Protein AF-A0A8C6IUW3-F1 (afdb_monomer)

Mean predicted aligned error: 13.19 Å

Radius of gyration: 29.57 Å; Cα contacts (8 Å, |Δi|>4): 978; chains: 1; bounding box: 62×69×87 Å

InterPro domains:
  IPR004468 CTP synthase [PTHR11550] (1-439)
  IPR004468 CTP synthase [TIGR00337] (1-438)
  IPR017456 CTP synthase, N-terminal [PF06418] (2-272)
  IPR017456 CTP synthase, N-terminal [cd03113] (2-265)
  IPR017926 Glutamine amidotransferase [PF00117] (310-452)
  IPR027417 P-loop containing nucleoside triphosphate hydrolase [G3DSA:3.40.50.300] (1-294)
  IPR027417 P-loop containing nucleoside triphosphate hydrolase [SSF52540] (1-272)
  IPR029062 Class I glutamine amidotransferase-like [G3DSA:3.40.50.880] (296-466)
  IPR029062 Class I glutamine amidotransferase-like [SSF52317] (300-442)

Nearest PDB structures (foldseek):
  6pk4-assembly1_A  TM=9.896E-01  e=5.410E-61  Homo sapiens
  7mii-assembly1_A  TM=9.935E-01  e=2.322E-57  Homo sapiens
  5u03-assembly1_A-1  TM=9.768E-01  e=5.512E-59  Homo sapiens
  7mih-assembly1_A  TM=9.942E-01  e=4.259E-56  Homo sapiens
  6l6z-assembly1_C  TM=9.516E-01  e=1.071E-48  Drosophila melanogaster

Foldseek 3Di:
DFEEEEAEFQDAPLCSLLLLLLVLLLVVLLVFFEAEAEEALDQDLACVPDDCQPQHAFDAFPQGGTHGPSVVSNCVRNVWGADNLSYHYNNNLVVVLVVCVVVCVVVPDDDDLPPRSLVSLLVSCVVRQQAGGHPVRGGGPYYRYYYHDHQPDPSCLSVLLSVLVNCVVQDQLRYAYEYEYEQEQDPVHRDGHCVSVLVRLVSSVVSNDAHQAYEYEYQDDDDLVSLVVSCVSSVYDSLRYAYDHDDPDSLCSSVSCVVSPVVVSNCVRNVDPGDPDRGPSNVVSVVLSVLQVVQDAAAEEEEAEQNQPDPRNCVVVVVVVVVVCSVVSHDYHYHYAHLQLCDPVCCVVPVPSVVVRVVSLVPHQAYEYEDDAADPSLVSLLVSLLVCVVVVRHYDYYDVHVQSNQQSCCCPVVVLVQEDDCRHPVPRPHHLHYDDDLVVLLVVLVVLLVVVLPDPDQALVRLVVSCVPRRVVSLLCCVQPVQPPDPVSLVSSQVSVQSSLCSHPPCVPPDSVVSCVVSVHDGSVLVNLLVLLLVVLCCVPNPCVVVCVVLWAFDPDPPPPAARRATDQDDDPDPVVCSDSSRVNRVVNRHDHNCLSPQPDSVSNSVSVCVVSDPDD

pLDDT: mean 88.84, std 10.27, range [33.34, 98.75]

Secondary structure (DSSP, 8-state):
-EEEEEEE-S-TTS-HHHHHHHHHHHHHHTT--EEEEEEE-SS-SSSTTS-HHHH-PPEE-TT--EE-THHHHHHHHHT----GGGEEEHHHHHHHHHHHHHHTTTTTPPP-IIIIIHHHHHHHHHHHTTS--STT-PPPSEEEEEE-S-TT-TTTHHHHHHHHHHHHHH-GGGEEEEEEEE----TTT-PPP-HHHHHHHHHHHHTT---SEEEEEESSPPPHHHHHHHHHHHT--GGGEEEEE--S-TTHHHHHHHHTTHHHHHHHHHT-----SPPHHHHHHHHHHHHHHT--EEEEEEEEES--SSGGGGHHHHHHHHHHHHHTTEEEEEEEEEGGGGSHHHHHH-HHHHHHHHHHHHH-SEEEE----SSTTHHHHHHHHHHHHHTT--EEE-THHHHHHHHHHHHHHS--TT-EETTT-TT-SSEEE----HHHHHHHHHHHHHHHTT-S---HHHHHHHIIIIIHHHHHHHHHHS---SHHHHHHHHHHHHHHHHTSTT-TTS-HHHHHHHHT---HHHHHHHHHHHHHHHHHHSTTTTTTTTSS-B------SS-SS-B-----SSGGGGGSHHHHHHHHHHTS-HHHHT-SSHHHHHHHHHHHH----

Organism: Melopsittacus undulatus (NCBI:txid13146)

Structure (mmCIF, N/CA/C/O backbone):
data_AF-A0A8C6IUW3-F1
#
_entry.id   AF-A0A8C6IUW3-F1
#
loop_
_atom_site.group_PDB
_atom_site.id
_atom_site.type_symbol
_atom_site.label_atom_id
_atom_site.label_alt_id
_atom_site.label_comp_id
_atom_site.label_asym_id
_atom_site.label_entity_id
_atom_site.label_seq_id
_atom_site.pdbx_PDB_ins_code
_atom_site.Cartn_x
_atom_site.Cartn_y
_atom_site.Cartn_z
_atom_site.occupancy
_atom_site.B_iso_or_equiv
_atom_site.auth_seq_id
_atom_site.auth_comp_id
_atom_site.auth_asym_id
_atom_site.auth_atom_id
_atom_site.pdbx_PDB_model_num
ATOM 1 N N . MET A 1 1 ? -20.681 12.028 10.494 1.00 96.19 1 MET A N 1
ATOM 2 C CA . MET A 1 1 ? -19.442 11.233 10.415 1.00 96.19 1 MET A CA 1
ATOM 3 C C . MET A 1 1 ? -19.270 10.397 11.675 1.00 96.19 1 MET A C 1
ATOM 5 O O . MET A 1 1 ? -19.461 10.932 12.763 1.00 96.19 1 MET A O 1
ATOM 9 N N . LYS A 1 2 ? -18.926 9.116 11.536 1.00 98.38 2 LYS A N 1
ATOM 10 C CA . LYS A 1 2 ? -18.474 8.226 12.617 1.00 98.38 2 LYS A CA 1
ATOM 11 C C . LYS A 1 2 ? -17.011 7.862 12.371 1.00 98.38 2 LYS A C 1
ATOM 13 O O . LYS A 1 2 ? -16.617 7.718 11.219 1.00 98.38 2 LYS A O 1
ATOM 18 N N . TYR A 1 3 ? -16.226 7.696 13.423 1.00 98.69 3 TYR A N 1
ATOM 19 C CA . TYR A 1 3 ? -14.795 7.416 13.345 1.00 98.69 3 TYR A CA 1
ATOM 20 C C . TYR A 1 3 ? -14.482 6.097 14.040 1.00 98.69 3 TYR A C 1
ATOM 22 O O . TYR A 1 3 ? -14.906 5.878 15.176 1.00 98.69 3 TYR A O 1
ATOM 30 N N . ILE A 1 4 ? -13.738 5.231 13.359 1.00 98.75 4 ILE A N 1
ATOM 31 C CA . ILE A 1 4 ? -13.246 3.967 13.908 1.00 98.75 4 ILE A CA 1
ATOM 32 C C . ILE A 1 4 ? -11.725 4.033 13.895 1.00 98.75 4 ILE A C 1
ATOM 34 O O . ILE A 1 4 ? -11.125 3.906 12.834 1.00 98.75 4 ILE A O 1
ATOM 38 N N . LEU A 1 5 ? -11.110 4.254 15.055 1.00 98.62 5 LEU A N 1
ATOM 39 C CA . LEU A 1 5 ? -9.659 4.241 15.210 1.00 98.62 5 LEU A CA 1
ATOM 40 C C . LEU A 1 5 ? -9.181 2.806 15.442 1.00 98.62 5 LEU A C 1
ATOM 42 O O . LEU A 1 5 ? -9.624 2.154 16.380 1.00 98.62 5 LEU A O 1
ATOM 46 N N . VAL A 1 6 ? -8.255 2.331 14.617 1.00 98.44 6 VAL A N 1
ATOM 47 C CA . VAL A 1 6 ? -7.600 1.029 14.740 1.00 98.44 6 VAL A CA 1
ATOM 48 C C . VAL A 1 6 ? -6.153 1.252 15.170 1.00 98.44 6 VAL A C 1
ATOM 50 O O . VAL A 1 6 ? -5.384 1.902 14.465 1.00 98.44 6 VAL A O 1
ATOM 53 N N . THR A 1 7 ? -5.778 0.709 16.327 1.00 97.50 7 THR A N 1
ATOM 54 C CA . THR A 1 7 ? -4.434 0.831 16.916 1.00 97.50 7 THR A CA 1
ATOM 55 C C . THR A 1 7 ? -3.726 -0.522 16.989 1.00 97.50 7 THR A C 1
ATOM 57 O O . THR A 1 7 ? -4.365 -1.572 17.105 1.00 97.50 7 THR A O 1
ATOM 60 N N . GLY A 1 8 ? -2.392 -0.507 16.925 1.00 92.69 8 GLY A N 1
ATOM 61 C CA . GLY A 1 8 ? -1.552 -1.703 17.030 1.00 92.69 8 GLY A CA 1
ATOM 62 C C . GLY A 1 8 ? -1.036 -1.946 18.433 1.00 92.69 8 GLY A C 1
ATOM 63 O O . GLY A 1 8 ? -0.591 -1.022 19.096 1.00 92.69 8 GLY A O 1
ATOM 64 N N . GLY A 1 9 ? -1.063 -3.193 18.880 1.00 86.06 9 GLY A N 1
ATOM 65 C CA . GLY A 1 9 ? -0.528 -3.575 20.176 1.00 86.06 9 GLY A CA 1
ATOM 66 C C . GLY A 1 9 ? 0.944 -3.964 20.129 1.00 86.06 9 GLY A C 1
ATOM 67 O O . GLY A 1 9 ? 1.825 -3.123 20.034 1.00 86.06 9 GLY A O 1
ATOM 68 N N . VAL A 1 10 ? 1.189 -5.269 20.229 1.00 86.06 10 VAL A N 1
ATOM 69 C CA . VAL A 1 10 ? 2.463 -5.852 20.682 1.00 86.06 10 VAL A CA 1
ATOM 70 C C . VAL A 1 10 ? 3.587 -5.790 19.643 1.00 86.06 10 VAL A C 1
ATOM 72 O O . VAL A 1 10 ? 4.744 -5.645 20.018 1.00 86.06 10 VAL A O 1
ATOM 75 N N . ILE A 1 11 ? 3.267 -5.951 18.356 1.00 90.62 11 ILE A N 1
ATOM 76 C CA . ILE A 1 11 ? 4.250 -5.996 17.264 1.00 90.62 11 ILE A CA 1
ATOM 77 C C . ILE A 1 11 ? 3.749 -5.227 16.038 1.00 90.62 11 ILE A C 1
ATOM 79 O O . ILE A 1 11 ? 2.539 -5.144 15.788 1.00 90.62 11 ILE A O 1
ATOM 83 N N . SER A 1 12 ? 4.683 -4.709 15.237 1.00 84.81 12 SER A N 1
ATOM 84 C CA . SER A 1 12 ? 4.408 -4.281 13.863 1.00 84.81 12 SER A CA 1
ATOM 85 C C . SER A 1 12 ? 4.093 -5.499 12.975 1.00 84.81 12 SER A C 1
ATOM 87 O O . SER A 1 12 ? 4.326 -6.644 13.359 1.00 84.81 12 SER A O 1
ATOM 89 N N . GLY A 1 13 ? 3.460 -5.283 11.816 1.00 83.50 13 GLY A N 1
ATOM 90 C CA . GLY A 1 13 ? 3.107 -6.383 10.900 1.00 83.50 13 GLY A CA 1
ATOM 91 C C . GLY A 1 13 ? 2.001 -7.331 11.393 1.00 83.50 13 GLY A C 1
ATOM 92 O O . GLY A 1 13 ? 1.736 -8.358 10.773 1.00 83.50 13 GLY A O 1
ATOM 93 N N . ILE A 1 14 ? 1.293 -6.998 12.481 1.00 88.81 14 ILE A N 1
ATOM 94 C CA . ILE A 1 14 ? 0.207 -7.843 13.003 1.00 88.81 14 ILE A CA 1
ATOM 95 C C . ILE A 1 14 ? -1.002 -7.955 12.055 1.00 88.81 14 ILE A C 1
ATOM 97 O O . ILE A 1 14 ? -1.835 -8.831 12.247 1.00 88.81 14 ILE A O 1
ATOM 101 N N . GLY A 1 15 ? -1.100 -7.130 11.012 1.00 90.56 15 GLY A N 1
ATOM 102 C CA . GLY A 1 15 ? -2.230 -7.136 10.073 1.00 90.56 15 GLY A CA 1
ATOM 103 C C . GLY A 1 15 ? -3.305 -6.093 10.387 1.00 90.56 15 GLY A C 1
ATOM 104 O O . GLY A 1 15 ? -4.480 -6.331 10.118 1.00 90.56 15 GLY A O 1
ATOM 105 N N . LYS A 1 16 ? -2.914 -4.935 10.941 1.00 94.25 16 LYS A N 1
ATOM 106 C CA . LYS A 1 16 ? -3.814 -3.795 11.197 1.00 94.25 16 LYS A CA 1
ATOM 107 C C . LYS A 1 16 ? -4.591 -3.380 9.946 1.00 94.25 16 LYS A C 1
ATOM 109 O O . LYS A 1 16 ? -5.817 -3.372 9.999 1.00 94.25 16 LYS A O 1
ATOM 114 N N . GLY A 1 17 ? -3.898 -3.147 8.828 1.00 94.19 17 GLY A N 1
ATOM 115 C CA . GLY A 1 17 ? -4.521 -2.793 7.553 1.00 94.19 17 GLY A CA 1
ATOM 116 C C . GLY A 1 17 ? -5.548 -3.818 7.069 1.00 94.19 17 GLY A C 1
ATOM 117 O O . GLY A 1 17 ? -6.601 -3.438 6.566 1.00 94.19 17 GLY A O 1
ATOM 118 N N . ILE A 1 18 ? -5.329 -5.120 7.302 1.00 95.56 18 ILE A N 1
ATOM 119 C CA . ILE A 1 18 ? -6.308 -6.169 6.963 1.00 95.56 18 ILE A CA 1
ATOM 120 C C . ILE A 1 18 ? -7.543 -6.096 7.867 1.00 95.56 18 ILE A C 1
ATOM 122 O O . ILE A 1 18 ? -8.662 -6.185 7.368 1.00 95.56 18 ILE A O 1
ATOM 126 N N . ILE A 1 19 ? -7.378 -5.896 9.177 1.00 97.12 19 ILE A N 1
ATOM 127 C CA . ILE A 1 19 ? -8.514 -5.735 10.100 1.00 97.12 19 ILE A CA 1
ATOM 128 C C . ILE A 1 19 ? -9.313 -4.471 9.764 1.00 97.12 19 ILE A C 1
ATOM 130 O O . ILE A 1 19 ? -10.534 -4.532 9.627 1.00 97.12 19 ILE A O 1
ATOM 134 N N . ALA A 1 20 ? -8.631 -3.343 9.581 1.00 97.56 20 ALA A N 1
ATOM 135 C CA . ALA A 1 20 ? -9.240 -2.056 9.276 1.00 97.56 20 ALA A CA 1
ATOM 136 C C . ALA A 1 20 ? -9.994 -2.074 7.932 1.00 97.56 20 ALA A C 1
ATOM 138 O O . ALA A 1 20 ? -11.169 -1.702 7.876 1.00 97.56 20 ALA A O 1
ATOM 139 N N . SER A 1 21 ? -9.372 -2.585 6.866 1.00 97.19 21 SER A N 1
ATOM 140 C CA . SER A 1 21 ? -10.033 -2.751 5.561 1.00 97.19 21 SER A CA 1
ATOM 141 C C . SER A 1 21 ? -11.194 -3.751 5.611 1.00 97.19 21 SER A C 1
ATOM 143 O O . SER A 1 21 ? -12.230 -3.512 4.988 1.00 97.19 21 SER A O 1
ATOM 145 N N . SER A 1 22 ? -11.091 -4.825 6.404 1.00 97.38 22 SER A N 1
ATOM 146 C CA . SER A 1 22 ? -12.186 -5.789 6.594 1.00 97.38 22 SER A CA 1
ATOM 147 C C . SER A 1 22 ? -13.389 -5.161 7.296 1.00 97.38 22 SER A C 1
ATOM 149 O O . SER A 1 22 ? -14.522 -5.368 6.869 1.00 97.38 22 SER A O 1
ATOM 151 N N . ILE A 1 23 ? -13.166 -4.335 8.322 1.00 97.56 23 ILE A N 1
ATOM 152 C CA . ILE A 1 23 ? -14.236 -3.566 8.975 1.00 97.56 23 ILE A CA 1
ATOM 153 C C . ILE A 1 23 ? -14.895 -2.616 7.979 1.00 97.56 23 ILE A C 1
ATOM 155 O O . ILE A 1 23 ? -16.122 -2.581 7.886 1.00 97.56 23 ILE A O 1
ATOM 159 N N . GLY A 1 24 ? -14.100 -1.881 7.198 1.00 97.06 24 GLY A N 1
ATOM 160 C CA . GLY A 1 24 ? -14.646 -1.013 6.160 1.00 97.06 24 GLY A CA 1
ATOM 161 C C . GLY A 1 24 ? -15.475 -1.793 5.132 1.00 97.06 24 GLY A C 1
ATOM 162 O O . GLY A 1 24 ? -16.551 -1.343 4.752 1.00 97.06 24 GLY A O 1
ATOM 163 N N . THR A 1 25 ? -15.028 -2.992 4.749 1.00 96.25 25 THR A N 1
ATOM 164 C CA . THR A 1 25 ? -15.731 -3.872 3.801 1.00 96.25 25 THR A CA 1
ATOM 165 C C . THR A 1 25 ? -17.078 -4.306 4.359 1.00 96.25 25 THR A C 1
ATOM 167 O O . THR A 1 25 ? -18.087 -4.238 3.662 1.00 96.25 25 THR A O 1
ATOM 170 N N . ILE A 1 26 ? -17.116 -4.701 5.633 1.00 95.75 26 ILE A N 1
ATOM 171 C CA . ILE A 1 26 ? -18.348 -5.095 6.320 1.00 95.75 26 ILE A CA 1
ATOM 172 C C . ILE A 1 26 ? -19.332 -3.924 6.357 1.00 95.75 26 ILE A C 1
ATOM 174 O O . ILE A 1 26 ? -20.496 -4.092 5.996 1.00 95.75 26 ILE A O 1
ATOM 178 N N . LEU A 1 27 ? -18.870 -2.725 6.721 1.00 96.00 27 LEU A N 1
ATOM 179 C CA . LEU A 1 27 ? -19.716 -1.531 6.786 1.00 96.00 27 LEU A CA 1
ATOM 180 C C . LEU A 1 27 ? -20.193 -1.075 5.400 1.00 96.00 27 LEU A C 1
ATOM 182 O O . LEU A 1 27 ? -21.356 -0.698 5.258 1.00 96.00 27 LEU A O 1
ATOM 186 N N . LYS A 1 28 ? -19.352 -1.185 4.364 1.00 94.69 28 LYS A N 1
ATOM 187 C CA . LYS A 1 28 ? -19.765 -0.948 2.973 1.00 94.69 28 LYS A CA 1
ATOM 188 C C . LYS A 1 28 ? -20.783 -1.994 2.512 1.00 94.69 28 LYS A C 1
ATOM 190 O O . LYS A 1 28 ? -21.752 -1.651 1.841 1.00 94.69 28 LYS A O 1
ATOM 195 N N . SER A 1 29 ? -20.650 -3.243 2.966 1.00 94.06 29 SER A N 1
ATOM 196 C CA . SER A 1 29 ? -21.640 -4.303 2.726 1.00 94.06 29 SER A CA 1
ATOM 197 C C . SER A 1 29 ? -22.992 -4.012 3.396 1.00 94.06 29 SER A C 1
ATOM 199 O O . SER A 1 29 ? -24.027 -4.417 2.870 1.00 94.06 29 SER A O 1
ATOM 201 N N . CYS A 1 30 ? -22.996 -3.233 4.483 1.00 94.00 30 CYS A N 1
ATOM 202 C CA . CYS A 1 30 ? -24.193 -2.716 5.155 1.00 94.00 30 CYS A CA 1
ATOM 203 C C . CYS A 1 30 ? -24.803 -1.469 4.476 1.00 94.00 30 CYS A C 1
ATOM 205 O O . CYS A 1 30 ? -25.697 -0.847 5.045 1.00 94.00 30 CYS A O 1
ATOM 207 N N . GLY A 1 31 ? -24.313 -1.056 3.300 1.00 92.56 31 GLY A N 1
ATOM 208 C CA . GLY A 1 31 ? -24.827 0.104 2.560 1.00 92.56 31 GLY A CA 1
ATOM 209 C C . GLY A 1 31 ? -24.301 1.464 3.035 1.00 92.56 31 GLY A C 1
ATOM 210 O O . GLY A 1 31 ? -24.801 2.503 2.600 1.00 92.56 31 GLY A O 1
ATOM 211 N N . LEU A 1 32 ? -23.295 1.487 3.914 1.00 95.25 32 LEU A N 1
ATOM 212 C CA . LEU A 1 32 ? -22.686 2.727 4.392 1.00 95.25 32 LEU A CA 1
ATOM 213 C C . LEU A 1 32 ? -21.562 3.184 3.462 1.00 95.25 32 LEU A C 1
ATOM 215 O O . LEU A 1 32 ? -20.768 2.383 2.973 1.00 95.25 32 LEU A O 1
ATOM 219 N N . ARG A 1 33 ? -21.435 4.502 3.285 1.00 96.75 33 ARG A N 1
ATOM 220 C CA . ARG A 1 33 ? -20.266 5.093 2.617 1.00 96.75 33 ARG A CA 1
ATOM 221 C C . ARG A 1 33 ? -19.090 5.145 3.582 1.00 96.75 33 ARG A C 1
ATOM 223 O O . ARG A 1 33 ? -19.200 5.754 4.653 1.00 96.75 33 ARG A O 1
ATOM 230 N N . VAL A 1 34 ? -17.981 4.529 3.191 1.00 97.88 34 VAL A N 1
ATOM 231 C CA . VAL A 1 34 ? -16.780 4.385 4.018 1.00 97.88 34 VAL A CA 1
ATOM 232 C C . VAL A 1 34 ? -15.601 5.084 3.350 1.00 97.88 34 VAL A C 1
ATOM 234 O O . VAL A 1 34 ? -15.388 4.928 2.153 1.00 97.88 34 VAL A O 1
ATOM 237 N N . THR A 1 35 ? -14.825 5.824 4.137 1.00 98.44 35 THR A N 1
ATOM 238 C CA . THR A 1 35 ? -13.501 6.333 3.753 1.00 98.44 35 THR A CA 1
ATOM 239 C C . THR A 1 35 ? -12.427 5.782 4.686 1.00 98.44 35 THR A C 1
ATOM 241 O O . THR A 1 35 ? -12.741 5.248 5.758 1.00 98.44 35 THR A O 1
ATOM 244 N N . ALA A 1 36 ? -11.165 5.902 4.282 1.00 98.44 36 ALA A N 1
ATOM 245 C CA . ALA A 1 36 ? -10.018 5.440 5.045 1.00 98.44 36 ALA A CA 1
ATOM 246 C C . ALA A 1 36 ? -8.968 6.546 5.201 1.00 98.44 36 ALA A C 1
ATOM 248 O O . ALA A 1 36 ? -8.718 7.321 4.275 1.00 98.44 36 ALA A O 1
ATOM 249 N N . ILE A 1 37 ? -8.346 6.604 6.377 1.00 98.56 37 ILE A N 1
ATOM 250 C CA . ILE A 1 37 ? -7.177 7.442 6.655 1.00 98.56 37 ILE A CA 1
ATOM 251 C C . ILE A 1 37 ? -6.117 6.560 7.304 1.00 98.56 37 ILE A C 1
ATOM 253 O O . ILE A 1 37 ? -6.380 5.917 8.320 1.00 98.56 37 ILE A O 1
ATOM 257 N N . LYS A 1 38 ? -4.911 6.553 6.740 1.00 97.88 38 LYS A N 1
ATOM 258 C CA . LYS A 1 38 ? -3.751 5.881 7.329 1.00 97.88 38 LYS A CA 1
ATOM 259 C C . LYS A 1 38 ? -2.830 6.922 7.921 1.00 97.88 38 LYS A C 1
ATOM 261 O O . LYS A 1 38 ? -2.461 7.883 7.251 1.00 97.88 38 LYS A O 1
ATOM 266 N N . ILE A 1 39 ? -2.468 6.708 9.173 1.00 97.88 39 ILE A N 1
ATOM 267 C CA . ILE A 1 39 ? -1.491 7.511 9.883 1.00 97.88 39 ILE A CA 1
ATOM 268 C C . ILE A 1 39 ? -0.218 6.692 9.997 1.00 97.88 39 ILE A C 1
ATOM 270 O O . ILE A 1 39 ? -0.226 5.569 10.505 1.00 97.88 39 ILE A O 1
ATOM 274 N N . ASP A 1 40 ? 0.869 7.268 9.522 1.00 95.75 40 ASP A N 1
ATOM 275 C CA . ASP A 1 40 ? 2.194 6.693 9.523 1.00 95.75 40 ASP A CA 1
ATOM 276 C C . ASP A 1 40 ? 3.103 7.496 10.454 1.00 95.75 40 ASP A C 1
ATOM 278 O O . ASP A 1 40 ? 3.354 8.678 10.214 1.00 95.75 40 ASP A O 1
ATOM 282 N N . PRO A 1 41 ? 3.616 6.881 11.530 1.00 94.38 41 PRO A N 1
ATOM 283 C CA . PRO A 1 41 ? 4.413 7.610 12.506 1.00 94.38 41 PRO A CA 1
ATOM 284 C C . PRO A 1 41 ? 5.836 7.945 12.013 1.00 94.38 41 PRO A C 1
ATOM 286 O O . PRO A 1 41 ? 6.546 8.700 12.679 1.00 94.38 41 PRO A O 1
ATOM 289 N N . TYR A 1 42 ? 6.256 7.458 10.838 1.00 93.25 42 TYR A N 1
ATOM 290 C CA . TYR A 1 42 ? 7.555 7.804 10.254 1.00 93.25 42 TYR A CA 1
ATOM 291 C C . TYR A 1 42 ? 7.636 9.278 9.810 1.00 93.25 42 TYR A C 1
ATOM 293 O O . TYR A 1 42 ? 6.631 9.950 9.565 1.00 93.25 42 TYR A O 1
ATOM 301 N N . ILE A 1 43 ? 8.866 9.791 9.698 1.00 94.44 43 ILE A N 1
ATOM 302 C CA . ILE A 1 43 ? 9.145 11.213 9.430 1.00 94.44 43 ILE A CA 1
ATOM 303 C C . ILE A 1 43 ? 9.091 11.563 7.938 1.00 94.44 43 ILE A C 1
ATOM 305 O O . ILE A 1 43 ? 8.820 12.713 7.612 1.00 94.44 43 ILE A O 1
ATOM 309 N N . ASN A 1 44 ? 9.329 10.627 7.019 1.00 90.75 44 ASN A N 1
ATOM 310 C CA . ASN A 1 44 ? 9.217 10.898 5.583 1.00 90.75 44 ASN A CA 1
ATOM 311 C C . ASN A 1 44 ? 7.844 11.505 5.228 1.00 90.75 44 ASN A C 1
ATOM 313 O O . ASN A 1 44 ? 6.813 11.143 5.797 1.00 90.75 44 ASN A O 1
ATOM 317 N N . ILE A 1 45 ? 7.827 12.483 4.319 1.00 86.75 45 ILE A N 1
ATOM 318 C CA . ILE A 1 45 ? 6.588 13.172 3.910 1.00 86.75 45 ILE A CA 1
ATOM 319 C C . ILE A 1 45 ? 5.721 12.256 3.033 1.00 86.75 45 ILE A C 1
ATOM 321 O O . ILE A 1 45 ? 4.493 12.285 3.135 1.00 86.75 45 ILE A O 1
ATOM 325 N N . ASP A 1 46 ? 6.377 11.456 2.199 1.00 83.12 46 ASP A N 1
ATOM 326 C CA . ASP A 1 46 ? 5.814 10.467 1.289 1.00 83.12 46 ASP A CA 1
ATOM 327 C C . ASP A 1 46 ? 6.641 9.172 1.335 1.00 83.12 46 ASP A C 1
ATOM 329 O O . ASP A 1 46 ? 7.760 9.139 1.857 1.00 83.12 46 ASP A O 1
ATOM 333 N N . ALA A 1 47 ? 6.072 8.093 0.796 1.00 83.62 47 ALA A N 1
ATOM 334 C CA . ALA A 1 47 ? 6.742 6.795 0.725 1.00 83.62 47 ALA A CA 1
ATOM 335 C C . ALA A 1 47 ? 7.661 6.667 -0.503 1.00 83.62 47 ALA A C 1
ATOM 337 O O . ALA A 1 47 ? 8.443 5.725 -0.593 1.00 83.62 47 ALA A O 1
ATOM 338 N N . GLY A 1 48 ? 7.593 7.613 -1.443 1.00 80.88 48 GLY A N 1
ATOM 339 C CA . GLY A 1 48 ? 8.289 7.578 -2.734 1.00 80.88 48 GLY A CA 1
ATOM 340 C C . GLY A 1 48 ? 9.799 7.401 -2.669 1.00 80.88 48 GLY A C 1
ATOM 341 O O . GLY A 1 48 ? 10.420 6.806 -3.549 1.00 80.88 48 GLY A O 1
ATOM 342 N N . THR A 1 49 ? 10.393 7.906 -1.593 1.00 78.69 49 THR A N 1
ATOM 343 C CA . THR A 1 49 ? 11.837 7.851 -1.352 1.00 78.69 49 THR A CA 1
ATOM 344 C C . THR A 1 49 ? 12.296 6.560 -0.674 1.00 78.69 49 THR A C 1
ATOM 346 O O . THR A 1 49 ? 13.503 6.350 -0.534 1.00 78.69 49 THR A O 1
ATOM 349 N N . PHE A 1 50 ? 11.374 5.684 -0.263 1.00 79.81 50 PHE A N 1
ATOM 350 C CA . PHE A 1 50 ? 11.724 4.448 0.421 1.00 79.81 50 PHE A CA 1
ATOM 351 C C . PHE A 1 50 ? 12.342 3.410 -0.509 1.00 79.81 50 PHE A C 1
ATOM 353 O O . PHE A 1 50 ? 11.942 3.201 -1.655 1.00 79.81 50 PHE A O 1
ATOM 360 N N . SER A 1 51 ? 13.308 2.680 0.044 1.00 81.69 51 SER A N 1
ATOM 361 C CA . SER A 1 51 ? 13.725 1.413 -0.535 1.00 81.69 51 SER A CA 1
ATOM 362 C C . SER A 1 51 ? 12.606 0.388 -0.332 1.00 81.69 51 SER A C 1
ATOM 364 O O . SER A 1 51 ? 12.181 0.192 0.810 1.00 81.69 51 SER A O 1
ATOM 366 N N . PRO A 1 52 ? 12.199 -0.365 -1.373 1.00 81.69 52 PRO A N 1
ATOM 367 C CA . PRO A 1 52 ? 11.195 -1.411 -1.209 1.00 81.69 52 PRO A CA 1
ATOM 368 C C . PRO A 1 52 ? 11.544 -2.477 -0.159 1.00 81.69 52 PRO A C 1
ATOM 370 O O . PRO A 1 52 ? 10.656 -3.163 0.333 1.00 81.69 52 PRO A O 1
ATOM 373 N N . TYR A 1 53 ? 12.828 -2.631 0.195 1.00 79.12 53 TYR A N 1
ATOM 374 C CA . TYR A 1 53 ? 13.265 -3.558 1.245 1.00 79.12 53 TYR A CA 1
ATOM 375 C C . TYR A 1 53 ? 12.939 -3.102 2.673 1.00 79.12 53 TYR A C 1
ATOM 377 O O . TYR A 1 53 ? 12.944 -3.943 3.566 1.00 79.12 53 TYR A O 1
ATOM 385 N N . GLU A 1 54 ? 12.711 -1.811 2.907 1.00 75.00 54 GLU A N 1
ATOM 386 C CA . GLU A 1 54 ? 12.498 -1.282 4.261 1.00 75.00 54 GLU A CA 1
ATOM 387 C C . GLU A 1 54 ? 11.018 -1.267 4.629 1.00 75.00 54 GLU A C 1
ATOM 389 O O . GLU A 1 54 ? 10.637 -1.777 5.679 1.00 75.00 54 GLU A O 1
ATOM 394 N N . HIS A 1 55 ? 10.189 -0.721 3.738 1.00 75.19 55 HIS A N 1
ATOM 395 C CA . HIS A 1 55 ? 8.769 -0.470 3.994 1.00 75.19 55 HIS A CA 1
ATOM 396 C C . HIS A 1 55 ? 7.824 -1.177 3.011 1.00 75.19 55 HIS A C 1
ATOM 398 O O . HIS A 1 55 ? 6.618 -0.954 3.041 1.00 75.19 55 HIS A O 1
ATOM 404 N N . GLY A 1 56 ? 8.349 -2.070 2.168 1.00 82.94 56 GLY A N 1
ATOM 405 C CA . GLY A 1 56 ? 7.569 -2.710 1.112 1.00 82.94 56 GLY A CA 1
ATOM 406 C C . GLY A 1 56 ? 7.399 -1.809 -0.110 1.00 82.94 56 GLY A C 1
ATOM 407 O O . GLY A 1 56 ? 8.073 -0.796 -0.278 1.00 82.94 56 GLY A O 1
ATOM 408 N N . GLU A 1 57 ? 6.540 -2.232 -1.027 1.00 86.56 57 GLU A N 1
ATOM 409 C CA . GLU A 1 57 ? 6.272 -1.508 -2.268 1.00 86.56 57 GLU A CA 1
ATOM 410 C C . GLU A 1 57 ? 5.622 -0.128 -2.034 1.00 86.56 57 GLU A C 1
ATOM 412 O O . GLU A 1 57 ? 4.726 0.011 -1.207 1.00 86.56 57 GLU A O 1
ATOM 417 N N . VAL A 1 58 ? 6.019 0.881 -2.817 1.00 88.75 58 VAL A N 1
ATOM 418 C CA . VAL A 1 58 ? 5.337 2.186 -2.848 1.00 88.75 58 VAL A CA 1
ATOM 419 C C . VAL A 1 58 ? 4.045 2.065 -3.651 1.00 88.75 58 VAL A C 1
ATOM 421 O O . VAL A 1 58 ? 4.066 1.630 -4.804 1.00 88.75 58 VAL A O 1
ATOM 424 N N . PHE A 1 59 ? 2.924 2.485 -3.068 1.00 90.75 59 PHE A N 1
ATOM 425 C CA . PHE A 1 59 ? 1.636 2.519 -3.752 1.00 90.75 59 PHE A CA 1
ATOM 426 C C . PHE A 1 59 ? 1.381 3.907 -4.350 1.00 90.75 59 PHE A C 1
ATOM 428 O O . PHE A 1 59 ? 1.694 4.923 -3.733 1.00 90.75 59 PHE A O 1
ATOM 435 N N . VAL A 1 60 ? 0.826 3.961 -5.564 1.00 87.94 60 VAL A N 1
ATOM 436 C CA . VAL A 1 60 ? 0.595 5.219 -6.293 1.00 87.94 60 VAL A CA 1
ATOM 437 C C . VAL A 1 60 ? -0.901 5.459 -6.452 1.00 87.94 60 VAL A C 1
ATOM 439 O O . VAL A 1 60 ? -1.603 4.619 -7.011 1.00 87.94 60 VAL A O 1
ATOM 442 N N . LEU A 1 61 ? -1.367 6.618 -5.988 1.00 83.56 61 LEU A N 1
ATOM 443 C CA . LEU A 1 61 ? -2.766 7.048 -6.057 1.00 83.56 61 LEU A CA 1
ATOM 444 C C . LEU A 1 61 ? -3.072 7.833 -7.341 1.00 83.56 61 LEU A C 1
ATOM 446 O O . LEU A 1 61 ? -2.181 8.345 -8.023 1.00 83.56 61 LEU A O 1
ATOM 450 N N . ASN A 1 62 ? -4.362 7.989 -7.651 1.00 77.50 62 ASN A N 1
ATOM 451 C CA . ASN A 1 62 ? -4.836 8.665 -8.867 1.00 77.50 62 ASN A CA 1
ATOM 452 C C . ASN A 1 62 ? -4.408 10.139 -8.980 1.00 77.50 62 ASN A C 1
ATOM 454 O O . ASN A 1 62 ? -4.287 10.667 -10.087 1.00 77.50 62 ASN A O 1
ATOM 458 N N . ASP A 1 63 ? -4.197 10.816 -7.851 1.00 76.50 63 ASP A N 1
ATOM 459 C CA . ASP A 1 63 ? -3.733 12.206 -7.784 1.00 76.50 63 ASP A CA 1
ATOM 460 C C . ASP A 1 63 ? -2.198 12.340 -7.803 1.00 76.50 63 ASP A C 1
ATOM 462 O O . ASP A 1 63 ? -1.669 13.445 -7.653 1.00 76.50 63 ASP A O 1
ATOM 466 N N . GLY A 1 64 ? -1.489 11.225 -8.013 1.00 77.31 64 GLY A N 1
ATOM 467 C CA . GLY A 1 64 ? -0.032 11.146 -8.033 1.00 77.31 64 GLY A CA 1
ATOM 468 C C . GLY A 1 64 ? 0.604 11.030 -6.648 1.00 77.31 64 GLY A C 1
ATOM 469 O O . GLY A 1 64 ? 1.814 11.200 -6.539 1.00 77.31 64 GLY A O 1
ATOM 470 N N . GLY A 1 65 ? -0.179 10.783 -5.592 1.00 76.38 65 GLY A N 1
ATOM 471 C CA . GLY A 1 65 ? 0.359 10.509 -4.263 1.00 76.38 65 GLY A CA 1
ATOM 472 C C . GLY A 1 65 ? 1.176 9.218 -4.220 1.00 76.38 65 GLY A C 1
ATOM 473 O O . GLY A 1 65 ? 0.682 8.169 -4.622 1.00 76.38 65 GLY A O 1
ATOM 474 N N . GLU A 1 66 ? 2.393 9.297 -3.684 1.00 85.94 66 GLU A N 1
ATOM 475 C CA . GLU A 1 66 ? 3.266 8.154 -3.400 1.00 85.94 66 GLU A CA 1
ATOM 476 C C . GLU A 1 66 ? 3.140 7.799 -1.915 1.00 85.94 66 GLU A C 1
ATOM 478 O O . GLU A 1 66 ? 3.586 8.539 -1.034 1.00 85.94 66 GLU A O 1
ATOM 483 N N . VAL A 1 67 ? 2.455 6.697 -1.625 1.00 89.25 67 VAL A N 1
ATOM 484 C CA . VAL A 1 67 ? 1.972 6.365 -0.281 1.00 89.25 67 VAL A CA 1
ATOM 485 C C . VAL A 1 67 ? 2.366 4.953 0.139 1.00 89.25 67 VAL A C 1
ATOM 487 O O . VAL A 1 67 ? 2.820 4.140 -0.668 1.00 89.25 67 VAL A O 1
ATOM 490 N N . ASP A 1 68 ? 2.192 4.676 1.429 1.00 89.81 68 ASP A N 1
ATOM 491 C CA . ASP A 1 68 ? 2.409 3.356 2.013 1.00 89.81 68 ASP A CA 1
ATOM 492 C C . ASP A 1 68 ? 1.514 2.279 1.365 1.00 89.81 68 ASP A C 1
ATOM 494 O O . ASP A 1 68 ? 0.374 2.541 0.962 1.00 89.81 68 ASP A O 1
ATOM 498 N N . LEU A 1 69 ? 2.029 1.050 1.284 1.00 87.50 69 LEU A N 1
ATOM 499 C CA . LEU A 1 69 ? 1.355 -0.099 0.678 1.00 87.50 69 LEU A CA 1
ATOM 500 C C . LEU A 1 69 ? -0.018 -0.400 1.296 1.00 87.50 69 LEU A C 1
ATOM 502 O O . LEU A 1 69 ? -0.913 -0.892 0.594 1.00 87.50 69 LEU A O 1
ATOM 506 N N . ASP A 1 70 ? -0.204 -0.116 2.588 1.00 88.38 70 ASP A N 1
ATOM 507 C CA . ASP A 1 70 ? -1.458 -0.385 3.289 1.00 88.38 70 ASP A CA 1
ATOM 508 C C . ASP A 1 70 ? -2.639 0.366 2.658 1.00 88.38 70 ASP A C 1
ATOM 510 O O . ASP A 1 70 ? -3.755 -0.158 2.648 1.00 88.38 70 ASP A O 1
ATOM 514 N N . LEU A 1 71 ? -2.408 1.524 2.025 1.00 93.50 71 LEU A N 1
ATOM 515 C CA . LEU A 1 71 ? -3.435 2.253 1.267 1.00 93.50 71 LEU A CA 1
ATOM 516 C C . LEU A 1 71 ? -3.992 1.472 0.085 1.00 93.50 71 LEU A C 1
ATOM 518 O O . LEU A 1 71 ? -5.204 1.496 -0.146 1.00 93.50 71 LEU A O 1
ATOM 522 N N . GLY A 1 72 ? -3.157 0.670 -0.569 1.00 93.06 72 GLY A N 1
ATOM 523 C CA . GLY A 1 72 ? -3.618 -0.235 -1.612 1.00 93.06 72 GLY A CA 1
ATOM 524 C C . GLY A 1 72 ? -4.567 -1.318 -1.091 1.00 93.06 72 GLY A C 1
ATOM 525 O O . GLY A 1 72 ? -5.386 -1.822 -1.859 1.00 93.06 72 GLY A O 1
ATOM 526 N N . ASN A 1 73 ? -4.503 -1.694 0.195 1.00 92.75 73 ASN A N 1
ATOM 527 C CA . ASN A 1 73 ? -5.466 -2.640 0.772 1.00 92.75 73 ASN A CA 1
ATOM 528 C C . ASN A 1 73 ? -6.862 -2.020 0.851 1.00 92.75 73 ASN A C 1
ATOM 530 O O . ASN A 1 73 ? -7.834 -2.687 0.504 1.00 92.75 73 ASN A O 1
ATOM 534 N N . TYR A 1 74 ? -6.961 -0.752 1.250 1.00 96.25 74 TYR A N 1
ATOM 535 C CA . TYR A 1 74 ? -8.239 -0.048 1.327 1.00 96.25 74 TYR A CA 1
ATOM 536 C C . TYR A 1 74 ? -8.884 0.110 -0.049 1.00 96.25 74 TYR A C 1
ATOM 538 O O . TYR A 1 74 ? -10.048 -0.254 -0.187 1.00 96.25 74 TYR A O 1
ATOM 546 N N . GLU A 1 75 ? -8.144 0.548 -1.072 1.00 95.81 75 GLU A N 1
ATOM 547 C CA . GLU A 1 75 ? -8.699 0.655 -2.432 1.00 95.81 75 GLU A CA 1
ATOM 548 C C . GLU A 1 75 ? -9.160 -0.708 -2.970 1.00 95.81 75 GLU A C 1
ATOM 550 O O . GLU A 1 75 ? -10.273 -0.833 -3.482 1.00 95.81 75 GLU A O 1
ATOM 555 N N . ARG A 1 76 ? -8.359 -1.768 -2.767 1.00 94.38 76 ARG A N 1
ATOM 556 C CA . ARG A 1 76 ? -8.693 -3.131 -3.223 1.00 94.38 76 ARG A CA 1
ATOM 557 C C . ARG A 1 76 ? -9.917 -3.729 -2.525 1.00 94.38 76 ARG A C 1
ATOM 559 O O . ARG A 1 76 ? -10.654 -4.482 -3.154 1.00 94.38 76 ARG A O 1
ATOM 566 N N . PHE A 1 77 ? -10.095 -3.473 -1.231 1.00 94.88 77 PHE A N 1
ATOM 567 C CA . PHE A 1 77 ? -11.160 -4.087 -0.428 1.00 94.88 77 PHE A CA 1
ATOM 568 C C . PHE A 1 77 ? -12.464 -3.297 -0.495 1.00 94.88 77 PHE A C 1
ATOM 570 O O . PHE A 1 77 ? -13.547 -3.882 -0.489 1.00 94.88 77 PHE A O 1
ATOM 577 N N . LEU A 1 78 ? -12.354 -1.970 -0.524 1.00 93.75 78 LEU A N 1
ATOM 578 C CA . LEU A 1 78 ? -13.492 -1.075 -0.388 1.00 93.75 78 LEU A CA 1
ATOM 579 C C . LEU A 1 78 ? -14.024 -0.589 -1.726 1.00 93.75 78 LEU A C 1
ATOM 581 O O . LEU A 1 78 ? -15.095 -0.003 -1.705 1.00 93.75 78 LEU A O 1
ATOM 585 N N . ASP A 1 79 ? -13.335 -0.803 -2.849 1.00 92.75 79 ASP A N 1
ATOM 586 C CA . ASP A 1 79 ? -13.735 -0.226 -4.141 1.00 92.75 79 ASP A CA 1
ATOM 587 C C . ASP A 1 79 ? -13.905 1.300 -4.011 1.00 92.75 79 ASP A C 1
ATOM 589 O O . ASP A 1 79 ? -14.999 1.850 -4.138 1.00 92.75 79 ASP A O 1
ATOM 593 N N . ILE A 1 80 ? -12.827 1.960 -3.578 1.00 94.25 80 ILE A N 1
ATOM 594 C CA . ILE A 1 80 ? -12.724 3.4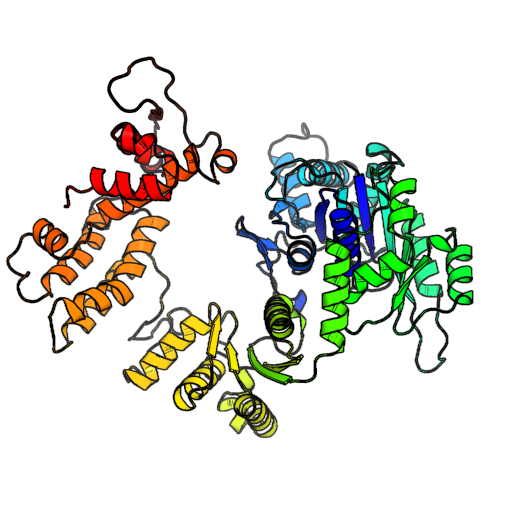16 -3.402 1.00 94.25 80 ILE A CA 1
ATOM 595 C C . ILE A 1 80 ? -11.415 3.901 -4.016 1.00 94.25 80 ILE A C 1
ATOM 597 O O . ILE A 1 80 ? -10.468 3.127 -4.136 1.00 94.25 80 ILE A O 1
ATOM 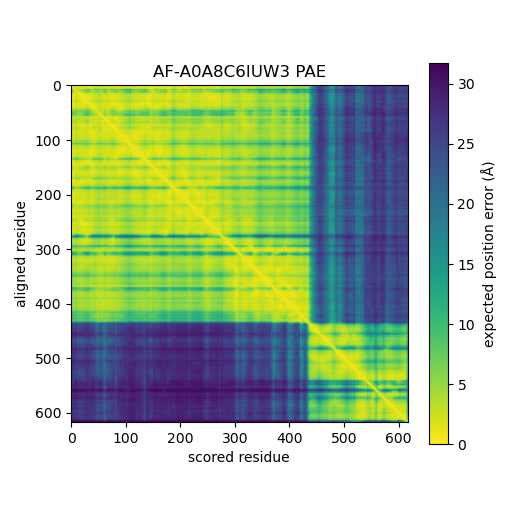601 N N . ASN A 1 81 ? -11.352 5.194 -4.324 1.00 92.62 81 ASN A N 1
ATOM 602 C CA . ASN A 1 81 ? -10.134 5.864 -4.760 1.00 92.62 81 ASN A CA 1
ATOM 603 C C . ASN A 1 81 ? -9.723 6.895 -3.705 1.00 92.62 81 ASN A C 1
ATOM 605 O O . ASN A 1 81 ? -10.439 7.871 -3.467 1.00 92.62 81 ASN A O 1
ATOM 609 N N . LEU A 1 82 ? -8.584 6.668 -3.059 1.00 95.00 82 LEU A N 1
ATOM 610 C CA . LEU A 1 82 ? -8.039 7.555 -2.036 1.00 95.00 82 LEU A CA 1
ATOM 611 C C . LEU A 1 82 ? -7.182 8.660 -2.669 1.00 95.00 82 LEU A C 1
ATOM 613 O O . LEU A 1 82 ? -6.719 8.559 -3.806 1.00 95.00 82 LEU A O 1
ATOM 617 N N . TYR A 1 83 ? -6.952 9.724 -1.903 1.00 91.69 83 TYR A N 1
ATOM 618 C CA . TYR A 1 83 ? -6.080 10.837 -2.273 1.00 91.69 83 TYR A CA 1
ATOM 619 C C . TYR A 1 83 ? -4.818 10.838 -1.411 1.00 91.69 83 TYR A C 1
ATOM 621 O O . TYR A 1 83 ? -4.786 10.272 -0.316 1.00 91.69 83 TYR A O 1
ATOM 629 N N . LYS A 1 84 ? -3.772 11.531 -1.859 1.00 88.38 84 LYS A N 1
ATOM 630 C CA . LYS A 1 84 ? -2.492 11.644 -1.137 1.00 88.38 84 LYS A CA 1
ATOM 631 C C . LYS A 1 84 ? -2.623 12.185 0.292 1.00 88.38 84 LYS A C 1
ATOM 633 O O . LYS A 1 84 ? -1.747 11.950 1.125 1.00 88.38 84 LYS A O 1
ATOM 638 N N . ASP A 1 85 ? -3.699 12.918 0.575 1.00 93.69 85 ASP A N 1
ATOM 639 C CA . ASP A 1 85 ? -3.972 13.504 1.888 1.00 93.69 85 ASP A CA 1
ATOM 640 C C . ASP A 1 85 ? -4.711 12.536 2.831 1.00 93.69 85 ASP A C 1
ATOM 642 O O . ASP A 1 85 ? -4.769 12.797 4.033 1.00 93.69 85 ASP A O 1
ATOM 646 N N . ASN A 1 86 ? -5.201 11.388 2.335 1.00 97.56 86 ASN A N 1
ATOM 647 C CA . ASN A 1 86 ? -5.655 10.263 3.165 1.00 97.56 86 ASN A CA 1
ATOM 648 C C . ASN A 1 86 ? -4.483 9.533 3.848 1.00 97.56 86 ASN A C 1
ATOM 650 O O . ASN A 1 86 ? -4.699 8.780 4.798 1.00 97.56 86 ASN A O 1
ATOM 654 N N . ASN A 1 87 ? -3.251 9.758 3.381 1.00 96.69 87 ASN A N 1
ATOM 655 C CA . ASN A 1 87 ? -2.031 9.355 4.066 1.00 96.69 87 ASN A CA 1
ATOM 656 C C . ASN A 1 87 ? -1.511 10.516 4.924 1.00 96.69 87 ASN A C 1
ATOM 658 O O . ASN A 1 87 ? -1.145 11.569 4.397 1.00 96.69 87 ASN A O 1
ATOM 662 N N . ILE A 1 88 ? -1.454 10.339 6.238 1.00 97.75 88 ILE A N 1
ATOM 663 C CA . ILE A 1 88 ? -0.900 11.323 7.170 1.00 97.75 88 ILE A CA 1
ATOM 664 C C . ILE A 1 88 ? 0.418 10.775 7.696 1.00 97.75 88 ILE A C 1
ATOM 666 O O . ILE A 1 88 ? 0.426 9.715 8.306 1.00 97.75 88 ILE A O 1
ATOM 670 N N . THR A 1 89 ? 1.509 11.518 7.531 1.00 97.31 89 THR A N 1
ATOM 671 C CA . THR A 1 89 ? 2.810 11.166 8.113 1.00 97.31 89 THR A CA 1
ATOM 672 C C . THR A 1 89 ? 3.242 12.204 9.144 1.00 97.31 89 THR A C 1
ATOM 674 O O . THR A 1 89 ? 2.778 13.353 9.112 1.00 97.31 89 THR A O 1
ATOM 677 N N . THR A 1 90 ? 4.163 11.842 10.041 1.00 97.50 90 THR A N 1
ATOM 678 C CA . THR A 1 90 ? 4.752 12.797 10.998 1.00 97.50 90 THR A CA 1
ATOM 679 C C . THR A 1 90 ? 5.392 13.980 10.270 1.00 97.50 90 THR A C 1
ATOM 681 O O . THR A 1 90 ? 5.161 15.135 10.636 1.00 97.50 90 THR A O 1
ATOM 684 N N . GLY A 1 91 ? 6.126 13.719 9.182 1.00 96.50 91 GLY A N 1
ATOM 685 C CA . GLY A 1 91 ? 6.735 14.767 8.360 1.00 96.50 91 GLY A CA 1
ATOM 686 C C . GLY A 1 91 ? 5.725 15.704 7.722 1.00 96.50 91 GLY A C 1
ATOM 687 O O . GLY A 1 91 ? 5.934 16.915 7.723 1.00 96.50 91 GLY A O 1
ATOM 688 N N . LYS A 1 92 ? 4.608 15.171 7.216 1.00 95.94 92 LYS A N 1
ATOM 689 C CA . LYS A 1 92 ? 3.553 15.974 6.584 1.00 95.94 92 LYS A CA 1
ATOM 690 C C . LYS A 1 92 ? 2.918 16.946 7.582 1.00 95.94 92 LYS A C 1
ATOM 692 O O . LYS A 1 92 ? 2.750 18.124 7.267 1.00 95.94 92 LYS A O 1
ATOM 697 N N . ILE A 1 93 ? 2.643 16.485 8.804 1.00 98.25 93 ILE A N 1
ATOM 698 C CA . ILE A 1 93 ? 2.093 17.329 9.874 1.00 98.25 93 ILE A CA 1
ATOM 699 C C . ILE A 1 93 ? 3.112 18.368 10.349 1.00 98.25 93 ILE A C 1
ATOM 701 O O . ILE A 1 93 ? 2.773 19.548 10.454 1.00 98.25 93 ILE A O 1
ATOM 705 N N . TYR A 1 94 ? 4.366 17.976 10.590 1.00 97.62 94 TYR A N 1
ATOM 706 C CA . TYR A 1 94 ? 5.405 18.929 10.990 1.00 97.62 94 TYR A CA 1
ATOM 707 C C . TYR A 1 94 ? 5.671 19.976 9.915 1.00 97.62 94 TYR A C 1
ATOM 709 O O . TYR A 1 94 ? 5.693 21.164 10.229 1.00 97.62 94 TYR A O 1
ATOM 717 N N . GLN A 1 95 ? 5.778 19.579 8.648 1.00 96.75 95 GLN A N 1
ATOM 718 C CA . GLN A 1 95 ? 5.933 20.518 7.542 1.00 96.75 95 GLN A CA 1
ATOM 719 C C . GLN A 1 95 ? 4.747 21.488 7.462 1.00 96.75 95 GLN A C 1
ATOM 721 O O . GLN A 1 95 ? 4.950 22.686 7.266 1.00 96.75 95 GLN A O 1
ATOM 726 N N . HIS A 1 96 ? 3.518 20.995 7.646 1.00 96.25 96 HIS A N 1
ATOM 727 C CA . HIS A 1 96 ? 2.318 21.829 7.657 1.00 96.25 96 HIS A CA 1
ATOM 728 C C . HIS A 1 96 ? 2.367 22.888 8.768 1.00 96.25 96 HIS A C 1
ATOM 730 O O . HIS A 1 96 ? 2.168 24.072 8.498 1.00 96.25 96 HIS A O 1
ATOM 736 N N . VAL A 1 97 ? 2.687 22.487 10.000 1.00 98.06 97 VAL A N 1
ATOM 737 C CA . VAL A 1 97 ? 2.733 23.400 11.151 1.00 98.06 97 VAL A CA 1
ATOM 738 C C . VAL A 1 97 ? 3.904 24.379 11.066 1.00 98.06 97 VAL A C 1
ATOM 740 O O . VAL A 1 97 ? 3.715 25.567 11.321 1.00 98.06 97 VAL A O 1
ATOM 743 N N . ILE A 1 98 ? 5.085 23.930 10.629 1.00 96.94 98 ILE A N 1
ATOM 744 C CA . ILE A 1 98 ? 6.243 24.806 10.387 1.00 96.94 98 ILE A CA 1
ATOM 745 C C . ILE A 1 98 ? 5.903 25.856 9.323 1.00 96.94 98 ILE A C 1
ATOM 747 O O . ILE A 1 98 ? 6.208 27.035 9.491 1.00 96.94 98 ILE A O 1
ATOM 751 N N . ASN A 1 99 ? 5.221 25.466 8.243 1.00 95.12 99 ASN A N 1
ATOM 752 C CA . ASN A 1 99 ? 4.814 26.416 7.211 1.00 95.12 99 ASN A CA 1
ATOM 753 C C . ASN A 1 99 ? 3.846 27.473 7.764 1.00 95.12 99 ASN A C 1
ATOM 755 O O . ASN A 1 99 ? 4.049 28.656 7.497 1.00 95.12 99 ASN A O 1
ATOM 759 N N . LYS A 1 100 ? 2.841 27.078 8.557 1.00 96.06 100 LYS A N 1
ATOM 760 C CA . LYS A 1 100 ? 1.904 28.012 9.211 1.00 96.06 100 LYS A CA 1
ATOM 761 C C . LYS A 1 100 ? 2.605 28.968 10.178 1.00 96.06 100 LYS A C 1
ATOM 763 O O . LYS A 1 100 ? 2.300 30.159 10.203 1.00 96.06 100 LYS A O 1
ATOM 768 N N . GLU A 1 101 ? 3.583 28.470 10.935 1.00 97.31 101 GLU A N 1
ATOM 769 C CA . GLU A 1 101 ? 4.417 29.291 11.819 1.00 97.31 101 GLU A CA 1
ATOM 770 C C . GLU A 1 101 ? 5.164 30.376 11.042 1.00 97.31 101 GLU A C 1
ATOM 772 O O . GLU A 1 101 ? 5.039 31.553 11.379 1.00 97.31 101 GLU A O 1
ATOM 777 N N . ARG A 1 102 ? 5.820 30.021 9.932 1.00 94.44 102 ARG A N 1
ATOM 778 C CA . ARG A 1 102 ? 6.524 30.989 9.075 1.00 94.44 102 ARG A CA 1
ATOM 779 C C . ARG A 1 102 ? 5.612 31.987 8.369 1.00 94.44 102 ARG A C 1
ATOM 781 O O . ARG A 1 102 ? 6.058 33.092 8.073 1.00 94.44 102 ARG A O 1
ATOM 788 N N . HIS A 1 103 ? 4.357 31.624 8.113 1.00 95.00 103 HIS A N 1
ATOM 789 C CA . HIS A 1 103 ? 3.356 32.542 7.558 1.00 95.00 103 HIS A CA 1
ATOM 790 C C . HIS A 1 103 ? 2.769 33.500 8.607 1.00 95.00 103 HIS A C 1
ATOM 792 O O . HIS A 1 103 ? 2.158 34.500 8.234 1.00 95.00 103 HIS A O 1
ATOM 798 N N . GLY A 1 104 ? 2.990 33.246 9.901 1.00 94.62 104 GLY A N 1
ATOM 799 C CA . GLY A 1 104 ? 2.474 34.073 10.992 1.00 94.62 104 GLY A CA 1
ATOM 800 C C . GLY A 1 104 ? 1.072 33.686 11.477 1.00 94.62 104 GLY A C 1
ATOM 801 O O . GLY A 1 104 ? 0.472 34.443 12.240 1.00 94.62 104 GLY A O 1
ATOM 802 N N . ASP A 1 105 ? 0.563 32.507 11.107 1.00 95.50 105 ASP A N 1
ATOM 803 C CA . ASP A 1 105 ? -0.806 32.062 11.425 1.00 95.50 105 ASP A CA 1
ATOM 804 C C . ASP A 1 105 ? -1.053 31.906 12.937 1.00 95.50 105 ASP A C 1
ATOM 806 O O . ASP A 1 105 ? -2.184 32.013 13.408 1.00 95.50 105 ASP A O 1
ATOM 810 N N . TYR A 1 106 ? 0.011 31.689 13.717 1.00 95.81 106 TYR A N 1
ATOM 811 C CA . TYR A 1 106 ? -0.044 31.574 15.179 1.00 95.81 106 TYR A CA 1
ATOM 812 C C . TYR A 1 106 ? 0.155 32.914 15.911 1.00 95.81 106 TYR A C 1
ATOM 814 O O . TYR A 1 106 ? 0.352 32.929 17.128 1.00 95.81 106 TYR A O 1
ATOM 822 N N . LEU A 1 107 ? 0.105 34.049 15.198 1.00 94.69 107 LEU A N 1
ATOM 823 C CA . LEU A 1 107 ? 0.181 35.409 15.760 1.00 94.69 107 LEU A CA 1
ATOM 824 C C . LEU A 1 107 ? 1.425 35.647 16.639 1.00 94.69 107 LEU A C 1
ATOM 826 O O . LEU A 1 107 ? 1.354 36.306 17.676 1.00 94.69 107 LEU A O 1
ATOM 830 N N . GLY A 1 108 ? 2.561 35.060 16.250 1.00 90.31 108 GLY A N 1
ATOM 831 C CA . GLY A 1 108 ? 3.834 35.173 16.971 1.00 90.31 108 GLY A CA 1
ATOM 832 C C . GLY A 1 108 ? 3.904 34.405 18.296 1.00 90.31 108 GLY A C 1
ATOM 833 O O . GLY A 1 108 ? 4.883 34.549 19.026 1.00 90.31 108 GLY A O 1
ATOM 834 N N . ARG A 1 109 ? 2.893 33.592 18.632 1.00 93.75 109 ARG A N 1
ATOM 835 C CA . ARG A 1 109 ? 2.921 32.736 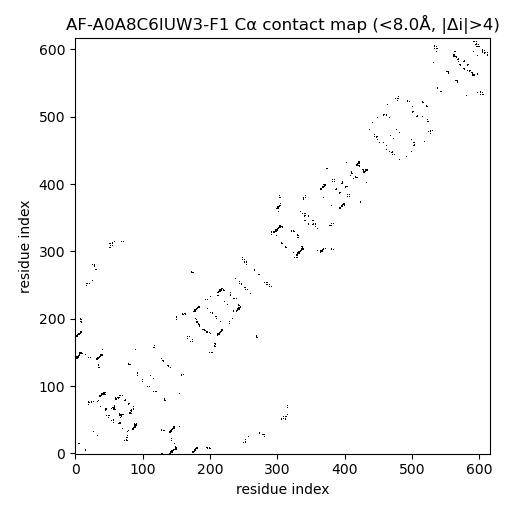19.827 1.00 93.75 109 ARG A CA 1
ATOM 836 C C . ARG A 1 109 ? 3.823 31.522 19.612 1.00 93.75 109 ARG A C 1
ATOM 838 O O . ARG A 1 109 ? 3.974 31.031 18.496 1.00 93.75 109 ARG A O 1
ATOM 845 N N . THR A 1 110 ? 4.385 31.006 20.704 1.00 95.69 110 THR A N 1
ATOM 846 C CA . THR A 1 110 ? 5.198 29.786 20.681 1.00 95.69 110 THR A CA 1
ATOM 847 C C . THR A 1 110 ? 4.357 28.571 20.290 1.00 95.69 110 THR A C 1
ATOM 849 O O . THR A 1 110 ? 3.374 28.245 20.954 1.00 95.69 110 THR A O 1
ATOM 852 N N . VAL A 1 111 ? 4.793 27.873 19.242 1.00 97.06 111 VAL A N 1
ATOM 853 C CA . VAL A 1 111 ? 4.197 26.620 18.767 1.00 97.06 111 VAL A CA 1
ATOM 854 C C . VAL A 1 111 ? 4.810 25.436 19.524 1.00 97.06 111 VAL A C 1
ATOM 856 O O . VAL A 1 111 ? 6.009 25.401 19.785 1.00 97.06 111 VAL A O 1
ATOM 859 N N . GLN A 1 112 ? 3.979 24.464 19.894 1.00 97.56 112 GLN A N 1
ATOM 860 C CA . GLN A 1 112 ? 4.337 23.283 20.694 1.00 97.56 112 GLN A CA 1
ATOM 861 C C . GLN A 1 112 ? 3.614 22.040 20.166 1.00 97.56 112 GLN A C 1
ATOM 863 O O . GLN A 1 112 ? 2.617 22.170 19.456 1.00 97.56 112 GLN A O 1
ATOM 868 N N . VAL A 1 113 ? 4.055 20.841 20.568 1.00 97.38 113 VAL A N 1
ATOM 869 C CA . VAL A 1 113 ? 3.375 19.581 20.207 1.00 97.38 113 VAL A CA 1
ATOM 870 C C . VAL A 1 113 ? 1.913 19.597 20.660 1.00 97.38 113 VAL A C 1
ATOM 872 O O . VAL A 1 113 ? 1.009 19.364 19.861 1.00 97.38 113 VAL A O 1
ATOM 875 N N . VAL A 1 114 ? 1.666 19.970 21.914 1.00 97.31 114 VAL A N 1
ATOM 876 C CA . VAL A 1 114 ? 0.313 20.176 22.434 1.00 97.31 114 VAL A CA 1
ATOM 877 C C . VAL A 1 114 ? 0.086 21.680 22.634 1.00 97.31 114 VAL A C 1
ATOM 879 O O . VAL A 1 114 ? 0.909 22.320 23.282 1.00 97.31 114 VAL A O 1
ATOM 882 N N . PRO A 1 115 ? -0.987 22.281 22.091 1.00 97.06 115 PRO A N 1
ATOM 883 C CA . PRO A 1 115 ? -2.027 21.648 21.285 1.00 97.06 115 PRO A CA 1
ATOM 884 C C . PRO A 1 115 ? -1.752 21.683 19.770 1.00 97.06 115 PRO A C 1
ATOM 886 O O . PRO A 1 115 ? -2.475 21.043 19.023 1.00 97.06 115 PRO A O 1
ATOM 889 N N . HIS A 1 116 ? -0.741 22.407 19.280 1.00 98.19 116 HIS A N 1
ATOM 890 C CA . HIS A 1 116 ? -0.676 22.796 17.863 1.00 98.19 116 HIS A CA 1
ATOM 891 C C . HIS A 1 116 ? -0.496 21.623 16.883 1.00 98.19 116 HIS A C 1
ATOM 893 O O . HIS A 1 116 ? -1.138 21.611 15.834 1.00 98.19 116 HIS A O 1
ATOM 899 N N . ILE A 1 117 ? 0.335 20.626 17.213 1.00 98.38 117 ILE A N 1
ATOM 900 C CA . ILE A 1 117 ? 0.465 19.407 16.393 1.00 98.38 117 ILE A CA 1
ATOM 901 C C . ILE A 1 117 ? -0.794 18.554 16.532 1.00 98.38 117 ILE A C 1
ATOM 903 O O . ILE A 1 117 ? -1.336 18.079 15.536 1.00 98.38 117 ILE A O 1
ATOM 907 N N . THR A 1 118 ? -1.295 18.395 17.758 1.00 98.44 118 THR A N 1
ATOM 908 C CA . THR A 1 118 ? -2.490 17.586 18.016 1.00 98.44 118 THR A CA 1
ATOM 909 C C . THR A 1 118 ? -3.742 18.162 17.358 1.00 98.44 118 THR A C 1
ATOM 911 O O . THR A 1 118 ? -4.560 17.398 16.855 1.00 98.44 118 THR A O 1
ATOM 914 N N . ASP A 1 119 ? -3.888 19.485 17.309 1.00 98.25 119 ASP A N 1
ATOM 915 C CA . ASP A 1 119 ? -4.978 20.171 16.618 1.00 98.25 119 ASP A CA 1
ATOM 916 C C . ASP A 1 119 ? -4.823 20.043 15.103 1.00 98.25 119 ASP A C 1
ATOM 918 O O . ASP A 1 119 ? -5.799 19.712 14.438 1.00 98.25 119 ASP A O 1
ATOM 922 N N . ALA A 1 120 ? -3.606 20.183 14.560 1.00 98.44 120 ALA A N 1
ATOM 923 C CA . ALA A 1 120 ? -3.357 19.975 13.133 1.00 98.44 120 ALA A CA 1
ATOM 924 C C . ALA A 1 120 ? -3.741 18.555 12.678 1.00 98.44 120 ALA A C 1
ATOM 926 O O . ALA A 1 120 ? -4.382 18.398 11.641 1.00 98.44 120 ALA A O 1
ATOM 927 N N . VAL A 1 121 ? -3.422 17.522 13.470 1.00 98.62 121 VAL A N 1
ATOM 928 C CA . VAL A 1 121 ? -3.854 16.137 13.201 1.00 98.62 121 VAL A CA 1
ATOM 929 C C . VAL A 1 121 ? -5.380 16.024 13.212 1.00 98.62 121 VAL A C 1
ATOM 931 O O . VAL A 1 121 ? -5.966 15.447 12.296 1.00 98.62 121 VAL A O 1
ATOM 934 N N . GLN A 1 122 ? -6.039 16.582 14.231 1.00 98.50 122 GLN A N 1
ATOM 935 C CA . GLN A 1 122 ? -7.497 16.522 14.364 1.00 98.50 122 GLN A CA 1
ATOM 936 C C . GLN A 1 122 ? -8.204 17.245 13.210 1.00 98.50 122 GLN A C 1
ATOM 938 O O . GLN A 1 122 ? -9.139 16.694 12.630 1.00 98.50 122 GLN A O 1
ATOM 943 N N . GLU A 1 123 ? -7.752 18.448 12.851 1.00 98.06 123 GLU A N 1
ATOM 944 C CA . GLU A 1 123 ? -8.260 19.216 11.710 1.00 98.06 123 GLU A CA 1
ATOM 945 C C . GLU A 1 123 ? -8.094 18.437 10.403 1.00 98.06 123 GLU A C 1
ATOM 947 O O . GLU A 1 123 ? -9.043 18.333 9.623 1.00 98.06 123 GLU A O 1
ATOM 952 N N . TRP A 1 124 ? -6.923 17.831 10.187 1.00 98.50 124 TRP A N 1
ATOM 953 C CA . TRP A 1 124 ? -6.651 17.030 8.997 1.00 98.50 124 TRP A CA 1
ATOM 954 C C . TRP A 1 124 ? -7.622 15.856 8.874 1.00 98.50 124 TRP A C 1
ATOM 956 O O . TRP A 1 124 ? -8.261 15.688 7.835 1.00 98.50 124 TRP A O 1
ATOM 966 N N . VAL A 1 125 ? -7.796 15.086 9.952 1.00 98.44 125 VAL A N 1
ATOM 967 C CA . VAL A 1 125 ? -8.729 13.952 9.998 1.00 98.44 125 VAL A CA 1
ATOM 968 C C . VAL A 1 125 ? -10.165 14.405 9.733 1.00 98.44 125 VAL A C 1
ATOM 970 O O . VAL A 1 125 ? -10.854 13.791 8.921 1.00 98.44 125 VAL A O 1
ATOM 973 N N . MET A 1 126 ? -10.626 15.489 10.368 1.00 97.75 126 MET A N 1
ATOM 974 C CA . MET A 1 126 ? -11.992 15.995 10.165 1.00 97.75 126 MET A CA 1
ATOM 975 C C . MET A 1 126 ? -12.244 16.469 8.735 1.00 97.75 126 MET A C 1
ATOM 977 O O . MET A 1 126 ? -13.364 16.329 8.243 1.00 97.75 126 MET A O 1
ATOM 981 N N . ASN A 1 127 ? -11.238 17.054 8.087 1.00 97.81 127 ASN A N 1
ATOM 982 C CA . ASN A 1 127 ? -11.352 17.535 6.717 1.00 97.81 127 ASN A CA 1
ATOM 983 C C . ASN A 1 127 ? -11.349 16.364 5.732 1.00 97.81 127 ASN A C 1
ATOM 985 O O . ASN A 1 127 ? -12.278 16.236 4.937 1.00 97.81 127 ASN A O 1
ATOM 989 N N . GLN A 1 128 ? -10.361 15.473 5.834 1.00 98.06 128 GLN A N 1
ATOM 990 C CA . GLN A 1 128 ? -10.207 14.353 4.904 1.00 98.06 128 GLN A CA 1
ATOM 991 C C . GLN A 1 128 ? -11.319 13.313 5.037 1.00 98.06 128 GLN A C 1
ATOM 993 O O . GLN A 1 128 ? -11.758 12.759 4.034 1.00 98.06 128 GLN A O 1
ATOM 998 N N . ALA A 1 129 ? -11.868 13.107 6.238 1.00 98.06 129 ALA A N 1
ATOM 999 C CA . ALA A 1 129 ? -12.998 12.200 6.426 1.00 98.06 129 ALA A CA 1
ATOM 1000 C C . ALA A 1 129 ? -14.252 12.625 5.639 1.00 98.06 129 ALA A C 1
ATOM 1002 O O . ALA A 1 129 ? -15.081 11.779 5.314 1.00 98.06 129 ALA A O 1
ATOM 1003 N N . LYS A 1 130 ? -14.408 13.922 5.338 1.00 97.81 130 LYS A N 1
ATOM 1004 C CA . LYS A 1 130 ? -15.559 14.461 4.596 1.00 97.81 130 LYS A CA 1
ATOM 1005 C C . LYS A 1 130 ? -15.376 14.415 3.082 1.00 97.81 130 LYS A C 1
ATOM 1007 O O . LYS A 1 130 ? -16.356 14.556 2.353 1.00 97.81 130 LYS A O 1
ATOM 1012 N N . VAL A 1 131 ? -14.141 14.252 2.605 1.00 97.19 131 VAL A N 1
ATOM 1013 C CA . VAL A 1 131 ? -13.847 14.216 1.171 1.00 97.19 131 VAL A CA 1
ATOM 1014 C C . VAL A 1 131 ? -14.456 12.942 0.571 1.00 97.19 131 VAL A C 1
ATOM 1016 O O . VAL A 1 131 ? -14.189 11.846 1.071 1.00 97.19 131 VAL A O 1
ATOM 1019 N N . PRO A 1 132 ? -15.285 13.048 -0.483 1.00 95.81 132 PRO A N 1
ATOM 1020 C CA . PRO A 1 132 ? -15.813 11.878 -1.171 1.00 95.81 132 PRO A CA 1
ATOM 1021 C C . PRO A 1 132 ? -14.701 11.080 -1.860 1.00 95.81 132 PRO A C 1
ATOM 1023 O O . PRO A 1 132 ? -13.929 11.633 -2.643 1.00 95.81 132 PRO A O 1
ATOM 1026 N N . VAL A 1 133 ? -14.661 9.775 -1.592 1.00 94.12 133 VAL A N 1
ATOM 1027 C CA . VAL A 1 133 ? -13.686 8.811 -2.152 1.00 94.12 133 VAL A CA 1
ATOM 1028 C C . VAL A 1 133 ? -14.338 7.759 -3.056 1.00 94.12 133 VAL A C 1
ATOM 1030 O O . VAL A 1 133 ? -13.664 6.884 -3.593 1.00 94.12 133 VAL A O 1
ATOM 1033 N N . ASP A 1 134 ? -15.661 7.835 -3.201 1.00 90.44 134 ASP A N 1
ATOM 1034 C CA . ASP A 1 134 ? -16.482 6.925 -3.996 1.00 90.44 134 ASP A CA 1
ATOM 1035 C C . ASP A 1 134 ? -17.082 7.670 -5.202 1.00 90.44 134 ASP A C 1
ATOM 1037 O O . ASP A 1 134 ? -17.174 8.906 -5.217 1.00 90.44 134 ASP A O 1
ATOM 1041 N N . ASP A 1 135 ? -17.522 6.920 -6.208 1.00 85.25 135 ASP A N 1
ATOM 1042 C CA . ASP A 1 135 ? -18.025 7.448 -7.481 1.00 85.25 135 ASP A CA 1
ATOM 1043 C C . ASP A 1 135 ? -19.315 8.266 -7.321 1.00 85.25 135 ASP A C 1
ATOM 1045 O O . ASP A 1 135 ? -19.629 9.127 -8.150 1.00 85.25 135 ASP A O 1
ATOM 1049 N N . ASP A 1 136 ? -20.057 8.040 -6.234 1.00 86.69 136 ASP A N 1
ATOM 1050 C CA . ASP A 1 136 ? -21.285 8.769 -5.920 1.00 86.69 136 ASP A CA 1
ATOM 1051 C C . ASP A 1 136 ? -21.048 10.219 -5.458 1.00 86.69 136 ASP A C 1
ATOM 1053 O O . ASP A 1 136 ? -22.001 11.004 -5.388 1.00 86.69 136 ASP A O 1
ATOM 1057 N N . ARG A 1 137 ? -19.784 10.581 -5.182 1.00 88.94 137 ARG A N 1
ATOM 1058 C CA . ARG A 1 137 ? -19.320 11.908 -4.750 1.00 88.94 137 ARG A CA 1
ATOM 1059 C C . ARG A 1 137 ? -20.055 12.464 -3.527 1.00 88.94 137 ARG A C 1
ATOM 1061 O O . ARG A 1 137 ? -20.163 13.681 -3.366 1.00 88.94 137 ARG A O 1
ATOM 1068 N N . LYS A 1 138 ? -20.564 11.595 -2.654 1.00 94.31 138 LYS A N 1
ATOM 1069 C CA . LYS A 1 138 ? -21.222 12.004 -1.407 1.00 94.31 138 LYS A CA 1
ATOM 1070 C C . LYS A 1 138 ? -20.264 11.941 -0.228 1.00 94.31 138 LYS A C 1
ATOM 1072 O O . LYS A 1 138 ? -19.327 11.149 -0.201 1.00 94.31 138 LYS A O 1
ATOM 1077 N N . GLU A 1 139 ? -20.549 12.754 0.788 1.00 97.31 139 GLU A N 1
ATOM 1078 C CA . GLU A 1 139 ? -19.812 12.706 2.051 1.00 97.31 139 GLU A CA 1
ATOM 1079 C C . GLU A 1 139 ? -19.906 11.290 2.665 1.00 97.31 139 GLU A C 1
ATOM 1081 O O . GLU A 1 139 ? -21.020 10.735 2.770 1.00 97.31 139 GLU A O 1
ATOM 1086 N N . PRO A 1 140 ? -18.768 10.695 3.075 1.00 98.06 140 PRO A N 1
ATOM 1087 C CA . PRO A 1 140 ? -18.746 9.427 3.793 1.00 98.06 140 PRO A CA 1
ATOM 1088 C C . PRO A 1 140 ? -19.536 9.477 5.108 1.00 98.06 140 PRO A C 1
ATOM 1090 O O . PRO A 1 140 ? -19.725 10.522 5.728 1.00 98.06 140 PRO A O 1
ATOM 1093 N N . GLN A 1 141 ? -20.023 8.325 5.561 1.00 97.94 141 GLN A N 1
ATOM 1094 C CA . GLN A 1 141 ? -20.710 8.203 6.852 1.00 97.94 141 GLN A CA 1
ATOM 1095 C C . GLN A 1 141 ? -19.768 7.700 7.940 1.00 97.94 141 GLN A C 1
ATOM 1097 O O . GLN A 1 141 ? -19.912 8.105 9.099 1.00 97.94 141 GLN A O 1
ATOM 1102 N N . VAL A 1 142 ? -18.814 6.844 7.565 1.00 98.44 142 VAL A N 1
ATOM 1103 C CA . VAL A 1 142 ? -17.820 6.254 8.460 1.00 98.44 142 VAL A CA 1
ATOM 1104 C C . VAL A 1 142 ? -16.417 6.477 7.902 1.00 98.44 142 VAL A C 1
ATOM 1106 O O . VAL A 1 142 ? -16.166 6.236 6.725 1.00 98.44 142 VAL A O 1
ATOM 1109 N N . CYS A 1 143 ? -15.497 6.893 8.763 1.00 98.62 143 CYS A N 1
ATOM 1110 C CA . CYS A 1 143 ? -14.073 6.973 8.480 1.00 98.62 143 CYS A CA 1
ATOM 1111 C C . CYS A 1 143 ? -13.339 5.921 9.316 1.00 98.62 143 CYS A C 1
ATOM 1113 O O . CYS A 1 143 ? -13.328 6.000 10.549 1.00 98.62 143 CYS A O 1
ATOM 1115 N N . VAL A 1 144 ? -12.728 4.943 8.649 1.00 98.69 144 VAL A N 1
ATOM 1116 C CA . VAL A 1 144 ? -11.812 3.994 9.288 1.00 98.69 144 VAL A CA 1
ATOM 1117 C C . VAL A 1 144 ? -10.430 4.636 9.324 1.00 98.69 144 VAL A C 1
ATOM 1119 O O . VAL A 1 144 ? -9.888 5.021 8.293 1.00 98.69 144 VAL A O 1
ATOM 1122 N N . ILE A 1 145 ? -9.878 4.797 10.518 1.00 98.69 145 ILE A N 1
ATOM 1123 C CA . ILE A 1 145 ? -8.578 5.416 10.743 1.00 98.69 145 ILE A CA 1
ATOM 1124 C C . ILE A 1 145 ? -7.639 4.333 11.240 1.00 98.69 145 ILE A C 1
ATOM 1126 O O . ILE A 1 145 ? -7.865 3.765 12.304 1.00 98.69 145 ILE A O 1
ATOM 1130 N N . GLU A 1 146 ? -6.571 4.063 10.509 1.00 98.25 146 GLU A N 1
ATOM 1131 C CA . GLU A 1 146 ? -5.512 3.178 10.974 1.00 98.25 146 GLU A CA 1
ATOM 1132 C C . GLU A 1 146 ? -4.335 3.993 11.486 1.00 98.25 146 GLU A C 1
ATOM 1134 O O . GLU A 1 146 ? -3.711 4.740 10.734 1.00 98.25 146 GLU A O 1
ATOM 1139 N N . LEU A 1 147 ? -3.989 3.793 12.756 1.00 97.44 147 LEU A N 1
ATOM 1140 C CA . LEU A 1 147 ? -2.738 4.279 13.311 1.00 97.44 147 LEU A CA 1
ATOM 1141 C C . LEU A 1 147 ? -1.653 3.210 13.147 1.00 97.44 147 LEU A C 1
ATOM 1143 O O . LEU A 1 147 ? -1.699 2.140 13.764 1.00 97.44 147 LEU A O 1
ATOM 1147 N N . GLY A 1 148 ? -0.688 3.511 12.278 1.00 93.94 148 GLY A N 1
ATOM 1148 C CA . GLY A 1 148 ? 0.536 2.749 12.058 1.00 93.94 148 GLY A CA 1
ATOM 1149 C C . GLY A 1 148 ? 1.400 2.643 13.317 1.00 93.94 148 GLY A C 1
ATOM 1150 O O . GLY A 1 148 ? 1.116 3.255 14.340 1.00 93.94 148 GLY A O 1
ATOM 1151 N N . GLY A 1 149 ? 2.459 1.835 13.244 1.00 91.56 149 GLY A N 1
ATOM 1152 C CA . GLY A 1 149 ? 3.324 1.584 14.402 1.00 91.56 149 GLY A CA 1
ATOM 1153 C C . GLY A 1 149 ? 2.669 0.716 15.481 1.00 91.56 149 GLY A C 1
ATOM 1154 O O . GLY A 1 149 ? 1.800 -0.124 15.187 1.00 91.56 149 GLY A O 1
ATOM 1155 N N . THR A 1 150 ? 3.132 0.889 16.714 1.00 93.31 150 THR A N 1
ATOM 1156 C CA . THR A 1 150 ? 2.716 0.133 17.905 1.00 93.31 150 THR A CA 1
ATOM 1157 C C . THR A 1 150 ? 2.392 1.086 19.045 1.00 93.31 150 THR A C 1
ATOM 1159 O O . THR A 1 150 ? 2.902 2.191 19.099 1.00 93.31 150 THR A O 1
ATOM 1162 N N . ILE A 1 151 ? 1.560 0.687 20.001 1.00 92.62 151 ILE A N 1
ATOM 1163 C CA . ILE A 1 151 ? 1.339 1.525 21.183 1.00 92.62 151 ILE A CA 1
ATOM 1164 C C . ILE A 1 151 ? 2.567 1.496 22.098 1.00 92.62 151 ILE A C 1
ATOM 1166 O O . ILE A 1 151 ? 3.021 0.428 22.505 1.00 92.62 151 ILE A O 1
ATOM 1170 N N . GLY A 1 152 ? 3.031 2.685 22.492 1.00 88.88 152 GLY A N 1
ATOM 1171 C CA . GLY A 1 152 ? 4.142 2.876 23.428 1.00 88.88 152 GLY A CA 1
ATOM 1172 C C . GLY A 1 152 ? 5.459 3.279 22.766 1.00 88.88 152 GLY A C 1
ATOM 1173 O O . GLY A 1 152 ? 6.434 3.510 23.479 1.00 88.88 152 GLY A O 1
ATOM 1174 N N . ASP A 1 153 ? 5.482 3.388 21.438 1.00 93.00 153 ASP A N 1
ATOM 1175 C CA . ASP A 1 153 ? 6.583 3.999 20.700 1.00 93.00 153 ASP A CA 1
ATOM 1176 C C . ASP A 1 153 ? 6.579 5.536 20.859 1.00 93.00 153 ASP A C 1
ATOM 1178 O O . ASP A 1 153 ? 5.579 6.149 21.248 1.00 93.00 153 ASP A O 1
ATOM 1182 N N . ILE A 1 154 ? 7.738 6.167 20.641 1.00 95.75 154 ILE A N 1
ATOM 1183 C CA . ILE A 1 154 ? 7.896 7.624 20.812 1.00 95.75 154 ILE A CA 1
ATOM 1184 C C . ILE A 1 154 ? 7.198 8.344 19.655 1.00 95.75 154 ILE A C 1
ATOM 1186 O O . ILE A 1 154 ? 6.573 9.391 19.835 1.00 95.75 154 ILE A O 1
ATOM 1190 N N . GLU A 1 155 ? 7.274 7.751 18.471 1.00 95.06 155 GLU A N 1
ATOM 1191 C CA . GLU A 1 155 ? 6.739 8.263 17.222 1.00 95.06 155 GLU A CA 1
ATOM 1192 C C . GLU A 1 155 ? 5.202 8.340 17.239 1.00 95.06 155 GLU A C 1
ATOM 1194 O O . GLU A 1 155 ? 4.624 9.267 16.668 1.00 95.06 155 GLU A O 1
ATOM 1199 N N . GLY A 1 156 ? 4.521 7.420 17.933 1.00 94.62 156 GLY A N 1
ATOM 1200 C CA . GLY A 1 156 ? 3.065 7.405 18.067 1.00 94.62 156 GLY A CA 1
ATOM 1201 C C . GLY A 1 156 ? 2.502 8.373 19.113 1.00 94.62 156 GLY A C 1
ATOM 1202 O O . GLY A 1 156 ? 1.307 8.683 19.064 1.00 94.62 156 GLY A O 1
ATOM 1203 N N . MET A 1 157 ? 3.320 8.890 20.043 1.00 96.38 157 MET A N 1
ATOM 1204 C CA . MET A 1 157 ? 2.837 9.719 21.162 1.00 96.38 157 MET A CA 1
ATOM 1205 C C . MET A 1 157 ? 2.008 10.942 20.722 1.00 96.38 157 MET A C 1
ATOM 1207 O O . MET A 1 157 ? 0.920 11.132 21.278 1.00 96.38 157 MET A O 1
ATOM 1211 N N . PRO A 1 158 ? 2.428 11.750 19.720 1.00 97.88 158 PRO A N 1
ATOM 1212 C CA . PRO A 1 158 ? 1.644 12.908 19.287 1.00 97.88 158 PRO A CA 1
ATOM 1213 C C . PRO A 1 158 ? 0.271 12.521 18.724 1.00 97.88 158 PRO A C 1
ATOM 1215 O O . PRO A 1 158 ? -0.715 13.219 18.959 1.00 97.88 158 PRO A O 1
ATOM 1218 N N . PHE A 1 159 ? 0.181 11.397 18.008 1.00 98.31 159 PHE A N 1
ATOM 1219 C CA . PHE A 1 159 ? -1.073 10.936 17.410 1.00 98.31 159 PHE A CA 1
ATOM 1220 C C . PHE A 1 159 ? -2.032 10.373 18.455 1.00 98.31 159 PHE A C 1
ATOM 1222 O O . PHE A 1 159 ? -3.227 10.662 18.403 1.00 98.31 159 PHE A O 1
ATOM 1229 N N . ILE A 1 160 ? -1.529 9.614 19.432 1.00 97.81 160 ILE A N 1
ATOM 1230 C CA . ILE A 1 160 ? -2.370 9.105 20.519 1.00 97.81 160 ILE A CA 1
ATOM 1231 C C . ILE A 1 160 ? -2.936 10.253 21.351 1.00 97.81 160 ILE A C 1
ATOM 1233 O O . ILE A 1 160 ? -4.137 10.257 21.617 1.00 97.81 160 ILE A O 1
ATOM 1237 N N . GLU A 1 161 ? -2.127 11.261 21.686 1.00 98.31 161 GLU A N 1
ATOM 1238 C CA . GLU A 1 161 ? -2.625 12.450 22.387 1.00 98.31 161 GLU A CA 1
ATOM 1239 C C . GLU A 1 161 ? -3.651 13.222 21.539 1.00 98.31 161 GLU A C 1
ATOM 1241 O O . GLU A 1 161 ? -4.681 13.661 22.060 1.00 98.31 161 GLU A O 1
ATOM 1246 N N . ALA A 1 162 ? -3.445 13.319 20.220 1.00 98.50 162 ALA A N 1
ATOM 1247 C CA . ALA A 1 162 ? -4.426 13.918 19.317 1.00 98.50 162 ALA A CA 1
ATOM 1248 C C . ALA A 1 162 ? -5.771 13.176 19.360 1.00 98.50 162 ALA A C 1
ATOM 1250 O O . ALA A 1 162 ? -6.817 13.814 19.492 1.00 98.50 162 ALA A O 1
ATOM 1251 N N . PHE A 1 163 ? -5.773 11.838 19.318 1.00 98.38 163 PHE A N 1
ATOM 1252 C CA . PHE A 1 163 ? -7.011 11.056 19.399 1.00 98.38 163 PHE A CA 1
ATOM 1253 C C . PHE A 1 163 ? -7.628 11.018 20.798 1.00 98.38 163 PHE A C 1
ATOM 1255 O O . PHE A 1 163 ? -8.856 10.975 20.923 1.00 98.38 163 PHE A O 1
ATOM 1262 N N . ARG A 1 164 ? -6.808 11.116 21.850 1.00 97.75 164 ARG A N 1
ATOM 1263 C CA . ARG A 1 164 ? -7.280 11.280 23.227 1.00 97.75 164 ARG A CA 1
ATOM 1264 C C . ARG A 1 164 ? -8.117 12.548 23.371 1.00 97.75 164 ARG A C 1
ATOM 1266 O O . ARG A 1 164 ? -9.137 12.516 24.050 1.00 97.75 164 ARG A O 1
ATOM 1273 N N . GLN A 1 165 ? -7.723 13.650 22.734 1.00 98.06 165 GLN A N 1
ATOM 1274 C CA . GLN A 1 165 ? -8.522 14.881 22.686 1.00 98.06 165 GLN A CA 1
ATOM 1275 C C . GLN A 1 165 ? -9.708 14.751 21.717 1.00 98.06 165 GLN A C 1
ATOM 1277 O O . GLN A 1 165 ? -10.823 15.186 22.020 1.00 98.06 165 GLN A O 1
ATOM 1282 N N . PHE A 1 166 ? -9.485 14.107 20.569 1.00 98.06 166 PHE A N 1
ATOM 1283 C CA . PHE A 1 166 ? -10.476 13.951 19.509 1.00 98.06 166 PHE A CA 1
ATOM 1284 C C . PHE A 1 166 ? -11.744 13.224 19.960 1.00 98.06 166 PHE A C 1
ATOM 1286 O O . PHE A 1 166 ? -12.833 13.626 19.559 1.00 98.06 166 PHE A O 1
ATOM 1293 N N . GLN A 1 167 ? -11.640 12.200 20.816 1.00 95.81 167 GLN A N 1
ATOM 1294 C CA . GLN A 1 167 ? -12.816 11.465 21.308 1.00 95.81 167 GLN A CA 1
ATOM 1295 C C . GLN A 1 167 ? -13.835 12.388 22.009 1.00 95.81 167 GLN A C 1
ATOM 1297 O O . GLN A 1 167 ? -15.044 12.183 21.895 1.00 95.81 167 GLN A O 1
ATOM 1302 N N . PHE A 1 168 ? -13.363 13.451 22.677 1.00 95.06 168 PHE A N 1
ATOM 1303 C CA . PHE A 1 168 ? -14.227 14.446 23.316 1.00 95.06 168 PHE A CA 1
ATOM 1304 C C . PHE A 1 168 ? -14.842 15.405 22.294 1.00 95.06 168 PHE A C 1
ATOM 1306 O O . PHE A 1 168 ? -16.029 15.712 22.392 1.00 95.06 168 PHE A O 1
ATOM 1313 N N . LYS A 1 169 ? -14.074 15.830 21.277 1.00 93.88 169 LYS A N 1
ATOM 1314 C CA . LYS A 1 169 ? -14.590 16.669 20.178 1.00 93.88 169 LYS A CA 1
ATOM 1315 C C . LYS A 1 169 ? -15.627 15.924 19.325 1.00 93.88 169 LYS A C 1
ATOM 1317 O O . LYS A 1 169 ? -16.634 16.510 18.937 1.00 93.88 169 LYS A O 1
ATOM 1322 N N . ALA A 1 170 ? -15.406 14.639 19.043 1.00 93.25 170 ALA A N 1
ATOM 1323 C CA . ALA A 1 170 ? -16.296 13.820 18.223 1.00 93.25 170 ALA A CA 1
ATOM 1324 C C . ALA A 1 170 ? -17.582 13.402 18.956 1.00 93.25 170 ALA A C 1
ATOM 1326 O O . ALA A 1 170 ? -18.608 13.238 18.298 1.00 93.25 170 ALA A O 1
ATOM 1327 N N . LYS A 1 171 ? -17.551 13.302 20.293 1.00 92.38 171 LYS A N 1
ATOM 1328 C CA . LYS A 1 171 ? -18.536 12.633 21.170 1.00 92.38 171 LYS A CA 1
ATOM 1329 C C . LYS A 1 171 ? -18.423 11.108 21.168 1.00 92.38 171 LYS A C 1
ATOM 1331 O O . LYS A 1 171 ? -18.014 10.485 20.186 1.00 92.38 171 LYS A O 1
ATOM 1336 N N . LYS A 1 172 ? -18.860 10.506 22.280 1.00 91.25 172 LYS A N 1
ATOM 1337 C CA . LYS A 1 172 ? -18.754 9.068 22.564 1.00 91.25 172 LYS A CA 1
ATOM 1338 C C . LYS A 1 172 ? -19.391 8.218 21.463 1.00 91.25 172 LYS A C 1
ATOM 1340 O O . LYS A 1 172 ? -18.763 7.296 20.963 1.00 91.25 172 LYS A O 1
ATOM 1345 N N . GLU A 1 173 ? -20.599 8.552 21.029 1.00 95.69 173 GLU A N 1
ATOM 1346 C CA . GLU A 1 173 ? -21.379 7.831 20.014 1.00 95.69 173 GLU A CA 1
ATOM 1347 C C . GLU A 1 173 ? -20.867 7.991 18.569 1.00 95.69 173 GLU A C 1
ATOM 1349 O O . GLU A 1 173 ? -21.420 7.391 17.644 1.00 95.69 173 GLU A O 1
ATOM 1354 N N . ASN A 1 174 ? -19.832 8.809 18.350 1.00 97.75 174 ASN A N 1
ATOM 1355 C CA . ASN A 1 174 ? -19.225 9.028 17.036 1.00 97.75 174 ASN A CA 1
ATOM 1356 C C . ASN A 1 174 ? -17.784 8.520 16.942 1.00 97.75 174 ASN A C 1
ATOM 1358 O O . ASN A 1 174 ? -17.205 8.604 15.863 1.00 97.75 174 ASN A O 1
ATOM 1362 N N . PHE A 1 175 ? -17.211 8.004 18.029 1.00 98.44 175 PHE A N 1
ATOM 1363 C CA . PHE A 1 175 ? -15.842 7.503 18.067 1.00 98.44 175 PHE A CA 1
ATOM 1364 C C . PHE A 1 175 ? -15.814 6.089 18.645 1.00 98.44 175 PHE A C 1
ATOM 1366 O O . PHE A 1 175 ? -16.343 5.856 19.732 1.00 98.44 175 PHE A O 1
ATOM 1373 N N . CYS A 1 176 ? -15.210 5.154 17.915 1.00 98.44 176 CYS A N 1
ATOM 1374 C CA . CYS A 1 176 ? -14.973 3.779 18.340 1.00 98.44 176 CYS A CA 1
ATOM 1375 C C . CYS A 1 176 ? -13.480 3.467 18.236 1.00 98.44 176 CYS A C 1
ATOM 1377 O O . CYS A 1 176 ? -12.847 3.825 17.245 1.00 98.44 176 CYS A O 1
ATOM 1379 N N . ASN A 1 177 ? -12.932 2.766 19.222 1.00 98.19 177 ASN A N 1
ATOM 1380 C CA . ASN A 1 177 ? -11.526 2.381 19.256 1.00 98.19 177 ASN A CA 1
ATOM 1381 C C . ASN A 1 177 ? -11.359 0.859 19.200 1.00 98.19 177 ASN A C 1
ATOM 1383 O O . ASN A 1 177 ? -11.937 0.123 19.994 1.00 98.19 177 ASN A O 1
ATOM 1387 N N . ILE A 1 178 ? -10.537 0.379 18.280 1.00 98.50 178 ILE A N 1
ATOM 1388 C CA . ILE A 1 178 ? -10.242 -1.034 18.076 1.00 98.50 178 ILE A CA 1
ATOM 1389 C C . ILE A 1 178 ? -8.759 -1.234 18.320 1.00 98.50 178 ILE A C 1
ATOM 1391 O O . ILE A 1 178 ? -7.918 -0.583 17.699 1.00 98.50 178 ILE A O 1
ATOM 1395 N N . HIS A 1 179 ? -8.429 -2.156 19.215 1.00 98.38 179 HIS A N 1
ATOM 1396 C CA . HIS A 1 179 ? -7.047 -2.471 19.531 1.00 98.38 179 HIS A CA 1
ATOM 1397 C C . HIS A 1 179 ? -6.685 -3.865 19.026 1.00 98.38 179 HIS A C 1
ATOM 1399 O O . HIS A 1 179 ? -7.226 -4.866 19.498 1.00 98.38 179 HIS A O 1
ATOM 1405 N N . VAL A 1 180 ? -5.772 -3.933 18.057 1.00 98.12 180 VAL A N 1
ATOM 1406 C CA . VAL A 1 180 ? -5.311 -5.192 17.462 1.00 98.12 180 VAL A CA 1
ATOM 1407 C C . VAL A 1 180 ? -4.078 -5.680 18.216 1.00 98.12 180 VAL A C 1
ATOM 1409 O O . VAL A 1 180 ? -3.046 -5.013 18.227 1.00 98.12 180 VAL A O 1
ATOM 1412 N N . SER A 1 181 ? -4.160 -6.848 18.846 1.00 96.94 181 SER A N 1
ATOM 1413 C CA . SER A 1 181 ? -3.120 -7.387 19.725 1.00 96.94 181 SER A CA 1
ATOM 1414 C C . SER A 1 181 ? -2.746 -8.824 19.371 1.00 96.94 181 SER A C 1
ATOM 1416 O O . SER A 1 181 ? -3.562 -9.568 18.835 1.00 96.94 181 SER A O 1
ATOM 1418 N N . LEU A 1 182 ? -1.505 -9.223 19.669 1.00 96.56 182 LEU A N 1
ATOM 1419 C CA . LEU A 1 182 ? -1.005 -10.574 19.410 1.00 96.56 182 LEU A CA 1
ATOM 1420 C C . LEU A 1 182 ? -1.202 -11.437 20.653 1.00 96.56 182 LEU A C 1
ATOM 1422 O O . LEU A 1 182 ? -0.758 -11.063 21.741 1.00 96.56 182 LEU A O 1
ATOM 1426 N N . VAL A 1 183 ? -1.782 -12.618 20.466 1.00 96.50 183 VAL A N 1
ATOM 1427 C CA . VAL A 1 183 ? -1.818 -13.691 21.463 1.00 96.50 183 VAL A CA 1
ATOM 1428 C C . VAL A 1 183 ? -0.827 -14.771 21.020 1.00 96.50 183 VAL A C 1
ATOM 1430 O O . VAL A 1 183 ? -1.179 -15.643 20.221 1.00 96.50 183 VAL A O 1
ATOM 1433 N N . PRO A 1 184 ? 0.441 -14.708 21.471 1.00 94.69 184 PRO A N 1
ATOM 1434 C CA . PRO A 1 184 ? 1.441 -15.687 21.078 1.00 94.69 184 PRO A CA 1
ATOM 1435 C C . PRO A 1 184 ? 1.194 -17.039 21.751 1.00 94.69 184 PRO A C 1
ATOM 1437 O O . PRO A 1 184 ? 0.760 -17.119 22.903 1.00 94.69 184 PRO A O 1
ATOM 1440 N N . GLN A 1 185 ? 1.553 -18.105 21.042 1.00 93.75 185 GLN A N 1
ATOM 1441 C CA . GLN A 1 185 ? 1.538 -19.479 21.535 1.00 93.75 185 GLN A CA 1
ATOM 1442 C C . GLN A 1 185 ? 2.921 -20.093 21.274 1.00 93.75 185 GLN A C 1
ATOM 1444 O O . GLN A 1 185 ? 3.161 -20.610 20.183 1.00 93.75 185 GLN A O 1
ATOM 1449 N N . PRO A 1 186 ? 3.873 -19.982 22.220 1.00 91.75 186 PRO A N 1
ATOM 1450 C CA . PRO A 1 186 ? 5.209 -20.539 22.039 1.00 91.75 186 PRO A CA 1
ATOM 1451 C C . PRO A 1 186 ? 5.152 -22.057 21.842 1.00 91.75 186 PRO A C 1
ATOM 1453 O O . PRO A 1 186 ? 4.560 -22.763 22.658 1.00 91.75 186 PRO A O 1
ATOM 1456 N N . ASN A 1 187 ? 5.826 -22.574 20.810 1.00 91.50 187 ASN A N 1
ATOM 1457 C CA . ASN A 1 187 ? 5.819 -24.010 20.493 1.00 91.50 187 ASN A CA 1
ATOM 1458 C C . ASN A 1 187 ? 6.319 -24.889 21.652 1.00 91.50 187 ASN A C 1
ATOM 1460 O O . ASN A 1 187 ? 5.860 -26.014 21.801 1.00 91.50 187 ASN A O 1
ATOM 1464 N N . ALA A 1 188 ? 7.226 -24.370 22.485 1.00 91.00 188 ALA A N 1
ATOM 1465 C CA . ALA A 1 188 ? 7.774 -25.092 23.633 1.00 91.00 188 ALA A CA 1
ATOM 1466 C C . ALA A 1 188 ? 6.743 -25.361 24.744 1.00 91.00 188 ALA A C 1
ATOM 1468 O O . ALA A 1 188 ? 6.892 -26.327 25.482 1.00 91.00 188 ALA A O 1
ATOM 1469 N N . THR A 1 189 ? 5.722 -24.508 24.891 1.00 89.44 189 THR A N 1
ATOM 1470 C CA . THR A 1 189 ? 4.713 -24.639 25.958 1.00 89.44 189 THR A CA 1
ATOM 1471 C C . THR A 1 189 ? 3.337 -25.016 25.433 1.00 89.44 189 THR A C 1
ATOM 1473 O O . THR A 1 189 ? 2.542 -25.578 26.177 1.00 89.44 189 THR A O 1
ATOM 1476 N N . GLY A 1 190 ? 3.022 -24.681 24.180 1.00 88.19 190 GLY A N 1
ATOM 1477 C CA . GLY A 1 190 ? 1.715 -24.935 23.580 1.00 88.19 190 GLY A CA 1
ATOM 1478 C C . GLY A 1 190 ? 0.568 -24.108 24.174 1.00 88.19 190 GLY A C 1
ATOM 1479 O O . GLY A 1 190 ? -0.552 -24.218 23.692 1.00 88.19 190 GLY A O 1
ATOM 1480 N N . GLU A 1 191 ? 0.814 -23.250 25.165 1.00 91.50 191 GLU A N 1
ATOM 1481 C CA . GLU A 1 191 ? -0.223 -22.459 25.835 1.00 91.50 191 GLU A CA 1
ATOM 1482 C C . GLU A 1 191 ? -0.357 -21.069 25.200 1.00 91.50 191 GLU A C 1
ATOM 1484 O O . GLU A 1 191 ? 0.634 -20.362 24.992 1.00 91.50 191 GLU A O 1
ATOM 1489 N N . GLN A 1 192 ? -1.593 -20.645 24.935 1.00 94.25 192 GLN A N 1
ATOM 1490 C CA . GLN A 1 192 ? -1.902 -19.306 24.432 1.00 94.25 192 GLN A CA 1
ATOM 1491 C C . GLN A 1 192 ? -1.694 -18.253 25.535 1.00 94.25 192 GLN A C 1
ATOM 1493 O O . GLN A 1 192 ? -2.347 -18.264 26.581 1.00 94.25 192 GLN A O 1
ATOM 1498 N N . LYS A 1 193 ? -0.763 -17.315 25.321 1.00 95.19 193 LYS A N 1
ATOM 1499 C CA . LYS A 1 193 ? -0.360 -16.332 26.337 1.00 95.19 193 LYS A CA 1
ATOM 1500 C C . LYS A 1 193 ? -1.043 -14.981 26.125 1.00 95.19 193 LYS A C 1
ATOM 1502 O O . LYS A 1 193 ? -0.771 -14.268 25.170 1.00 95.19 193 LYS A O 1
ATOM 1507 N N . THR A 1 194 ? -1.849 -14.570 27.104 1.00 96.31 194 THR A N 1
ATOM 1508 C CA . THR A 1 194 ? -2.607 -13.298 27.087 1.00 96.31 194 THR A CA 1
ATOM 1509 C C . THR A 1 194 ? -1.844 -12.078 27.607 1.00 96.31 194 THR A C 1
ATOM 1511 O O . THR A 1 194 ? -2.316 -10.952 27.480 1.00 96.31 194 THR A O 1
ATOM 1514 N N . LYS A 1 195 ? -0.688 -12.272 28.253 1.00 97.06 195 LYS A N 1
ATOM 1515 C CA . LYS A 1 195 ? 0.033 -11.208 28.983 1.00 97.06 195 LYS A CA 1
ATOM 1516 C C . LYS A 1 195 ? 0.466 -10.045 28.081 1.00 97.06 195 LYS A C 1
ATOM 1518 O O . LYS A 1 195 ? 0.297 -8.902 28.504 1.00 97.06 195 LYS A O 1
ATOM 1523 N N . PRO A 1 196 ? 0.956 -10.285 26.847 1.00 96.06 196 PRO A N 1
ATOM 1524 C CA . PRO A 1 196 ? 1.264 -9.194 25.927 1.00 96.06 196 PRO A CA 1
ATOM 1525 C C . PRO A 1 196 ? 0.050 -8.300 25.645 1.00 96.06 196 PRO A C 1
ATOM 1527 O O . PRO A 1 196 ? 0.159 -7.079 25.732 1.00 96.06 196 PRO A O 1
ATOM 1530 N N . THR A 1 197 ? -1.129 -8.889 25.419 1.00 97.25 197 THR A N 1
ATOM 1531 C CA . THR A 1 197 ? -2.383 -8.143 25.232 1.00 97.25 197 THR A CA 1
ATOM 1532 C C . THR A 1 197 ? -2.751 -7.309 26.454 1.00 97.25 197 THR A C 1
ATOM 1534 O O . THR A 1 197 ? -3.073 -6.133 26.311 1.00 97.25 197 THR A O 1
ATOM 1537 N N . GLN A 1 198 ? -2.626 -7.870 27.658 1.00 97.38 198 GLN A N 1
ATOM 1538 C CA . GLN A 1 198 ? -2.925 -7.163 28.910 1.00 97.38 198 GLN A CA 1
ATOM 1539 C C . GLN A 1 198 ? -2.043 -5.917 29.089 1.00 97.38 198 GLN A C 1
ATOM 1541 O O . GLN A 1 198 ? -2.544 -4.832 29.386 1.00 97.38 198 GLN A O 1
ATOM 1546 N N . ASN A 1 199 ? -0.734 -6.055 28.860 1.00 97.12 199 ASN A N 1
ATOM 1547 C CA . ASN A 1 199 ? 0.211 -4.942 28.958 1.00 97.12 199 ASN A CA 1
ATOM 1548 C C . ASN A 1 199 ? -0.035 -3.880 27.882 1.00 97.12 199 ASN A C 1
ATOM 1550 O O . ASN A 1 199 ? 0.005 -2.690 28.187 1.00 97.12 199 ASN A O 1
ATOM 1554 N N . SER A 1 200 ? -0.341 -4.310 26.658 1.00 97.00 200 SER A N 1
ATOM 1555 C CA . SER A 1 200 ? -0.661 -3.426 25.537 1.00 97.00 200 SER A CA 1
ATOM 1556 C C . SER A 1 200 ? -1.908 -2.579 25.814 1.00 97.00 200 SER A C 1
ATOM 1558 O O . SER A 1 200 ? -1.887 -1.358 25.666 1.00 97.00 200 SER A O 1
ATOM 1560 N N . VAL A 1 201 ? -2.977 -3.197 26.331 1.00 98.00 201 VAL A N 1
ATOM 1561 C CA . VAL A 1 201 ? -4.200 -2.481 26.728 1.00 98.00 201 VAL A CA 1
ATOM 1562 C C . VAL A 1 201 ? -3.950 -1.557 27.921 1.00 98.00 201 VAL A C 1
ATOM 1564 O O . VAL A 1 201 ? -4.504 -0.460 27.979 1.00 98.00 201 VAL A O 1
ATOM 1567 N N . ARG A 1 202 ? -3.106 -1.959 28.881 1.00 97.62 202 ARG A N 1
ATOM 1568 C CA . ARG A 1 202 ? -2.700 -1.081 29.989 1.00 97.62 202 ARG A CA 1
ATOM 1569 C C . ARG A 1 202 ? -1.970 0.163 29.478 1.00 97.62 202 ARG A C 1
ATOM 1571 O O . ARG A 1 202 ? -2.275 1.253 29.949 1.00 97.62 202 ARG A O 1
ATOM 1578 N N . ALA A 1 203 ? -1.057 0.010 28.520 1.00 97.31 203 ALA A N 1
ATOM 1579 C CA . ALA A 1 203 ? -0.348 1.131 27.908 1.00 97.31 203 ALA A CA 1
ATOM 1580 C C . ALA A 1 203 ? -1.312 2.064 27.157 1.00 97.31 203 ALA A C 1
ATOM 1582 O O . ALA A 1 203 ? -1.314 3.264 27.414 1.00 97.31 203 ALA A O 1
ATOM 1583 N N . LEU A 1 204 ? -2.203 1.515 26.322 1.00 97.81 204 LEU A N 1
ATOM 1584 C CA . LEU A 1 204 ? -3.213 2.294 25.594 1.00 97.81 204 LEU A CA 1
ATOM 1585 C C . LEU A 1 204 ? -4.112 3.109 26.542 1.00 97.81 204 LEU A C 1
ATOM 1587 O O . LEU A 1 204 ? -4.312 4.306 26.330 1.00 97.81 204 LEU A O 1
ATOM 1591 N N . ARG A 1 205 ? -4.587 2.484 27.631 1.00 97.50 205 ARG A N 1
ATOM 1592 C CA . ARG A 1 205 ? -5.376 3.164 28.673 1.00 97.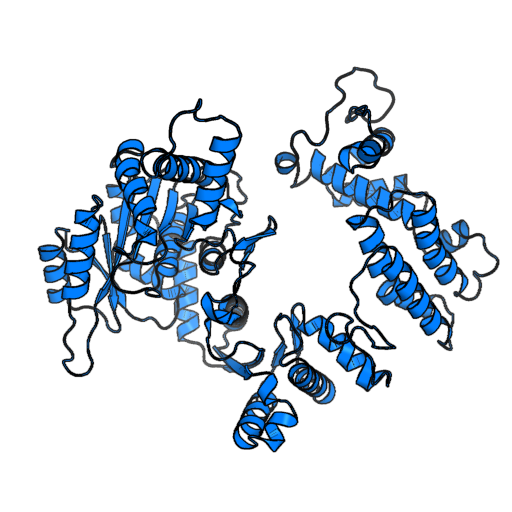50 205 ARG A CA 1
ATOM 1593 C C . ARG A 1 205 ? -4.579 4.229 29.413 1.00 97.50 205 ARG A C 1
ATOM 1595 O O . ARG A 1 205 ? -5.125 5.290 29.693 1.00 97.50 205 ARG A O 1
ATOM 1602 N N . GLY A 1 206 ? -3.302 3.971 29.696 1.00 97.38 206 GLY A N 1
ATOM 1603 C CA . GLY A 1 206 ? -2.394 4.950 30.299 1.00 97.38 206 GLY A CA 1
ATOM 1604 C C . GLY A 1 206 ? -2.212 6.207 29.445 1.00 97.38 206 GLY A C 1
ATOM 1605 O O . GLY A 1 206 ? -2.016 7.287 29.990 1.00 97.38 206 GLY A O 1
ATOM 1606 N N . LEU A 1 207 ? -2.358 6.083 28.123 1.00 96.94 207 LEU A N 1
ATOM 1607 C CA . LEU A 1 207 ? -2.344 7.202 27.175 1.00 96.94 207 LEU A CA 1
ATOM 1608 C C . LEU A 1 207 ? -3.738 7.833 26.952 1.00 96.94 207 LEU A C 1
ATOM 1610 O O . LEU A 1 207 ? -3.897 8.737 26.136 1.00 96.94 207 LEU A O 1
ATOM 1614 N N . GLY A 1 208 ? -4.763 7.378 27.682 1.00 96.25 208 GLY A N 1
ATOM 1615 C CA . GLY A 1 208 ? -6.098 7.982 27.708 1.00 96.25 208 GLY A CA 1
ATOM 1616 C C . GLY A 1 208 ? -7.079 7.491 26.636 1.00 96.25 208 GLY A C 1
ATOM 1617 O O . GLY A 1 208 ? -8.127 8.114 26.446 1.00 96.25 208 GLY A O 1
ATOM 1618 N N . LEU A 1 209 ? -6.781 6.376 25.961 1.00 97.00 209 LEU A N 1
ATOM 1619 C CA . LEU A 1 209 ? -7.708 5.692 25.057 1.00 97.00 209 LEU A CA 1
ATOM 1620 C C . LEU A 1 209 ? -8.136 4.346 25.650 1.00 97.00 209 LEU A C 1
ATOM 1622 O O . LEU A 1 209 ? -7.314 3.562 26.112 1.00 97.00 209 LEU A O 1
ATOM 1626 N N . SER A 1 210 ? -9.433 4.047 25.615 1.00 96.50 210 SER A N 1
ATOM 1627 C CA . SER A 1 210 ? -9.958 2.734 26.018 1.00 96.50 210 SER A CA 1
ATOM 1628 C C . SER A 1 210 ? -10.402 1.957 24.781 1.00 96.50 210 SER A C 1
ATOM 1630 O O . SER A 1 210 ? -11.019 2.564 23.904 1.00 96.50 210 SER A O 1
ATOM 1632 N N . PRO A 1 211 ? -10.059 0.666 24.642 1.00 97.75 211 PRO A N 1
ATOM 1633 C CA . PRO A 1 211 ? -10.533 -0.134 23.521 1.00 97.75 211 PRO A CA 1
ATOM 1634 C C . PRO A 1 211 ? -12.023 -0.450 23.685 1.00 97.75 211 PRO A C 1
ATOM 1636 O O . PRO A 1 211 ? -12.455 -0.898 24.741 1.00 97.75 211 PRO A O 1
ATOM 1639 N N . ASP A 1 212 ? -12.792 -0.237 22.621 1.00 98.25 212 ASP A N 1
ATOM 1640 C CA . ASP A 1 212 ? -14.176 -0.693 22.491 1.00 98.25 212 ASP A CA 1
ATOM 1641 C C . ASP A 1 212 ? -14.227 -2.149 22.003 1.00 98.25 212 ASP A C 1
ATOM 1643 O O . ASP A 1 212 ? -15.090 -2.914 22.420 1.00 98.25 212 ASP A O 1
ATOM 1647 N N . LEU A 1 213 ? -13.295 -2.528 21.123 1.00 98.38 213 LEU A N 1
ATOM 1648 C CA . LEU A 1 213 ? -13.066 -3.906 20.688 1.00 98.38 213 LEU A CA 1
ATOM 1649 C C . LEU A 1 213 ? -11.589 -4.260 20.829 1.00 98.38 213 LEU A C 1
ATOM 1651 O O . LEU A 1 213 ? -10.707 -3.436 20.564 1.00 98.38 213 LEU A O 1
ATOM 1655 N N . ILE A 1 214 ? -11.324 -5.516 21.178 1.00 98.31 214 ILE A N 1
ATOM 1656 C CA . ILE A 1 214 ? -9.976 -6.081 21.197 1.00 98.31 214 ILE A CA 1
ATOM 1657 C C . ILE A 1 214 ? -9.929 -7.202 20.169 1.00 98.31 214 ILE A C 1
ATOM 1659 O O . ILE A 1 214 ? -10.587 -8.227 20.327 1.00 98.31 214 ILE A O 1
ATOM 1663 N N . VAL A 1 215 ? -9.141 -7.002 19.116 1.00 98.12 215 VAL A N 1
ATOM 1664 C CA . VAL A 1 215 ? -8.935 -8.005 18.071 1.00 98.12 215 VAL A CA 1
ATOM 1665 C C . VAL A 1 215 ? -7.647 -8.754 18.375 1.00 98.12 215 VAL A C 1
ATOM 1667 O O . VAL A 1 215 ? -6.547 -8.220 18.240 1.00 98.12 215 VAL A O 1
ATOM 1670 N N . CYS A 1 216 ? -7.779 -9.998 18.804 1.00 97.31 216 CYS A N 1
ATOM 1671 C CA . CYS A 1 216 ? -6.681 -10.869 19.181 1.00 97.31 216 CYS A CA 1
ATOM 1672 C C . CYS A 1 216 ? -6.270 -11.749 17.999 1.00 97.31 216 CYS A C 1
ATOM 1674 O O . CYS A 1 216 ? -6.970 -12.701 17.640 1.00 97.31 216 CYS A O 1
ATOM 1676 N N . ARG A 1 217 ? -5.108 -11.443 17.412 1.00 96.38 217 ARG A N 1
ATOM 1677 C CA . ARG A 1 217 ? -4.496 -12.266 16.370 1.00 96.38 217 ARG A CA 1
ATOM 1678 C C . ARG A 1 217 ? -3.690 -13.414 16.972 1.00 96.38 217 ARG A C 1
ATOM 1680 O O . ARG A 1 217 ? -2.965 -13.217 17.946 1.00 96.38 217 ARG A O 1
ATOM 1687 N N . SER A 1 218 ? -3.793 -14.600 16.382 1.00 94.94 218 SER A N 1
ATOM 1688 C CA . SER A 1 218 ? -3.114 -15.821 16.841 1.00 94.94 218 SER A CA 1
ATOM 1689 C C . SER A 1 218 ? -2.844 -16.788 15.683 1.00 94.94 218 SER A C 1
ATOM 1691 O O . SER A 1 218 ? -3.395 -16.625 14.602 1.00 94.94 218 SER A O 1
ATOM 1693 N N . ALA A 1 219 ? -2.006 -17.804 15.897 1.00 93.44 219 ALA A N 1
ATOM 1694 C CA . ALA A 1 219 ? -1.748 -18.829 14.878 1.00 93.44 219 ALA A CA 1
ATOM 1695 C C . ALA A 1 219 ? -2.893 -19.854 14.765 1.00 93.44 219 ALA A C 1
ATOM 1697 O O . ALA A 1 219 ? -3.210 -20.333 13.681 1.00 93.44 219 ALA A O 1
ATOM 1698 N N . LYS A 1 220 ? -3.527 -20.194 15.893 1.00 92.88 220 LYS A N 1
ATOM 1699 C CA . LYS A 1 220 ? -4.629 -21.162 15.994 1.00 92.88 220 LYS A CA 1
ATOM 1700 C C . LYS A 1 220 ? -5.856 -20.498 16.618 1.00 92.88 220 LYS A C 1
ATOM 1702 O O . LYS A 1 220 ? -5.670 -19.543 17.367 1.00 92.88 220 LYS A O 1
ATOM 1707 N N . PRO A 1 221 ? -7.078 -21.012 16.382 1.00 93.44 221 PRO A N 1
ATOM 1708 C CA . PRO A 1 221 ? -8.274 -20.535 17.072 1.00 93.44 221 PRO A CA 1
ATOM 1709 C C . PRO A 1 221 ? -8.069 -20.437 18.591 1.00 93.44 221 PRO A C 1
ATOM 1711 O O . PRO A 1 221 ? -7.456 -21.314 19.205 1.00 93.44 221 PRO A O 1
ATOM 1714 N N . ILE A 1 222 ? -8.544 -19.341 19.183 1.00 90.81 222 ILE A N 1
ATOM 1715 C CA . ILE A 1 222 ? -8.366 -19.057 20.608 1.00 90.81 222 ILE A CA 1
ATOM 1716 C C . ILE A 1 222 ? -9.443 -19.774 21.425 1.00 90.81 222 ILE A C 1
ATOM 1718 O O . ILE A 1 222 ? -10.615 -19.784 21.053 1.00 90.81 222 ILE A O 1
ATOM 1722 N N . GLU A 1 223 ? -9.038 -20.370 22.545 1.00 93.31 223 GLU A N 1
ATOM 1723 C CA . GLU A 1 223 ? -9.945 -21.064 23.462 1.00 93.31 223 GLU A CA 1
ATOM 1724 C C . GLU A 1 223 ? -10.846 -20.088 24.237 1.00 93.31 223 GLU A C 1
ATOM 1726 O O . GLU A 1 223 ? -10.451 -18.969 24.577 1.00 93.31 223 GLU A O 1
ATOM 1731 N N . MET A 1 224 ? -12.053 -20.527 24.607 1.00 93.38 224 MET A N 1
ATOM 1732 C CA . MET A 1 224 ? -13.005 -19.681 25.343 1.00 93.38 224 MET A CA 1
ATOM 1733 C C . MET A 1 224 ? -12.464 -19.202 26.700 1.00 93.38 224 MET A C 1
ATOM 1735 O O . MET A 1 224 ? -12.641 -18.038 27.047 1.00 93.38 224 MET A O 1
ATOM 1739 N N . ALA A 1 225 ? -11.699 -20.030 27.417 1.00 94.88 225 ALA A N 1
ATOM 1740 C CA . ALA A 1 225 ? -11.062 -19.624 28.675 1.00 94.88 225 ALA A CA 1
ATOM 1741 C C . ALA A 1 225 ? -10.060 -18.464 28.488 1.00 94.88 225 ALA A C 1
ATOM 1743 O O . ALA A 1 225 ? -9.900 -17.598 29.351 1.00 94.88 225 ALA A O 1
ATOM 1744 N N . VAL A 1 226 ? -9.386 -18.411 27.335 1.00 95.50 226 VAL A N 1
ATOM 1745 C CA . VAL A 1 226 ? -8.482 -17.310 26.975 1.00 95.50 226 VAL A CA 1
ATOM 1746 C C . VAL A 1 226 ? -9.289 -16.041 26.681 1.00 95.50 226 VAL A C 1
ATOM 1748 O O . VAL A 1 226 ? -8.869 -14.956 27.087 1.00 95.50 226 VAL A O 1
ATOM 1751 N N . LYS A 1 227 ? -10.471 -16.173 26.059 1.00 95.06 227 LYS A N 1
ATOM 1752 C CA . LYS A 1 227 ? -11.427 -15.074 25.829 1.00 95.06 227 LYS A CA 1
ATOM 1753 C C . LYS A 1 227 ? -11.849 -14.401 27.127 1.00 95.06 227 LYS A C 1
ATOM 1755 O O . LYS A 1 227 ? -11.674 -13.193 27.278 1.00 95.06 227 LYS A O 1
ATOM 1760 N N . GLU A 1 228 ? -12.342 -15.197 28.069 1.00 96.00 228 GLU A N 1
ATOM 1761 C CA . GLU A 1 228 ? -12.802 -14.738 29.383 1.00 96.00 228 GLU A CA 1
ATOM 1762 C C . GLU A 1 228 ? -11.674 -14.049 30.151 1.00 96.00 228 GLU A C 1
ATOM 1764 O O . GLU A 1 228 ? -11.851 -12.978 30.728 1.00 96.00 228 GLU A O 1
ATOM 1769 N N . LYS A 1 229 ? -10.463 -14.608 30.074 1.00 96.62 229 LYS A N 1
ATOM 1770 C CA . LYS A 1 229 ? -9.276 -13.999 30.670 1.00 96.62 229 LYS A CA 1
ATOM 1771 C C . LYS A 1 229 ? -8.979 -12.627 30.068 1.00 96.62 229 LYS A C 1
ATOM 1773 O O . LYS A 1 229 ? -8.710 -11.683 30.805 1.00 96.62 229 LYS A O 1
ATOM 1778 N N . ILE A 1 230 ? -8.987 -12.492 28.744 1.00 97.50 230 ILE A N 1
ATOM 1779 C CA . ILE A 1 230 ? -8.725 -11.199 28.093 1.00 97.50 230 ILE A CA 1
ATOM 1780 C C . ILE A 1 230 ? -9.807 -10.188 28.466 1.00 97.50 230 ILE A C 1
ATOM 1782 O O . ILE A 1 230 ? -9.450 -9.083 28.868 1.00 97.50 230 ILE A O 1
ATOM 1786 N N . SER A 1 231 ? -11.079 -10.584 28.417 1.00 97.25 231 SER A N 1
ATOM 1787 C CA . SER A 1 231 ? -12.220 -9.771 28.851 1.00 97.25 231 SER A CA 1
ATOM 1788 C C . SER A 1 231 ? -12.019 -9.235 30.275 1.00 97.25 231 SER A C 1
ATOM 1790 O O . SER A 1 231 ? -11.931 -8.019 30.474 1.00 97.25 231 SER A O 1
ATOM 1792 N N . MET A 1 232 ? -11.788 -10.129 31.242 1.00 97.31 232 MET A N 1
ATOM 1793 C CA . MET A 1 232 ? -11.603 -9.776 32.651 1.00 97.31 232 MET A CA 1
ATOM 1794 C C . MET A 1 232 ? -10.407 -8.843 32.881 1.00 97.31 232 MET A C 1
ATOM 1796 O O . MET A 1 232 ? -10.526 -7.868 33.613 1.00 97.31 232 MET A O 1
ATOM 1800 N N . PHE A 1 233 ? -9.246 -9.106 32.269 1.00 97.12 233 PHE A N 1
ATOM 1801 C CA . PHE A 1 233 ? -8.040 -8.295 32.505 1.00 97.12 233 PHE A CA 1
ATOM 1802 C C . PHE A 1 233 ? -8.012 -6.978 31.711 1.00 97.12 233 PHE A C 1
ATOM 1804 O O . PHE A 1 233 ? -7.322 -6.033 32.104 1.00 97.12 233 PHE A O 1
ATOM 1811 N N . CYS A 1 234 ? -8.722 -6.908 30.585 1.00 97.62 234 CYS A N 1
ATOM 1812 C CA . CYS A 1 234 ? -8.752 -5.722 29.727 1.00 97.62 234 CYS A CA 1
ATOM 1813 C C . CYS A 1 234 ? -9.972 -4.826 29.980 1.00 97.62 234 CYS A C 1
ATOM 1815 O O . CYS A 1 234 ? -9.995 -3.711 29.464 1.00 97.62 234 CYS A O 1
ATOM 1817 N N . HIS A 1 235 ? -10.910 -5.271 30.824 1.00 96.62 235 HIS A N 1
ATOM 1818 C CA . HIS A 1 235 ? -12.135 -4.564 31.210 1.00 96.62 235 HIS A CA 1
ATOM 1819 C C . HIS A 1 235 ? -13.059 -4.298 30.010 1.00 96.62 235 HIS A C 1
ATOM 1821 O O . HIS A 1 235 ? -13.523 -3.178 29.809 1.00 96.62 235 HIS A O 1
ATOM 1827 N N . VAL A 1 236 ? -13.292 -5.339 29.210 1.00 97.38 236 VAL A N 1
ATOM 1828 C CA . VAL A 1 236 ? -14.276 -5.359 28.116 1.00 97.38 236 VAL A CA 1
ATOM 1829 C C . VAL A 1 236 ? -15.148 -6.603 28.259 1.00 97.38 236 VAL A C 1
ATOM 1831 O O . VAL A 1 236 ? -14.692 -7.601 28.818 1.00 97.38 236 VAL A O 1
ATOM 1834 N N . GLU A 1 237 ? -16.372 -6.573 27.751 1.00 97.06 237 GLU A N 1
ATOM 1835 C CA . GLU A 1 237 ? -17.260 -7.734 27.717 1.00 97.06 237 GLU A CA 1
ATOM 1836 C C . GLU A 1 237 ? -16.675 -8.852 26.837 1.00 97.06 237 GLU A C 1
ATOM 1838 O O . GLU A 1 237 ? -15.937 -8.568 25.881 1.00 97.06 237 GLU A O 1
ATOM 1843 N N . PRO A 1 238 ? -16.994 -10.130 27.106 1.00 96.25 238 PRO A N 1
ATOM 1844 C CA . PRO A 1 238 ? -16.526 -11.242 26.288 1.00 96.25 238 PRO A CA 1
ATOM 1845 C C . PRO A 1 238 ? -16.835 -11.046 24.800 1.00 96.25 238 PRO A C 1
ATOM 1847 O O . PRO A 1 238 ? -15.972 -11.286 23.961 1.00 96.25 238 PRO A O 1
ATOM 1850 N N . GLU A 1 239 ? -18.017 -10.548 24.443 1.00 95.62 239 GLU A N 1
ATOM 1851 C CA . GLU A 1 239 ? -18.439 -10.312 23.055 1.00 95.62 239 GLU A CA 1
ATOM 1852 C C . GLU A 1 239 ? -17.558 -9.291 22.317 1.00 95.62 239 GLU A C 1
ATOM 1854 O O . GLU A 1 239 ? -17.497 -9.312 21.091 1.00 95.62 239 GLU A O 1
ATOM 1859 N N . GLN A 1 240 ? -16.843 -8.428 23.045 1.00 97.81 240 GLN A N 1
ATOM 1860 C CA . GLN A 1 240 ? -15.939 -7.416 22.486 1.00 97.81 240 GLN A CA 1
ATOM 1861 C C . GLN A 1 240 ? -14.527 -7.957 22.207 1.00 97.81 240 GLN A C 1
ATOM 1863 O O . GLN A 1 240 ? -13.699 -7.262 21.608 1.00 97.81 240 GLN A O 1
ATOM 1868 N N . VAL A 1 241 ? -14.239 -9.193 22.629 1.00 97.88 241 VAL A N 1
ATOM 1869 C CA . VAL A 1 241 ? -12.993 -9.900 22.323 1.00 97.88 241 VAL A CA 1
ATOM 1870 C C . VAL A 1 241 ? -13.192 -10.725 21.052 1.00 97.88 241 VAL A C 1
ATOM 1872 O O . VAL A 1 241 ? -13.855 -11.766 21.058 1.00 97.88 241 VAL A O 1
ATOM 1875 N N . ILE A 1 242 ? -12.596 -10.244 19.963 1.00 97.75 242 ILE A N 1
ATOM 1876 C CA . ILE A 1 242 ? -12.691 -10.820 18.622 1.00 97.75 242 ILE A CA 1
ATOM 1877 C C . ILE A 1 242 ? -11.405 -11.578 18.313 1.00 97.75 242 ILE A C 1
ATOM 1879 O O . ILE A 1 242 ? -10.305 -11.065 18.508 1.00 97.75 242 ILE A O 1
ATOM 1883 N N . PHE A 1 243 ? -11.519 -12.791 17.794 1.00 95.19 243 PHE A N 1
ATOM 1884 C CA . PHE A 1 243 ? -10.380 -13.630 17.450 1.00 95.19 243 PHE A CA 1
ATOM 1885 C C . PHE A 1 243 ? -10.137 -13.644 15.966 1.00 95.19 243 PHE A C 1
ATOM 1887 O O . PHE A 1 243 ? -11.079 -13.740 15.201 1.00 95.19 243 PHE A O 1
ATOM 1894 N N . VAL A 1 244 ? -8.877 -13.587 15.552 1.00 96.19 244 VAL A N 1
ATOM 1895 C CA . VAL A 1 244 ? -8.489 -13.771 14.153 1.00 96.19 244 VAL A CA 1
ATOM 1896 C C . VAL A 1 244 ? -7.285 -14.698 14.142 1.00 96.19 244 VAL A C 1
ATOM 1898 O O . VAL A 1 244 ? -6.200 -14.325 14.583 1.00 96.19 244 VAL A O 1
ATOM 1901 N N . HIS A 1 245 ? -7.482 -15.939 13.710 1.00 95.19 245 HIS A N 1
ATOM 1902 C CA . HIS A 1 245 ? -6.376 -16.878 13.552 1.00 95.19 245 HIS A CA 1
ATOM 1903 C C . HIS A 1 245 ? -5.722 -16.707 12.174 1.00 95.19 245 HIS A C 1
ATOM 1905 O O . HIS A 1 245 ? -6.271 -16.022 11.307 1.00 95.19 245 HIS A O 1
ATOM 1911 N N . ASP A 1 246 ? -4.556 -17.313 11.958 1.00 94.88 246 ASP A N 1
ATOM 1912 C CA . ASP A 1 246 ? -3.938 -17.325 10.636 1.00 94.88 246 ASP A CA 1
ATOM 1913 C C . ASP A 1 246 ? -4.836 -18.088 9.649 1.00 94.88 246 ASP A C 1
ATOM 1915 O O . ASP A 1 246 ? -5.130 -19.272 9.815 1.00 94.88 246 ASP A O 1
ATOM 1919 N N . VAL A 1 247 ? -5.300 -17.373 8.625 1.00 93.62 247 VAL A N 1
ATOM 1920 C CA . VAL A 1 247 ? -6.193 -17.883 7.579 1.00 93.62 247 VAL A CA 1
ATOM 1921 C C . VAL A 1 247 ? -5.434 -18.089 6.271 1.00 93.62 247 VAL A C 1
ATOM 1923 O O . VAL A 1 247 ? -4.432 -17.430 6.001 1.00 93.62 247 VAL A O 1
ATOM 1926 N N . SER A 1 248 ? -5.948 -18.978 5.421 1.00 88.12 248 SER A N 1
ATOM 1927 C CA . SER A 1 248 ? -5.375 -19.291 4.102 1.00 88.12 248 SER A CA 1
ATOM 1928 C C . SER A 1 248 ? -5.398 -18.106 3.128 1.00 88.12 248 SER A C 1
ATOM 1930 O O . SER A 1 248 ? -4.580 -18.043 2.210 1.00 88.12 248 SER A O 1
ATOM 1932 N N . SER A 1 249 ? -6.342 -17.179 3.313 1.00 90.62 249 SER A N 1
ATOM 1933 C CA . SER A 1 249 ? -6.544 -16.016 2.457 1.00 90.62 249 SER A CA 1
ATOM 1934 C C . SER A 1 249 ? -7.088 -14.826 3.232 1.00 90.62 249 SER A C 1
ATOM 1936 O O . SER A 1 249 ? -7.958 -14.963 4.095 1.00 90.62 249 SER A O 1
ATOM 1938 N N . THR A 1 250 ? -6.659 -13.628 2.836 1.00 92.75 250 THR A N 1
ATOM 1939 C CA . THR A 1 250 ? -7.177 -12.362 3.364 1.00 92.75 250 THR A CA 1
ATOM 1940 C C . THR A 1 250 ? -8.677 -12.180 3.099 1.00 92.75 250 THR A C 1
ATOM 1942 O O . THR A 1 250 ? -9.333 -11.468 3.852 1.00 92.75 250 THR A O 1
ATOM 1945 N N . TYR A 1 251 ? -9.253 -12.866 2.099 1.00 94.00 251 TYR A N 1
ATOM 1946 C CA . TYR A 1 251 ? -10.697 -12.831 1.822 1.00 94.00 251 TYR A CA 1
ATOM 1947 C C . TYR A 1 251 ? -11.557 -13.466 2.923 1.00 94.00 251 TYR A C 1
ATOM 1949 O O . TYR A 1 251 ? -12.748 -13.174 3.008 1.00 94.00 251 TYR A O 1
ATOM 1957 N N . ARG A 1 252 ? -10.976 -14.324 3.774 1.00 95.38 252 ARG A N 1
ATOM 1958 C CA . ARG A 1 252 ? -11.698 -14.957 4.888 1.00 95.38 252 ARG A CA 1
ATOM 1959 C C . ARG A 1 252 ? -11.888 -14.005 6.070 1.00 95.38 252 ARG A C 1
ATOM 1961 O O . ARG A 1 252 ? -12.839 -14.178 6.825 1.00 95.38 252 ARG A O 1
ATOM 1968 N N . VAL A 1 253 ? -11.030 -12.993 6.225 1.00 96.50 253 VAL A N 1
ATOM 1969 C CA . VAL A 1 253 ? -11.030 -12.121 7.412 1.00 96.50 253 VAL A CA 1
ATOM 1970 C C . VAL A 1 253 ? -12.347 -11.348 7.590 1.00 96.50 253 VAL A C 1
ATOM 1972 O O . VAL A 1 253 ? -12.884 -11.407 8.694 1.00 96.50 253 VAL A O 1
ATOM 1975 N N . PRO A 1 254 ? -12.947 -10.707 6.562 1.00 95.81 254 PRO A N 1
ATOM 1976 C CA . PRO A 1 254 ? -14.252 -10.056 6.720 1.00 95.81 254 PRO A CA 1
ATOM 1977 C C . PRO A 1 254 ? -15.360 -11.011 7.188 1.00 95.81 254 PRO A C 1
ATOM 1979 O O . PRO A 1 254 ? -16.163 -10.643 8.039 1.00 95.81 254 PRO A O 1
ATOM 1982 N N . ILE A 1 255 ? -15.370 -12.249 6.684 1.00 95.06 255 ILE A N 1
ATOM 1983 C CA . ILE A 1 255 ? -16.361 -13.273 7.056 1.00 95.06 255 ILE A CA 1
ATOM 1984 C C . ILE A 1 255 ? -16.171 -13.700 8.514 1.00 95.06 255 ILE A C 1
ATOM 1986 O O . ILE A 1 255 ? -17.118 -13.775 9.284 1.00 95.06 255 ILE A O 1
ATOM 1990 N N . LEU A 1 256 ? -14.920 -13.896 8.921 1.00 95.38 256 LEU A N 1
ATOM 1991 C CA . LEU A 1 256 ? -14.573 -14.300 10.278 1.00 95.38 256 LEU A CA 1
ATOM 1992 C C . LEU A 1 256 ? -14.937 -13.224 11.322 1.00 95.38 256 LEU A C 1
ATOM 1994 O O . LEU A 1 256 ? -15.294 -13.543 12.458 1.00 95.38 256 LEU A O 1
ATOM 1998 N N . LEU A 1 257 ? -14.852 -11.944 10.951 1.00 96.19 257 LEU A N 1
ATOM 1999 C CA . LEU A 1 257 ? -15.302 -10.831 11.792 1.00 96.19 257 LEU A CA 1
ATOM 2000 C C . LEU A 1 257 ? -16.837 -10.727 11.842 1.00 96.19 257 LEU A C 1
ATOM 2002 O O . LEU A 1 257 ? -17.392 -10.427 12.900 1.00 96.19 257 LEU A O 1
ATOM 2006 N N . GLU A 1 258 ? -17.526 -10.981 10.724 1.00 93.69 258 GLU A N 1
ATOM 2007 C CA . GLU A 1 258 ? -18.994 -11.032 10.669 1.00 93.69 258 GLU A CA 1
ATOM 2008 C C . GLU A 1 258 ? -19.549 -12.126 11.593 1.00 93.69 258 GLU A C 1
ATOM 2010 O O . GLU A 1 258 ? -20.425 -11.840 12.411 1.00 93.69 258 GLU A O 1
ATOM 2015 N N . GLU A 1 259 ? -18.995 -13.341 11.524 1.00 93.44 259 GLU A N 1
ATOM 2016 C CA . GLU A 1 259 ? -19.398 -14.500 12.338 1.00 93.44 259 GLU A CA 1
ATOM 2017 C C . GLU A 1 259 ? -19.307 -14.231 13.851 1.00 93.44 259 GLU A C 1
ATOM 2019 O O . GLU A 1 259 ? -20.017 -14.850 14.642 1.00 93.44 259 GLU A O 1
ATOM 2024 N N . GLN A 1 260 ? -18.475 -13.270 14.262 1.00 95.50 260 GLN A N 1
ATOM 2025 C CA . GLN A 1 260 ? -18.305 -12.855 15.656 1.00 95.50 260 GLN A CA 1
ATOM 2026 C C . GLN A 1 260 ? -19.179 -11.656 16.059 1.00 95.50 260 GLN A C 1
ATOM 2028 O O . GLN A 1 260 ? -19.005 -11.100 17.141 1.00 95.50 260 GLN A O 1
ATOM 2033 N N . GLY A 1 261 ? -20.144 -11.258 15.224 1.00 93.31 261 GLY A N 1
ATOM 2034 C CA . GLY A 1 261 ? -21.185 -10.294 15.588 1.00 93.31 261 GLY A CA 1
ATOM 2035 C C . GLY A 1 261 ? -20.772 -8.821 15.507 1.00 93.31 261 GLY A C 1
ATOM 2036 O O . GLY A 1 261 ? -21.428 -7.967 16.110 1.00 93.31 261 GLY A O 1
ATOM 2037 N N . ILE A 1 262 ? -19.723 -8.489 14.744 1.00 94.44 262 ILE A N 1
ATOM 2038 C CA . ILE A 1 262 ? -19.178 -7.122 14.690 1.00 94.44 262 ILE A CA 1
ATOM 2039 C C . ILE A 1 262 ? -20.177 -6.082 14.138 1.00 94.44 262 ILE A C 1
ATOM 2041 O O . ILE A 1 262 ? -20.180 -4.928 14.567 1.00 94.44 262 ILE A O 1
ATOM 2045 N N . ILE A 1 263 ? -21.080 -6.490 13.236 1.00 94.31 263 ILE A N 1
ATOM 2046 C CA . ILE A 1 263 ? -22.130 -5.622 12.669 1.00 94.31 263 ILE A CA 1
ATOM 2047 C C . ILE A 1 263 ? -23.080 -5.145 13.772 1.00 94.31 263 ILE A C 1
ATOM 2049 O O . ILE A 1 263 ? -23.322 -3.944 13.918 1.00 94.31 263 ILE A O 1
ATOM 2053 N N . LYS A 1 264 ? -23.572 -6.085 14.592 1.00 94.00 264 LYS A N 1
ATOM 2054 C CA . LYS A 1 264 ? -24.461 -5.797 15.725 1.00 94.00 264 LYS A CA 1
ATOM 2055 C C . LYS A 1 264 ? -23.786 -4.850 16.714 1.00 94.00 264 LYS A C 1
ATOM 2057 O O . LYS A 1 264 ? -24.424 -3.909 17.188 1.00 94.00 264 LYS A O 1
ATOM 2062 N N . TYR A 1 265 ? -22.495 -5.064 16.972 1.00 96.31 265 TYR A N 1
ATOM 2063 C CA . TYR A 1 265 ? -21.717 -4.196 17.844 1.00 96.31 265 TYR A CA 1
ATOM 2064 C C . TYR A 1 265 ? -21.675 -2.753 17.329 1.00 96.31 265 TYR A C 1
ATOM 2066 O O . TYR A 1 265 ? -22.039 -1.834 18.060 1.00 96.31 265 TYR A O 1
ATOM 2074 N N . PHE A 1 266 ? -21.304 -2.526 16.064 1.00 96.69 266 PHE A N 1
ATOM 2075 C CA . PHE A 1 266 ? -21.232 -1.166 15.520 1.00 96.69 266 PHE A CA 1
ATOM 2076 C C . PHE A 1 266 ? -22.597 -0.481 15.412 1.00 96.69 266 PHE A C 1
ATOM 2078 O O . PHE A 1 266 ? -22.685 0.723 15.666 1.00 96.69 266 PHE A O 1
ATOM 2085 N N . LYS A 1 267 ? -23.664 -1.227 15.097 1.00 95.62 267 LYS A N 1
ATOM 2086 C CA . LYS A 1 267 ? -25.043 -0.710 15.094 1.00 95.62 267 LYS A CA 1
ATOM 2087 C C . LYS A 1 267 ? -25.394 -0.074 16.441 1.00 95.62 267 LYS A C 1
ATOM 2089 O O . LYS A 1 267 ? -25.873 1.056 16.468 1.00 95.62 267 LYS A O 1
ATOM 2094 N N . GLN A 1 268 ? -25.074 -0.752 17.545 1.00 95.50 268 GLN A N 1
ATOM 2095 C CA . GLN A 1 268 ? -25.334 -0.270 18.906 1.00 95.50 268 GLN A CA 1
ATOM 2096 C C . GLN A 1 268 ? -24.321 0.788 19.367 1.00 95.50 268 GLN A C 1
ATOM 2098 O O . GLN A 1 268 ? -24.698 1.833 19.886 1.00 95.50 268 GLN A O 1
ATOM 2103 N N . ARG A 1 269 ? -23.021 0.544 19.169 1.00 97.00 269 ARG A N 1
ATOM 2104 C CA . ARG A 1 269 ? -21.946 1.390 19.705 1.00 97.00 269 ARG A CA 1
ATOM 2105 C C . ARG A 1 269 ? -21.857 2.759 19.031 1.00 97.00 269 ARG A C 1
ATOM 2107 O O . ARG A 1 269 ? -21.478 3.733 19.685 1.00 97.00 269 ARG A O 1
ATOM 2114 N N . LEU A 1 270 ? -22.155 2.821 17.732 1.00 97.50 270 LEU A N 1
ATOM 2115 C CA . LEU A 1 270 ? -22.039 4.025 16.906 1.00 97.50 270 LEU A CA 1
ATOM 2116 C C . LEU A 1 270 ? -23.393 4.558 16.417 1.00 97.50 270 LEU A C 1
ATOM 2118 O O . LEU A 1 270 ? -23.407 5.556 15.697 1.00 97.50 270 LEU A O 1
ATOM 2122 N N . ASN A 1 271 ? -24.520 3.943 16.798 1.00 95.75 271 ASN A N 1
ATOM 2123 C CA . ASN A 1 271 ? -25.863 4.295 16.313 1.00 95.75 271 ASN A CA 1
ATOM 2124 C C . ASN A 1 271 ? -25.912 4.380 14.776 1.00 95.75 271 ASN A C 1
ATOM 2126 O O . ASN A 1 271 ? -26.338 5.389 14.207 1.00 95.75 271 ASN A O 1
ATOM 2130 N N . LEU A 1 272 ? -25.377 3.358 14.100 1.00 95.00 272 LEU A N 1
ATOM 2131 C CA . LEU A 1 272 ? -25.331 3.313 12.638 1.00 95.00 272 LEU A CA 1
ATOM 2132 C C . LEU A 1 272 ? -26.681 2.857 12.058 1.00 95.00 272 LEU A C 1
ATOM 2134 O O . LEU A 1 272 ? -27.268 1.908 12.582 1.00 95.00 272 LEU A O 1
ATOM 2138 N N . PRO A 1 273 ? -27.156 3.476 10.959 1.00 93.12 273 PRO A N 1
ATOM 2139 C CA . PRO A 1 273 ? -28.388 3.079 10.283 1.00 93.12 273 PRO A CA 1
ATOM 2140 C C . PRO A 1 273 ? -28.134 1.829 9.426 1.00 93.12 273 PRO A C 1
ATOM 2142 O O . PRO A 1 273 ? -27.935 1.930 8.220 1.00 93.12 273 PRO A O 1
ATOM 2145 N N . ILE A 1 274 ? -28.051 0.668 10.076 1.00 91.06 274 ILE A N 1
ATOM 2146 C CA . ILE A 1 274 ? -27.800 -0.628 9.433 1.00 91.06 274 ILE A CA 1
ATOM 2147 C C . ILE A 1 274 ? -29.066 -1.480 9.514 1.00 91.06 274 ILE A C 1
ATOM 2149 O O . ILE A 1 274 ? -29.558 -1.762 10.614 1.00 91.06 274 ILE A O 1
ATOM 2153 N N . ASP A 1 275 ? -29.547 -1.926 8.357 1.00 82.81 275 ASP A N 1
ATOM 2154 C CA . ASP A 1 275 ? -30.640 -2.890 8.249 1.00 82.81 275 ASP A CA 1
ATOM 2155 C C . ASP A 1 275 ? -30.122 -4.320 8.453 1.00 82.81 275 ASP A C 1
ATOM 2157 O O . ASP A 1 275 ? -29.015 -4.657 8.036 1.00 82.81 275 ASP A O 1
ATOM 2161 N N . ASP A 1 276 ? -30.927 -5.187 9.072 1.00 75.12 276 ASP A N 1
ATOM 2162 C CA . ASP A 1 276 ? -30.526 -6.564 9.419 1.00 75.12 276 ASP A CA 1
ATOM 2163 C C . ASP A 1 276 ? -30.662 -7.549 8.232 1.00 75.12 276 ASP A C 1
ATOM 2165 O O . ASP A 1 276 ? -30.944 -8.735 8.410 1.00 75.12 276 ASP A O 1
ATOM 2169 N N . HIS A 1 277 ? -30.482 -7.068 6.998 1.00 74.62 277 HIS A N 1
ATOM 2170 C CA . HIS A 1 277 ? -30.607 -7.883 5.790 1.00 74.62 277 HIS A CA 1
ATOM 2171 C C . HIS A 1 277 ? -29.264 -8.490 5.353 1.00 74.62 277 HIS A C 1
ATOM 2173 O O . HIS A 1 277 ? -28.231 -7.820 5.416 1.00 74.62 277 HIS A O 1
ATOM 2179 N N . PRO A 1 278 ? -29.256 -9.742 4.855 1.00 69.31 278 PRO A N 1
ATOM 2180 C CA . PRO A 1 278 ? -28.042 -10.364 4.342 1.00 69.31 278 PRO A CA 1
ATOM 2181 C C . PRO A 1 278 ? -27.498 -9.576 3.143 1.00 69.31 278 PRO A C 1
ATOM 2183 O O . PRO A 1 278 ? -28.200 -9.348 2.157 1.00 69.31 278 PRO A O 1
ATOM 2186 N N . SER A 1 279 ? -26.230 -9.169 3.225 1.00 76.94 279 SER A N 1
ATOM 2187 C CA . SER A 1 279 ? -25.576 -8.376 2.183 1.00 76.94 279 SER A CA 1
ATOM 2188 C C . SER A 1 279 ? -25.119 -9.241 1.005 1.00 76.94 279 SER A C 1
ATOM 2190 O O . SER A 1 279 ? -24.322 -10.170 1.177 1.00 76.94 279 SER A O 1
ATOM 2192 N N . ASP A 1 280 ? -25.543 -8.896 -0.219 1.00 84.44 280 ASP A N 1
ATOM 2193 C CA . ASP A 1 280 ? -25.034 -9.534 -1.447 1.00 84.44 280 ASP A CA 1
ATOM 2194 C C . ASP A 1 280 ? -23.509 -9.383 -1.569 1.00 84.44 280 ASP A C 1
ATOM 2196 O O . ASP A 1 280 ? -22.816 -10.314 -1.983 1.00 84.44 280 ASP A O 1
ATOM 2200 N N . LEU A 1 281 ? -22.954 -8.241 -1.142 1.00 86.75 281 LEU A N 1
ATOM 2201 C CA . LEU A 1 281 ? -21.511 -8.011 -1.184 1.00 86.75 281 LEU A CA 1
ATOM 2202 C C . LEU A 1 281 ? -20.773 -9.025 -0.305 1.00 86.75 281 LEU A C 1
ATOM 2204 O O . LEU A 1 281 ? -19.831 -9.664 -0.768 1.00 86.75 281 LEU A O 1
ATOM 2208 N N . LEU A 1 282 ? -21.221 -9.233 0.933 1.00 87.88 282 LEU A N 1
ATOM 2209 C CA . LEU A 1 282 ? -20.567 -10.168 1.848 1.00 87.88 282 LEU A CA 1
ATOM 2210 C C . LEU A 1 282 ? -20.707 -11.625 1.378 1.00 87.88 282 LEU A C 1
ATOM 2212 O O . LEU A 1 282 ? -19.762 -12.410 1.472 1.00 87.88 282 LEU A O 1
ATOM 2216 N N . MET A 1 283 ? -21.833 -11.964 0.740 1.00 90.94 283 MET A N 1
ATOM 2217 C CA . MET A 1 283 ? -21.992 -13.248 0.056 1.00 90.94 283 MET A CA 1
ATOM 2218 C C . MET A 1 283 ? -20.967 -13.431 -1.080 1.00 90.94 283 MET A C 1
ATOM 2220 O O . MET A 1 283 ? -20.456 -14.540 -1.265 1.00 90.94 283 MET A O 1
ATOM 2224 N N . ARG A 1 284 ? -20.623 -12.378 -1.837 1.00 92.25 284 ARG A N 1
ATOM 2225 C CA . ARG A 1 284 ? -19.545 -12.442 -2.846 1.00 92.25 284 ARG A CA 1
ATOM 2226 C C . ARG A 1 284 ? -18.187 -12.698 -2.196 1.00 92.25 284 ARG A C 1
ATOM 2228 O O . ARG A 1 284 ? -17.462 -13.563 -2.681 1.00 92.25 284 ARG A O 1
ATOM 2235 N N . TRP A 1 285 ? -17.875 -12.030 -1.084 1.00 94.06 285 TRP A N 1
ATOM 2236 C CA . TRP A 1 285 ? -16.652 -12.285 -0.309 1.00 94.06 285 TRP A CA 1
ATOM 2237 C C . TRP A 1 285 ? -16.557 -13.735 0.159 1.00 94.06 285 TRP A C 1
ATOM 2239 O O . TRP A 1 285 ? -15.532 -14.381 -0.058 1.00 94.06 285 TRP A O 1
ATOM 2249 N N . LYS A 1 286 ? -17.652 -14.290 0.690 1.00 93.00 286 LYS A N 1
ATOM 2250 C CA . LYS A 1 286 ? -17.718 -15.700 1.095 1.00 93.00 286 LYS A CA 1
ATOM 2251 C C . LYS A 1 286 ? -17.459 -16.644 -0.080 1.00 93.00 286 LYS A C 1
ATOM 2253 O O . LYS A 1 286 ? -16.597 -17.513 0.008 1.00 93.00 286 LYS A O 1
ATOM 2258 N N . LYS A 1 287 ? -18.122 -16.416 -1.222 1.00 93.31 287 LYS A N 1
ATOM 2259 C CA . LYS A 1 287 ? -17.900 -17.195 -2.455 1.00 93.31 287 LYS A CA 1
ATOM 2260 C C . LYS A 1 287 ? -16.451 -17.111 -2.944 1.00 93.31 287 LYS A C 1
ATOM 2262 O O . LYS A 1 287 ? -15.921 -18.110 -3.421 1.00 93.31 287 LYS A O 1
ATOM 2267 N N . MET A 1 288 ? -15.809 -15.945 -2.852 1.00 93.25 288 MET A N 1
ATOM 2268 C CA . MET A 1 288 ? -14.399 -15.779 -3.226 1.00 93.25 288 MET A CA 1
ATOM 2269 C C . MET A 1 288 ? -13.464 -16.542 -2.283 1.00 93.25 288 MET A C 1
ATOM 2271 O O . MET A 1 288 ? -12.590 -17.261 -2.765 1.00 93.25 288 MET A O 1
ATOM 2275 N N . ALA A 1 289 ? -13.676 -16.441 -0.967 1.00 93.50 289 ALA A N 1
ATOM 2276 C CA . ALA A 1 289 ? -12.894 -17.169 0.030 1.00 93.50 289 ALA A CA 1
ATOM 2277 C C . ALA A 1 289 ? -13.008 -18.692 -0.160 1.00 93.50 289 ALA A C 1
ATOM 2279 O O . ALA A 1 289 ? -11.994 -19.385 -0.233 1.00 93.50 289 ALA A O 1
ATOM 2280 N N . ASP A 1 290 ? -14.227 -19.204 -0.352 1.00 92.38 290 ASP A N 1
ATOM 2281 C CA . ASP A 1 290 ? -14.463 -20.635 -0.567 1.00 92.38 290 ASP A CA 1
ATOM 2282 C C . ASP A 1 290 ? -13.858 -21.129 -1.893 1.00 92.38 290 ASP A C 1
ATOM 2284 O O . ASP A 1 290 ? -13.358 -22.253 -1.976 1.00 92.38 290 ASP A O 1
ATOM 2288 N N . ARG A 1 291 ? -13.873 -20.300 -2.949 1.00 92.25 291 ARG A N 1
ATOM 2289 C CA . ARG A 1 291 ? -13.198 -20.620 -4.219 1.00 92.25 291 ARG A CA 1
ATOM 2290 C C . ARG A 1 291 ? -11.691 -20.714 -4.044 1.00 92.25 291 ARG A C 1
ATOM 2292 O O . ARG A 1 291 ? -11.099 -21.632 -4.601 1.00 92.25 291 ARG A O 1
ATOM 2299 N N . TYR A 1 292 ? -11.094 -19.798 -3.286 1.00 92.69 292 TYR A N 1
ATOM 2300 C CA . TYR A 1 292 ? -9.652 -19.761 -3.055 1.00 92.69 292 TYR A CA 1
ATOM 2301 C C . TYR A 1 292 ? -9.142 -21.042 -2.372 1.00 92.69 292 TYR A C 1
ATOM 2303 O O . TYR A 1 292 ? -8.110 -21.587 -2.757 1.00 92.69 292 TYR A O 1
ATOM 2311 N N . GLU A 1 293 ? -9.899 -21.582 -1.415 1.00 88.38 293 GLU A N 1
ATOM 2312 C CA . GLU A 1 293 ? -9.551 -22.830 -0.717 1.00 88.38 293 GLU A CA 1
ATOM 2313 C C . GLU A 1 293 ? -9.694 -24.088 -1.598 1.00 88.38 293 GLU A C 1
ATOM 2315 O O . GLU A 1 293 ? -9.085 -25.116 -1.309 1.00 88.38 293 GLU A O 1
ATOM 2320 N N . ARG A 1 294 ? -10.468 -24.021 -2.691 1.00 90.12 294 ARG A N 1
ATOM 2321 C CA . ARG A 1 294 ? -10.786 -25.164 -3.572 1.00 90.12 294 ARG A CA 1
ATOM 2322 C C . ARG A 1 294 ? -10.007 -25.170 -4.894 1.00 90.12 294 ARG A C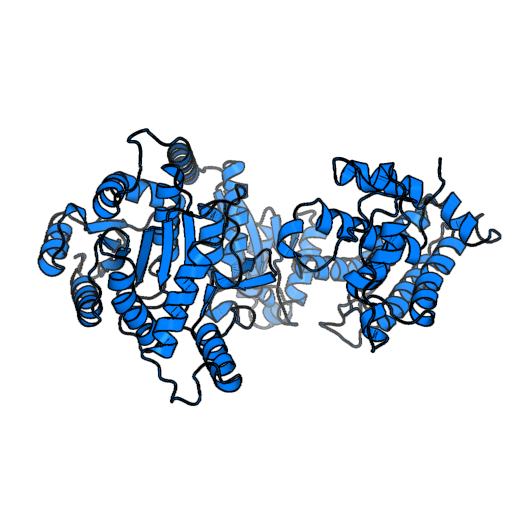 1
ATOM 2324 O O . ARG A 1 294 ? -10.381 -25.880 -5.828 1.00 90.12 294 ARG A O 1
ATOM 2331 N N . LEU A 1 295 ? -8.942 -24.378 -5.010 1.00 87.56 295 LEU A N 1
ATOM 2332 C CA . LEU A 1 295 ? -8.149 -24.275 -6.238 1.00 87.56 295 LEU A CA 1
ATOM 2333 C C . LEU A 1 295 ? -7.284 -25.527 -6.453 1.00 87.56 295 LEU A C 1
ATOM 2335 O O . LEU A 1 295 ? -6.379 -25.807 -5.670 1.00 87.56 295 LEU A O 1
ATOM 2339 N N . LEU A 1 296 ? -7.543 -26.261 -7.543 1.00 83.06 296 LEU A N 1
ATOM 2340 C CA . LEU A 1 296 ? -6.844 -27.518 -7.858 1.00 83.06 296 LEU A CA 1
ATOM 2341 C C . LEU A 1 296 ? -5.743 -27.363 -8.914 1.00 83.06 296 LEU A C 1
ATOM 2343 O O . LEU A 1 296 ? -4.682 -27.970 -8.795 1.00 83.06 296 LEU A O 1
ATOM 2347 N N . LYS A 1 297 ? -5.986 -26.575 -9.966 1.00 93.69 297 LYS A N 1
ATOM 2348 C CA . LYS A 1 297 ? -5.010 -26.378 -11.048 1.00 93.69 297 LYS A CA 1
ATOM 2349 C C . LYS A 1 297 ? -3.999 -25.315 -10.649 1.00 93.69 297 LYS A C 1
ATOM 2351 O O . LYS A 1 297 ? -4.396 -24.287 -10.114 1.00 93.69 297 LYS A O 1
ATOM 2356 N N . VAL A 1 298 ? -2.722 -25.540 -10.932 1.00 95.38 298 VAL A N 1
ATOM 2357 C CA . VAL A 1 298 ? -1.643 -24.592 -10.622 1.00 95.38 298 VAL A CA 1
ATOM 2358 C C . VAL A 1 298 ? -1.266 -23.814 -11.881 1.00 95.38 298 VAL A C 1
ATOM 2360 O O . VAL A 1 298 ? -1.200 -24.395 -12.959 1.00 95.38 298 VAL A O 1
ATOM 2363 N N . CYS A 1 299 ? -1.046 -22.509 -11.740 1.00 95.00 299 CYS A N 1
ATOM 2364 C CA . CYS A 1 299 ? -0.450 -21.652 -12.762 1.00 95.00 299 CYS A CA 1
ATOM 2365 C C . CYS A 1 299 ? 0.866 -21.102 -12.207 1.00 95.00 299 CYS A C 1
ATOM 2367 O O . CYS A 1 299 ? 0.846 -20.346 -11.229 1.00 95.00 299 CYS A O 1
ATOM 2369 N N . SER A 1 300 ? 1.992 -21.507 -12.796 1.00 97.50 300 SER A N 1
ATOM 2370 C CA . SER A 1 300 ? 3.321 -21.151 -12.299 1.00 97.50 300 SER A CA 1
ATOM 2371 C C . SER A 1 300 ? 3.871 -19.935 -13.043 1.00 97.50 300 SER A C 1
ATOM 2373 O O . SER A 1 300 ? 4.153 -19.999 -14.239 1.00 97.50 300 SER A O 1
ATOM 2375 N N . ILE A 1 301 ? 4.073 -18.825 -12.334 1.00 98.12 301 ILE A N 1
ATOM 2376 C CA . ILE A 1 301 ? 4.610 -17.580 -12.900 1.00 98.12 301 ILE A CA 1
ATOM 2377 C C . ILE A 1 301 ? 5.969 -17.285 -12.270 1.00 98.12 301 ILE A C 1
ATOM 2379 O O . ILE A 1 301 ? 6.098 -17.270 -11.048 1.00 98.12 301 ILE A O 1
ATOM 2383 N N . ALA A 1 302 ? 6.983 -17.020 -13.092 1.00 98.00 302 ALA A N 1
ATOM 2384 C CA . ALA A 1 302 ? 8.276 -16.531 -12.626 1.00 98.00 302 ALA A CA 1
ATOM 2385 C C . ALA A 1 302 ? 8.256 -15.002 -12.531 1.00 98.00 302 ALA A C 1
ATOM 2387 O O . ALA A 1 302 ? 8.087 -14.323 -13.543 1.00 98.00 302 ALA A O 1
ATOM 2388 N N . LEU A 1 303 ? 8.469 -14.460 -11.331 1.00 97.25 303 LEU A N 1
ATOM 2389 C CA . LEU A 1 303 ? 8.671 -13.029 -11.111 1.00 97.25 303 LEU A CA 1
ATOM 2390 C C . LEU A 1 303 ? 10.171 -12.754 -10.994 1.00 97.25 303 LEU A C 1
ATOM 2392 O O . LEU A 1 303 ? 10.805 -13.124 -10.004 1.00 97.25 303 LEU A O 1
ATOM 2396 N N . VAL A 1 304 ? 10.731 -12.098 -12.012 1.00 97.00 304 VAL A N 1
ATOM 2397 C CA . VAL A 1 304 ? 12.164 -11.783 -12.098 1.00 97.00 304 VAL A CA 1
ATOM 2398 C C . VAL A 1 304 ? 12.398 -10.364 -11.592 1.00 97.00 304 VAL A C 1
ATOM 2400 O O . VAL A 1 304 ? 12.277 -9.380 -12.325 1.00 97.00 304 VAL A O 1
ATOM 2403 N N . GLY A 1 305 ? 12.695 -10.260 -10.300 1.00 92.94 305 GLY A N 1
ATOM 2404 C CA . GLY A 1 305 ? 12.758 -9.002 -9.564 1.00 92.94 305 GLY A CA 1
ATOM 2405 C C . GLY A 1 305 ? 14.130 -8.729 -8.956 1.00 92.94 305 GLY A C 1
ATOM 2406 O O . GLY A 1 305 ? 15.001 -9.586 -8.912 1.00 92.94 305 GLY A O 1
ATOM 2407 N N . LYS A 1 306 ? 14.306 -7.508 -8.450 1.00 86.12 306 LYS A N 1
ATOM 2408 C CA . LYS A 1 306 ? 15.505 -7.071 -7.708 1.00 86.12 306 LYS A CA 1
ATOM 2409 C C . LYS A 1 306 ? 15.357 -7.271 -6.188 1.00 86.12 306 LYS A C 1
ATOM 2411 O O . LYS A 1 306 ? 16.354 -7.258 -5.455 1.00 86.12 306 LYS A O 1
ATOM 2416 N N . TYR A 1 307 ? 14.106 -7.393 -5.739 1.00 80.38 307 TYR A N 1
ATOM 2417 C CA . TYR A 1 307 ? 13.671 -7.375 -4.344 1.00 80.38 307 TYR A CA 1
ATOM 2418 C C . TYR A 1 307 ? 12.906 -8.657 -3.986 1.00 80.38 307 TYR A C 1
ATOM 2420 O O . TYR A 1 307 ? 11.705 -8.628 -3.758 1.00 80.38 307 TYR A O 1
ATOM 2428 N N . THR A 1 308 ? 13.570 -9.813 -4.023 1.00 77.38 308 THR A N 1
ATOM 2429 C CA . THR A 1 308 ? 12.897 -11.126 -3.924 1.00 77.38 308 THR A CA 1
ATOM 2430 C C . THR A 1 308 ? 12.947 -11.774 -2.544 1.00 77.38 308 THR A C 1
ATOM 2432 O O . THR A 1 308 ? 12.289 -12.788 -2.327 1.00 77.38 308 THR A O 1
ATOM 2435 N N . LYS A 1 309 ? 13.711 -11.205 -1.604 1.00 75.56 309 LYS A N 1
ATOM 2436 C CA . LYS A 1 309 ? 13.844 -11.743 -0.239 1.00 75.56 309 LYS A CA 1
ATOM 2437 C C . LYS A 1 309 ? 12.622 -11.482 0.639 1.00 75.56 309 LYS A C 1
ATOM 2439 O O . LYS A 1 309 ? 12.350 -12.277 1.531 1.00 75.56 309 LYS A O 1
ATOM 2444 N N . LEU A 1 310 ? 11.920 -10.376 0.404 1.00 73.25 310 LEU A N 1
ATOM 2445 C CA . LEU A 1 310 ? 10.710 -10.005 1.130 1.00 73.25 310 LEU A CA 1
ATOM 2446 C C . LEU A 1 310 ? 9.538 -10.038 0.152 1.00 73.25 310 LEU A C 1
ATOM 2448 O O . LEU A 1 310 ? 9.596 -9.410 -0.905 1.00 73.25 310 LEU A O 1
ATOM 2452 N N . SER A 1 311 ? 8.479 -10.765 0.506 1.00 69.38 311 SER A N 1
ATOM 2453 C CA . SER A 1 311 ? 7.242 -10.840 -0.286 1.00 69.38 311 SER A CA 1
ATOM 2454 C C . SER A 1 311 ? 6.626 -9.465 -0.537 1.00 69.38 311 SER A C 1
ATOM 2456 O O . SER A 1 311 ? 6.034 -9.225 -1.590 1.00 69.38 311 SER A O 1
ATOM 2458 N N . ASP A 1 312 ? 6.808 -8.557 0.420 1.00 77.81 312 ASP A N 1
ATOM 2459 C CA . ASP A 1 312 ? 6.084 -7.291 0.495 1.00 77.81 312 ASP A CA 1
ATOM 2460 C C . ASP A 1 312 ? 6.594 -6.256 -0.518 1.00 77.81 312 ASP A C 1
ATOM 2462 O O . ASP A 1 312 ? 5.881 -5.315 -0.862 1.00 77.81 312 ASP A O 1
ATOM 2466 N N . CYS A 1 313 ? 7.788 -6.465 -1.087 1.00 86.31 313 CYS A N 1
ATOM 2467 C CA . CYS A 1 313 ? 8.355 -5.604 -2.128 1.00 86.31 313 CYS A CA 1
ATOM 2468 C C . CYS A 1 313 ? 7.598 -5.672 -3.466 1.00 86.31 313 CYS A C 1
ATOM 2470 O O . CYS A 1 313 ? 7.825 -4.834 -4.336 1.00 86.31 313 CYS A O 1
ATOM 2472 N N . TYR A 1 314 ? 6.753 -6.691 -3.650 1.00 90.31 314 TYR A N 1
ATOM 2473 C CA . TYR A 1 314 ? 5.929 -6.900 -4.844 1.00 90.31 314 TYR A CA 1
ATOM 2474 C C . TYR A 1 314 ? 4.499 -7.309 -4.467 1.00 90.31 314 TYR A C 1
ATOM 2476 O O . TYR A 1 314 ? 3.856 -8.091 -5.174 1.00 90.31 314 TYR A O 1
ATOM 2484 N N . ALA A 1 315 ? 4.006 -6.835 -3.322 1.00 89.62 315 ALA A N 1
ATOM 2485 C CA . ALA A 1 315 ? 2.701 -7.224 -2.806 1.00 89.62 315 ALA A CA 1
ATOM 2486 C C . ALA A 1 315 ? 1.555 -6.820 -3.743 1.00 89.62 315 ALA A C 1
ATOM 2488 O O . ALA A 1 315 ? 0.625 -7.608 -3.929 1.00 89.62 315 ALA A O 1
ATOM 2489 N N . SER A 1 316 ? 1.614 -5.637 -4.366 1.00 91.88 316 SER A N 1
ATOM 2490 C CA . SER A 1 316 ? 0.572 -5.176 -5.292 1.00 91.88 316 SER A CA 1
ATOM 2491 C C . SER A 1 316 ? 0.501 -6.086 -6.523 1.00 91.88 316 SER A C 1
ATOM 2493 O O . SER A 1 316 ? -0.577 -6.528 -6.930 1.00 91.88 316 SER A O 1
ATOM 2495 N N . VAL A 1 317 ? 1.672 -6.459 -7.044 1.00 93.62 317 VAL A N 1
ATOM 2496 C CA . VAL A 1 317 ? 1.842 -7.359 -8.185 1.00 93.62 317 VAL A CA 1
ATOM 2497 C C . VAL A 1 317 ? 1.327 -8.756 -7.852 1.00 93.62 317 VAL A C 1
ATOM 2499 O O . VAL A 1 317 ? 0.552 -9.326 -8.623 1.00 93.62 317 VAL A O 1
ATOM 2502 N N . PHE A 1 318 ? 1.714 -9.298 -6.693 1.00 93.31 318 PHE A N 1
ATOM 2503 C CA . PHE A 1 318 ? 1.220 -10.588 -6.216 1.00 93.31 318 PHE A CA 1
ATOM 2504 C C . PHE A 1 318 ? -0.308 -10.583 -6.114 1.00 93.31 318 PHE A C 1
ATOM 2506 O O . PHE A 1 318 ? -0.952 -11.488 -6.639 1.00 93.31 318 PHE A O 1
ATOM 2513 N N . LYS A 1 319 ? -0.901 -9.540 -5.518 1.00 92.94 319 LYS A N 1
ATOM 2514 C CA . LYS A 1 319 ? -2.358 -9.430 -5.362 1.00 92.94 319 LYS A CA 1
ATOM 2515 C C . LYS A 1 319 ? -3.083 -9.321 -6.704 1.00 92.94 319 LYS A C 1
ATOM 2517 O O . LYS A 1 319 ? -4.086 -10.000 -6.902 1.00 92.94 319 LYS A O 1
ATOM 2522 N N . ALA A 1 320 ? -2.562 -8.558 -7.663 1.00 94.75 320 ALA A N 1
ATOM 2523 C CA . ALA A 1 320 ? -3.144 -8.477 -9.005 1.00 94.75 320 ALA A CA 1
ATOM 2524 C C . ALA A 1 320 ? -3.117 -9.830 -9.749 1.00 94.75 320 ALA A C 1
ATOM 2526 O O . ALA A 1 320 ? -4.093 -10.211 -10.410 1.00 94.75 320 ALA A O 1
ATOM 2527 N N . LEU A 1 321 ? -2.022 -10.585 -9.616 1.00 95.38 321 LEU A N 1
ATOM 2528 C CA . LEU A 1 321 ? -1.918 -11.938 -10.167 1.00 95.38 321 LEU A CA 1
ATOM 2529 C C . LEU A 1 321 ? -2.854 -12.915 -9.449 1.00 95.38 321 LEU A C 1
ATOM 2531 O O . LEU A 1 321 ? -3.516 -13.709 -10.112 1.00 95.38 321 LEU A O 1
ATOM 2535 N N . GLU A 1 322 ? -2.957 -12.836 -8.121 1.00 94.06 322 GLU A N 1
ATOM 2536 C CA . GLU A 1 322 ? -3.870 -13.646 -7.308 1.00 94.06 322 GLU A CA 1
ATOM 2537 C C . GLU A 1 322 ? -5.332 -13.415 -7.722 1.00 94.06 322 GLU A C 1
ATOM 2539 O O . GLU A 1 322 ? -6.072 -14.378 -7.921 1.00 94.06 322 GLU A O 1
ATOM 2544 N N . HIS A 1 323 ? -5.730 -12.160 -7.959 1.00 94.31 323 HIS A N 1
ATOM 2545 C CA . HIS A 1 323 ? -7.065 -11.810 -8.457 1.00 94.31 323 HIS A CA 1
ATOM 2546 C C . HIS A 1 323 ? -7.342 -12.456 -9.822 1.00 94.31 323 HIS A C 1
ATOM 2548 O O . HIS A 1 323 ? -8.400 -13.052 -10.043 1.00 94.31 323 HIS A O 1
ATOM 2554 N N . SER A 1 324 ? -6.367 -12.376 -10.730 1.00 95.31 324 SER A N 1
ATOM 2555 C CA . SER A 1 324 ? -6.466 -12.953 -12.074 1.00 95.31 324 SER A CA 1
ATOM 2556 C C . SER A 1 324 ? -6.537 -14.484 -12.029 1.00 95.31 324 SER A C 1
ATOM 2558 O O . SER A 1 324 ? -7.359 -15.091 -12.715 1.00 95.31 324 SER A O 1
ATOM 2560 N N . ALA A 1 325 ? -5.720 -15.111 -11.180 1.00 94.88 325 ALA A N 1
ATOM 2561 C CA . ALA A 1 325 ? -5.684 -16.556 -10.982 1.00 94.88 325 ALA A CA 1
ATOM 2562 C C . ALA A 1 325 ? -6.995 -17.077 -10.371 1.00 94.88 325 ALA A C 1
ATOM 2564 O O . ALA A 1 325 ? -7.557 -18.067 -10.851 1.00 94.88 325 ALA A O 1
ATOM 2565 N N . LEU A 1 326 ? -7.543 -16.361 -9.381 1.00 93.38 326 LEU A N 1
ATOM 2566 C CA . LEU A 1 326 ? -8.835 -16.680 -8.783 1.00 93.38 326 LEU A CA 1
ATOM 2567 C C . LEU A 1 326 ? -9.956 -16.608 -9.825 1.00 93.38 326 LEU A C 1
ATOM 2569 O O . LEU A 1 326 ? -10.791 -17.511 -9.872 1.00 93.38 326 LEU A O 1
ATOM 2573 N N . ALA A 1 327 ? -9.954 -15.598 -10.703 1.00 93.62 327 ALA A N 1
ATOM 2574 C CA . ALA A 1 327 ? -10.951 -15.462 -11.766 1.00 93.62 327 ALA A CA 1
ATOM 2575 C C . ALA A 1 327 ? -11.000 -16.696 -12.685 1.00 93.62 327 ALA A C 1
ATOM 2577 O O . ALA A 1 327 ? -12.093 -17.162 -13.012 1.00 93.62 327 ALA A O 1
ATOM 2578 N N . ILE A 1 328 ? -9.841 -17.282 -13.010 1.00 93.81 328 ILE A N 1
ATOM 2579 C CA . ILE A 1 328 ? -9.720 -18.490 -13.846 1.00 93.81 328 ILE A CA 1
ATOM 2580 C C . ILE A 1 328 ? -9.695 -19.813 -13.056 1.00 93.81 328 ILE A C 1
ATOM 2582 O O . ILE A 1 328 ? -9.446 -20.863 -13.647 1.00 93.81 328 ILE A O 1
ATOM 2586 N N . ASN A 1 329 ? -9.946 -19.803 -11.742 1.00 94.06 329 ASN A N 1
ATOM 2587 C CA . ASN A 1 329 ? -9.899 -20.982 -10.859 1.00 94.06 329 ASN A CA 1
ATOM 2588 C C . ASN A 1 329 ? -8.548 -21.729 -10.859 1.00 94.06 329 ASN A C 1
ATOM 2590 O O . ASN A 1 329 ? -8.517 -22.962 -10.865 1.00 94.06 329 ASN A O 1
ATOM 2594 N N . HIS A 1 330 ? -7.436 -20.993 -10.841 1.00 95.00 330 HIS A N 1
ATOM 2595 C CA . HIS A 1 330 ? -6.096 -21.561 -10.677 1.00 95.00 330 HIS A CA 1
ATOM 2596 C C . HIS A 1 330 ? -5.442 -21.067 -9.387 1.00 95.00 330 HIS A C 1
ATOM 2598 O O . HIS A 1 330 ? -5.570 -19.903 -9.016 1.00 95.00 330 HIS A O 1
ATOM 2604 N N . LYS A 1 331 ? -4.701 -21.953 -8.722 1.00 95.12 331 LYS A N 1
ATOM 2605 C CA . LYS A 1 331 ? -3.767 -21.612 -7.655 1.00 95.12 331 LYS A CA 1
ATOM 2606 C C . LYS A 1 331 ? -2.532 -20.976 -8.282 1.00 95.12 331 LYS A C 1
ATOM 2608 O O . LYS A 1 331 ? -1.867 -21.602 -9.108 1.00 95.12 331 LYS A O 1
ATOM 2613 N N . LEU A 1 332 ? -2.234 -19.742 -7.895 1.00 95.31 332 LEU A N 1
ATOM 2614 C CA . LEU A 1 332 ? -1.013 -19.065 -8.311 1.00 95.31 332 LEU A CA 1
ATOM 2615 C C . LEU A 1 332 ? 0.188 -19.672 -7.574 1.00 95.31 332 LEU A C 1
ATOM 2617 O O . LEU A 1 332 ? 0.215 -19.701 -6.346 1.00 95.31 332 LEU A O 1
ATOM 2621 N N . ASP A 1 333 ? 1.179 -20.127 -8.331 1.00 95.62 333 ASP A N 1
ATOM 2622 C CA . ASP A 1 333 ? 2.501 -20.500 -7.830 1.00 95.62 333 ASP A CA 1
ATOM 2623 C C . ASP A 1 333 ? 3.509 -19.455 -8.320 1.00 95.62 333 ASP A C 1
ATOM 2625 O O . ASP A 1 333 ? 3.996 -19.510 -9.452 1.00 95.62 333 ASP A O 1
ATOM 2629 N N . LEU A 1 334 ? 3.741 -18.431 -7.492 1.00 95.19 334 LEU A N 1
ATOM 2630 C CA . LEU A 1 334 ? 4.624 -17.321 -7.837 1.00 95.19 334 LEU A CA 1
ATOM 2631 C C . LEU A 1 334 ? 6.065 -17.640 -7.425 1.00 95.19 334 LEU A C 1
ATOM 2633 O O . LEU A 1 334 ? 6.424 -17.610 -6.248 1.00 95.19 334 LEU A O 1
ATOM 2637 N N . MET A 1 335 ? 6.909 -17.914 -8.416 1.00 95.50 335 MET A N 1
ATOM 2638 C CA . MET A 1 335 ? 8.324 -18.207 -8.220 1.00 95.50 335 MET A CA 1
ATOM 2639 C C . MET A 1 335 ? 9.136 -16.917 -8.283 1.00 95.50 335 MET A C 1
ATOM 2641 O O . MET A 1 335 ? 9.396 -16.382 -9.361 1.00 95.50 335 MET A O 1
ATOM 2645 N N . TYR A 1 336 ? 9.573 -16.431 -7.125 1.00 95.50 336 TYR A N 1
ATOM 2646 C CA . TYR A 1 336 ? 10.490 -15.298 -7.049 1.00 95.50 336 TYR A CA 1
ATOM 2647 C C . TYR A 1 336 ? 11.900 -15.715 -7.490 1.00 95.50 336 TYR A C 1
ATOM 2649 O O . TYR A 1 336 ? 12.455 -16.711 -7.001 1.00 95.50 336 TYR A O 1
ATOM 2657 N N . ILE A 1 337 ? 12.468 -14.938 -8.411 1.00 96.19 337 ILE A N 1
ATOM 2658 C CA . ILE A 1 337 ? 13.818 -15.111 -8.954 1.00 96.19 337 ILE A CA 1
ATOM 2659 C C . ILE A 1 337 ? 14.560 -13.784 -8.808 1.00 96.19 337 ILE A C 1
ATOM 2661 O O . ILE A 1 337 ? 14.112 -12.771 -9.355 1.00 96.19 337 ILE A O 1
ATOM 2665 N N . ASP A 1 338 ? 15.666 -13.773 -8.055 1.00 95.12 338 ASP A N 1
ATOM 2666 C CA . ASP A 1 338 ? 16.524 -12.589 -8.013 1.00 95.12 338 ASP A CA 1
ATOM 2667 C C . ASP A 1 338 ? 17.206 -12.437 -9.371 1.00 95.12 338 ASP A C 1
ATOM 2669 O O . ASP A 1 338 ? 17.914 -13.323 -9.843 1.00 95.12 338 ASP A O 1
ATOM 2673 N N . SER A 1 339 ? 16.981 -11.299 -10.011 1.00 95.75 339 SER A N 1
ATOM 2674 C CA . SER A 1 339 ?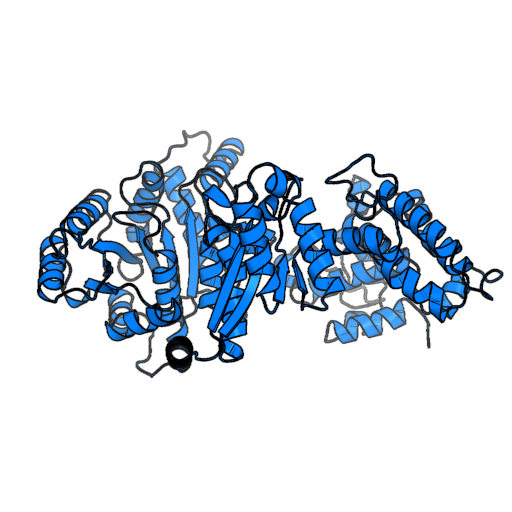 17.585 -10.973 -11.295 1.00 95.75 339 SER A CA 1
ATOM 2675 C C . SER A 1 339 ? 19.111 -11.085 -11.293 1.00 95.75 339 SER A C 1
ATOM 2677 O O . SER A 1 339 ? 19.662 -11.512 -12.300 1.00 95.75 339 SER A O 1
ATOM 2679 N N . THR A 1 340 ? 19.807 -10.796 -10.185 1.00 95.50 340 THR A N 1
ATOM 2680 C CA . THR A 1 340 ? 21.273 -10.950 -10.148 1.00 95.50 340 THR A CA 1
ATOM 2681 C C . THR A 1 340 ? 21.706 -12.416 -10.199 1.00 95.50 340 THR A C 1
ATOM 2683 O O . THR A 1 340 ? 22.792 -12.720 -10.682 1.00 95.50 340 THR A O 1
ATOM 2686 N N . GLU A 1 341 ? 20.855 -13.351 -9.760 1.00 96.44 341 GLU A N 1
ATOM 2687 C CA . GLU A 1 341 ? 21.141 -14.791 -9.832 1.00 96.44 341 GLU A CA 1
ATOM 2688 C C . GLU A 1 341 ? 21.080 -15.334 -11.266 1.00 96.44 341 GLU A C 1
ATOM 2690 O O . GLU A 1 341 ? 21.558 -16.433 -11.516 1.00 96.44 341 GLU A O 1
ATOM 2695 N N . LEU A 1 342 ? 20.546 -14.568 -12.223 1.00 97.12 342 LEU A N 1
ATOM 2696 C CA . LEU A 1 342 ? 20.551 -14.921 -13.645 1.00 97.12 342 LEU A CA 1
ATOM 2697 C C . LEU A 1 342 ? 21.777 -14.374 -14.396 1.00 97.12 342 LEU A C 1
ATOM 2699 O O . LEU A 1 342 ? 21.920 -14.630 -15.586 1.00 97.12 342 LEU A O 1
ATOM 2703 N N . GLU A 1 343 ? 22.658 -13.611 -13.746 1.00 96.19 343 GLU A N 1
ATOM 2704 C CA . GLU A 1 343 ? 23.830 -13.008 -14.389 1.00 96.19 343 GLU A CA 1
ATOM 2705 C C . GLU A 1 343 ? 25.010 -13.989 -14.497 1.00 96.19 343 GLU A C 1
ATOM 2707 O O . GLU A 1 343 ? 25.183 -14.878 -13.663 1.00 96.19 343 GLU A O 1
ATOM 2712 N N . ARG A 1 344 ? 25.868 -13.801 -15.514 1.00 93.62 344 ARG A N 1
ATOM 2713 C CA . ARG A 1 344 ? 27.062 -14.645 -15.738 1.00 93.62 344 ARG A CA 1
ATOM 2714 C C . ARG A 1 344 ? 28.097 -14.534 -14.613 1.00 93.62 344 ARG A C 1
ATOM 2716 O O . ARG A 1 344 ? 28.836 -15.477 -14.367 1.00 93.62 344 ARG A O 1
ATOM 2723 N N . SER A 1 345 ? 28.146 -13.395 -13.924 1.00 94.31 345 SER A N 1
ATOM 2724 C CA . SER A 1 345 ? 28.959 -13.213 -12.714 1.00 94.31 345 SER A CA 1
ATOM 2725 C C . SER A 1 345 ? 28.576 -14.231 -11.637 1.00 94.31 345 SER A C 1
ATOM 2727 O O . SER A 1 345 ? 29.443 -14.912 -11.096 1.00 94.31 345 SER A O 1
ATOM 2729 N N . THR A 1 346 ? 27.275 -14.418 -11.397 1.00 94.44 346 THR A N 1
ATOM 2730 C CA . THR A 1 346 ? 26.783 -15.397 -10.420 1.00 94.44 346 THR A CA 1
ATOM 2731 C C . THR A 1 346 ? 27.056 -16.836 -10.851 1.00 94.44 346 THR A C 1
ATOM 2733 O O . THR A 1 346 ? 27.296 -17.675 -9.992 1.00 94.44 346 THR A O 1
ATOM 2736 N N . GLU A 1 347 ? 27.080 -17.148 -12.149 1.00 94.81 347 GLU A N 1
ATOM 2737 C CA . GLU A 1 347 ? 27.497 -18.476 -12.628 1.00 94.81 347 GLU A CA 1
ATOM 2738 C C . GLU A 1 347 ? 28.935 -18.813 -12.196 1.00 94.81 347 GLU A C 1
ATOM 2740 O O . GLU A 1 347 ? 29.192 -19.919 -11.719 1.00 94.81 347 GLU A O 1
ATOM 2745 N N . ALA A 1 348 ? 29.848 -17.840 -12.300 1.00 94.56 348 ALA A N 1
ATOM 2746 C CA . ALA A 1 348 ? 31.249 -17.994 -11.913 1.00 94.56 348 ALA A CA 1
ATOM 2747 C C . ALA A 1 348 ? 31.455 -18.021 -10.387 1.00 94.56 348 ALA A C 1
ATOM 2749 O O . ALA A 1 348 ? 32.259 -18.805 -9.887 1.00 94.56 348 ALA A O 1
ATOM 2750 N N . GLU A 1 349 ? 30.737 -17.177 -9.641 1.00 95.62 349 GLU A N 1
ATOM 2751 C CA . GLU A 1 349 ? 30.894 -17.050 -8.184 1.00 95.62 349 GLU A CA 1
ATOM 2752 C C . GLU A 1 349 ? 30.096 -18.099 -7.393 1.00 95.62 349 GLU A C 1
ATOM 2754 O O . GLU A 1 349 ? 30.530 -18.566 -6.339 1.00 95.62 349 GLU A O 1
ATOM 2759 N N . ASN A 1 350 ? 28.897 -18.450 -7.863 1.00 94.62 350 ASN A N 1
ATOM 2760 C CA . ASN A 1 350 ? 27.959 -19.333 -7.175 1.00 94.62 350 ASN A CA 1
ATOM 2761 C C . ASN A 1 350 ? 27.025 -20.058 -8.162 1.00 94.62 350 ASN A C 1
ATOM 2763 O O . ASN A 1 350 ? 25.823 -19.776 -8.256 1.00 94.62 350 ASN A O 1
ATOM 2767 N N . SER A 1 351 ? 27.582 -21.053 -8.856 1.00 95.25 351 SER A N 1
ATOM 2768 C CA . SER A 1 351 ? 26.871 -21.869 -9.850 1.00 95.25 351 SER A CA 1
ATOM 2769 C C . SER A 1 351 ? 25.585 -22.514 -9.316 1.00 95.25 351 SER A C 1
ATOM 2771 O O . SER A 1 351 ? 24.605 -22.652 -10.049 1.00 95.25 351 SER A O 1
ATOM 2773 N N . VAL A 1 352 ? 25.537 -22.856 -8.022 1.00 96.62 352 VAL A N 1
ATOM 2774 C CA . VAL A 1 352 ? 24.350 -23.447 -7.386 1.00 96.62 352 VAL A CA 1
ATOM 2775 C C . VAL A 1 352 ? 23.159 -22.492 -7.454 1.00 96.62 352 VAL A C 1
ATOM 2777 O O . VAL A 1 352 ? 22.086 -22.892 -7.908 1.00 96.62 352 VAL A O 1
ATOM 2780 N N . LYS A 1 353 ? 23.331 -21.229 -7.042 1.00 95.00 353 LYS A N 1
ATOM 2781 C CA . LYS A 1 353 ? 22.251 -20.230 -7.102 1.00 95.00 353 LYS A CA 1
ATOM 2782 C C . LYS A 1 353 ? 21.844 -19.926 -8.537 1.00 95.00 353 LYS A C 1
ATOM 2784 O O . LYS A 1 353 ? 20.650 -19.875 -8.828 1.00 95.00 353 LYS A O 1
ATOM 2789 N N . TYR A 1 354 ? 22.827 -19.807 -9.428 1.00 97.56 354 TYR A N 1
ATOM 2790 C CA . TYR A 1 354 ? 22.589 -19.565 -10.846 1.00 97.56 354 TYR A CA 1
ATOM 2791 C C . TYR A 1 354 ? 21.689 -20.643 -11.466 1.00 97.56 354 TYR A C 1
ATOM 2793 O O . TYR A 1 354 ? 20.611 -20.349 -11.989 1.00 97.56 354 TYR A O 1
ATOM 2801 N N . HIS A 1 355 ? 22.061 -21.918 -11.331 1.00 97.31 355 HIS A N 1
ATOM 2802 C CA . HIS A 1 355 ? 21.271 -23.011 -11.896 1.00 97.31 355 HIS A CA 1
ATOM 2803 C C . HIS A 1 355 ? 19.903 -23.175 -11.215 1.00 97.31 355 HIS A C 1
ATOM 2805 O O . HIS A 1 355 ? 18.935 -23.526 -11.890 1.00 97.31 355 HIS A O 1
ATOM 2811 N N . GLN A 1 356 ? 19.772 -22.876 -9.917 1.00 96.88 356 GLN A N 1
ATOM 2812 C CA . GLN A 1 356 ? 18.471 -22.875 -9.235 1.00 96.88 356 GLN A CA 1
ATOM 2813 C C . GLN A 1 356 ? 17.526 -21.791 -9.776 1.00 96.88 356 GLN A C 1
ATOM 2815 O O . GLN A 1 356 ? 16.342 -22.066 -10.000 1.00 96.88 356 GLN A O 1
ATOM 2820 N N . ALA A 1 357 ? 18.034 -20.578 -10.008 1.00 97.00 357 ALA A N 1
ATOM 2821 C CA . ALA A 1 357 ? 17.274 -19.477 -10.593 1.00 97.00 357 ALA A CA 1
ATOM 2822 C C . ALA A 1 357 ? 16.807 -19.818 -12.018 1.00 97.00 357 ALA A C 1
ATOM 2824 O O . ALA A 1 357 ? 15.614 -19.725 -12.323 1.00 97.00 357 ALA A O 1
ATOM 2825 N N . TRP A 1 358 ? 17.714 -20.318 -12.862 1.00 98.00 358 TRP A N 1
ATOM 2826 C CA . TRP A 1 358 ? 17.383 -20.763 -14.219 1.00 98.00 358 TRP A CA 1
ATOM 2827 C C . TRP A 1 358 ? 16.407 -21.937 -14.245 1.00 98.00 358 TRP A C 1
ATOM 2829 O O . TRP A 1 358 ? 15.487 -21.950 -15.060 1.00 98.00 358 TRP A O 1
ATOM 2839 N N . HIS A 1 359 ? 16.534 -22.894 -13.325 1.00 97.81 359 HIS A N 1
ATOM 2840 C CA . HIS A 1 359 ? 15.596 -24.008 -13.219 1.00 97.81 359 HIS A CA 1
ATOM 2841 C C . HIS A 1 359 ? 14.163 -23.525 -12.938 1.00 97.81 359 HIS A C 1
ATOM 2843 O O . HIS A 1 359 ? 13.222 -23.969 -13.601 1.00 97.81 359 HIS A O 1
ATOM 2849 N N . LYS A 1 360 ? 13.985 -22.569 -12.011 1.00 97.38 360 LYS A N 1
ATOM 2850 C CA . LYS A 1 360 ? 12.677 -21.934 -11.759 1.00 97.38 360 LYS A CA 1
ATOM 2851 C C . LYS A 1 360 ? 12.144 -21.233 -13.012 1.00 97.38 360 LYS A C 1
ATOM 2853 O O . LYS A 1 360 ? 10.985 -21.430 -13.370 1.00 97.38 360 LYS A O 1
ATOM 2858 N N . LEU A 1 361 ? 12.991 -20.464 -13.703 1.00 97.75 361 LEU A N 1
ATOM 2859 C CA . LEU A 1 361 ? 12.608 -19.730 -14.913 1.00 97.75 361 LEU A CA 1
ATOM 2860 C C . LEU A 1 361 ? 12.159 -20.670 -16.046 1.00 97.75 361 LEU A C 1
ATOM 2862 O O . LEU A 1 361 ? 11.161 -20.410 -16.714 1.00 97.75 361 LEU A O 1
ATOM 2866 N N . CYS A 1 362 ? 12.869 -21.782 -16.249 1.00 97.12 362 CYS A N 1
ATOM 2867 C CA . CYS A 1 362 ? 12.541 -22.791 -17.257 1.00 97.12 362 CYS A CA 1
ATOM 2868 C C . CYS A 1 362 ? 11.227 -23.522 -16.956 1.00 97.12 362 CYS A C 1
ATOM 2870 O O . CYS A 1 362 ? 10.468 -23.824 -17.882 1.00 97.12 362 CYS A O 1
ATOM 2872 N N . LYS A 1 363 ? 10.960 -23.799 -15.672 1.00 97.06 363 LYS A N 1
ATOM 2873 C CA . LYS A 1 363 ? 9.737 -24.470 -15.214 1.00 97.06 363 LYS A CA 1
ATOM 2874 C C . LYS A 1 363 ? 8.491 -23.591 -15.365 1.00 97.06 363 LYS A C 1
ATOM 2876 O O . LYS A 1 363 ? 7.412 -24.132 -15.574 1.00 97.06 363 LYS A O 1
ATOM 2881 N N . ALA A 1 364 ? 8.624 -22.270 -15.259 1.00 97.56 364 ALA A N 1
ATOM 2882 C CA . ALA A 1 364 ? 7.486 -21.356 -15.263 1.00 97.56 364 ALA A CA 1
ATOM 2883 C C . ALA A 1 364 ? 6.697 -21.352 -16.588 1.00 97.56 364 ALA A C 1
ATOM 2885 O O . ALA A 1 364 ? 7.254 -21.478 -17.687 1.00 97.56 364 ALA A O 1
ATOM 2886 N N . ASP A 1 365 ? 5.383 -21.161 -16.480 1.00 96.62 365 ASP A N 1
ATOM 2887 C CA . ASP A 1 365 ? 4.452 -21.055 -17.606 1.00 96.62 365 ASP A CA 1
ATOM 2888 C C . ASP A 1 365 ? 4.443 -19.647 -18.207 1.00 96.62 365 ASP A C 1
ATOM 2890 O O . ASP A 1 365 ? 4.219 -19.490 -19.405 1.00 96.62 365 ASP A O 1
ATOM 2894 N N . GLY A 1 366 ? 4.741 -18.630 -17.396 1.00 97.69 366 GLY A N 1
ATOM 2895 C CA . GLY A 1 366 ? 4.861 -17.237 -17.815 1.00 97.69 366 GLY A CA 1
ATOM 2896 C C . GLY A 1 366 ? 5.911 -16.483 -17.006 1.00 97.69 366 GLY A C 1
ATOM 2897 O O . GLY A 1 366 ? 6.257 -16.875 -15.890 1.00 97.69 366 GLY A O 1
ATOM 2898 N N . ILE A 1 367 ? 6.430 -15.401 -17.583 1.00 98.50 367 ILE A N 1
ATOM 2899 C CA . ILE A 1 367 ? 7.493 -14.582 -16.993 1.00 98.50 367 ILE A CA 1
ATOM 2900 C C . ILE A 1 367 ? 6.980 -13.154 -16.798 1.00 98.50 367 ILE A C 1
ATOM 2902 O O . ILE A 1 367 ? 6.469 -12.528 -17.727 1.00 98.50 367 ILE A O 1
ATOM 2906 N N . LEU A 1 368 ? 7.151 -12.624 -15.591 1.00 98.19 368 LEU A N 1
ATOM 2907 C CA . LEU A 1 368 ? 6.854 -11.244 -15.241 1.00 98.19 368 LEU A CA 1
ATOM 2908 C C . LEU A 1 368 ? 8.147 -10.527 -14.842 1.00 98.19 368 LEU A C 1
ATOM 2910 O O . LEU A 1 368 ? 8.835 -10.948 -13.911 1.00 98.19 368 LEU A O 1
ATOM 2914 N N . VAL A 1 369 ? 8.438 -9.402 -15.496 1.00 97.56 369 VAL A N 1
ATOM 2915 C CA . VAL A 1 369 ? 9.488 -8.472 -15.058 1.00 97.56 369 VAL A CA 1
ATOM 2916 C C . VAL A 1 369 ? 8.814 -7.190 -14.558 1.00 97.56 369 VAL A C 1
ATOM 2918 O O . VAL A 1 369 ? 8.279 -6.433 -15.377 1.00 97.56 369 VAL A O 1
ATOM 2921 N N . PRO A 1 370 ? 8.795 -6.940 -13.234 1.00 93.25 370 PRO A N 1
ATOM 2922 C CA . PRO A 1 370 ? 8.171 -5.758 -12.656 1.00 93.25 370 PRO A CA 1
ATOM 2923 C C . PRO A 1 370 ? 9.037 -4.501 -12.847 1.00 93.25 370 PRO A C 1
ATOM 2925 O O . PRO A 1 370 ? 10.141 -4.542 -13.404 1.00 93.25 370 PRO A O 1
ATOM 2928 N N . GLY A 1 371 ? 8.537 -3.375 -12.332 1.00 86.62 371 GLY A N 1
ATOM 2929 C CA . GLY A 1 371 ? 9.294 -2.131 -12.242 1.00 86.62 371 GLY A CA 1
ATOM 2930 C C . GLY A 1 371 ? 10.566 -2.260 -11.392 1.00 86.62 371 GLY A C 1
ATOM 2931 O O . GLY A 1 371 ? 10.782 -3.229 -10.656 1.00 86.62 371 GLY A O 1
ATOM 2932 N N . GLY A 1 372 ? 11.442 -1.269 -11.508 1.00 83.88 372 GLY A N 1
ATOM 2933 C CA . GLY A 1 372 ? 12.655 -1.168 -10.709 1.00 83.88 372 GLY A CA 1
ATOM 2934 C C . GLY A 1 372 ? 13.486 0.039 -11.115 1.00 83.88 372 GLY A C 1
ATOM 2935 O O . GLY A 1 372 ? 13.184 0.685 -12.113 1.00 83.88 372 GLY A O 1
ATOM 2936 N N . PHE A 1 373 ? 14.536 0.297 -10.339 1.00 80.56 373 PHE A N 1
ATOM 2937 C CA . PHE A 1 373 ? 15.436 1.431 -10.531 1.00 80.56 373 PHE A CA 1
ATOM 2938 C C . PHE A 1 373 ? 16.900 1.020 -10.362 1.00 80.56 373 PHE A C 1
ATOM 2940 O O . PHE A 1 373 ? 17.232 0.129 -9.555 1.00 80.56 373 PHE A O 1
ATOM 2947 N N . GLY A 1 374 ? 17.766 1.730 -11.084 1.00 82.06 374 GLY A N 1
ATOM 2948 C CA . GLY A 1 374 ? 19.213 1.550 -11.068 1.00 82.06 374 GLY A CA 1
ATOM 2949 C C . GLY A 1 374 ? 19.698 0.315 -11.831 1.00 82.06 374 GLY A C 1
ATOM 2950 O O . GLY A 1 374 ? 18.927 -0.557 -12.218 1.00 82.06 374 GLY A O 1
ATOM 2951 N N . ILE A 1 375 ? 21.017 0.234 -11.999 1.00 86.12 375 ILE A N 1
ATOM 2952 C CA . ILE A 1 375 ? 21.691 -0.746 -12.866 1.00 86.12 375 ILE A CA 1
ATOM 2953 C C . ILE A 1 375 ? 21.655 -2.197 -12.355 1.00 86.12 375 ILE A C 1
ATOM 2955 O O . ILE A 1 375 ? 21.691 -3.133 -13.153 1.00 86.12 375 ILE A O 1
ATOM 2959 N N . ARG A 1 376 ? 21.561 -2.412 -11.037 1.00 88.44 376 ARG A N 1
ATOM 2960 C CA . ARG A 1 376 ? 21.673 -3.747 -10.418 1.00 88.44 376 ARG A CA 1
ATOM 2961 C C . ARG A 1 376 ? 20.577 -4.702 -10.908 1.00 88.44 376 ARG A C 1
ATOM 2963 O O . ARG A 1 376 ? 19.393 -4.410 -10.728 1.00 88.44 376 ARG A O 1
ATOM 2970 N N . GLY A 1 377 ? 20.975 -5.873 -11.413 1.00 89.94 377 GLY A N 1
ATOM 2971 C CA . GLY A 1 377 ? 20.056 -6.921 -11.869 1.00 89.94 377 GLY A CA 1
ATOM 2972 C C . GLY A 1 377 ? 19.476 -6.682 -13.266 1.00 89.94 377 GLY A C 1
ATOM 2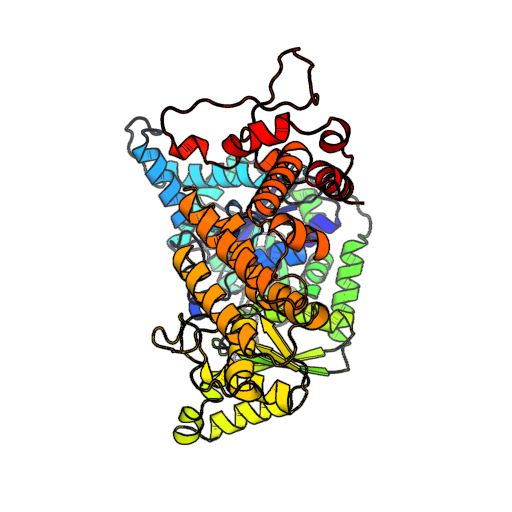973 O O . GLY A 1 377 ? 18.555 -7.382 -13.686 1.00 89.94 377 GLY A O 1
ATOM 2974 N N . THR A 1 378 ? 19.953 -5.668 -13.991 1.00 92.56 378 THR A N 1
ATOM 2975 C CA . THR A 1 378 ? 19.430 -5.330 -15.323 1.00 92.56 378 THR A CA 1
ATOM 2976 C C . THR A 1 378 ? 19.785 -6.394 -16.356 1.00 92.56 378 THR A C 1
ATOM 2978 O O . THR A 1 378 ? 18.916 -6.832 -17.109 1.00 92.56 378 THR A O 1
ATOM 2981 N N . GLU A 1 379 ? 21.028 -6.873 -16.352 1.00 94.00 379 GLU A N 1
ATOM 2982 C CA . GLU A 1 379 ? 21.492 -7.872 -17.319 1.00 94.00 379 GLU A CA 1
ATOM 2983 C C . GLU A 1 379 ? 20.810 -9.228 -17.106 1.00 94.00 379 GLU A C 1
ATOM 2985 O O . GLU A 1 379 ? 20.373 -9.861 -18.067 1.00 94.00 379 GLU A O 1
ATOM 2990 N N . GLY A 1 380 ? 20.587 -9.642 -15.856 1.00 96.31 380 GLY A N 1
ATOM 2991 C CA . GLY A 1 380 ? 19.820 -10.858 -15.583 1.00 96.31 380 GLY A CA 1
ATOM 2992 C C . GLY A 1 380 ? 18.363 -10.783 -16.062 1.00 96.31 380 GLY A C 1
ATOM 2993 O O . GLY A 1 380 ? 17.828 -11.759 -16.594 1.00 96.31 380 GLY A O 1
ATOM 2994 N N . LYS A 1 381 ? 17.721 -9.607 -15.971 1.00 97.12 381 LYS A N 1
ATOM 2995 C CA . LYS A 1 381 ? 16.386 -9.382 -16.560 1.00 97.12 381 LYS A CA 1
ATOM 2996 C C . LYS A 1 381 ? 16.413 -9.473 -18.085 1.00 97.12 381 LYS A C 1
ATOM 2998 O O . LYS A 1 381 ? 15.515 -10.087 -18.656 1.00 97.12 381 LYS A O 1
ATOM 3003 N N . LEU A 1 382 ? 17.425 -8.905 -18.746 1.00 96.56 382 LEU A N 1
ATOM 3004 C CA . LEU A 1 382 ? 17.586 -9.008 -20.203 1.00 96.56 382 LEU A CA 1
ATOM 3005 C C . LEU A 1 382 ? 17.719 -10.470 -20.654 1.00 96.56 382 LEU A C 1
ATOM 3007 O O . LEU A 1 382 ? 17.088 -10.866 -21.636 1.00 96.56 382 LEU A O 1
ATOM 3011 N N . GLN A 1 383 ? 18.457 -11.295 -19.903 1.00 97.56 383 GLN A N 1
ATOM 3012 C CA . GLN A 1 383 ? 18.553 -12.734 -20.173 1.00 97.56 383 GLN A CA 1
ATOM 3013 C C . GLN A 1 383 ? 17.198 -13.440 -20.028 1.00 97.56 383 GLN A C 1
ATOM 3015 O O . GLN A 1 383 ? 16.819 -14.219 -20.905 1.00 97.56 383 GLN A O 1
ATOM 3020 N N . ALA A 1 384 ? 16.424 -13.122 -18.985 1.00 98.06 384 ALA A N 1
ATOM 3021 C CA . ALA A 1 384 ? 15.082 -13.677 -18.808 1.00 98.06 384 ALA A CA 1
ATOM 3022 C C . ALA A 1 384 ? 14.117 -13.283 -19.941 1.00 98.06 384 ALA A C 1
ATOM 3024 O O . ALA A 1 384 ? 13.336 -14.115 -20.406 1.00 98.06 384 ALA A O 1
ATOM 3025 N N . ILE A 1 385 ? 14.186 -12.036 -20.418 1.00 98.25 385 ILE A N 1
ATOM 3026 C CA . ILE A 1 385 ? 13.366 -11.547 -21.537 1.00 98.25 385 ILE A CA 1
ATOM 3027 C C . ILE A 1 385 ? 13.748 -12.255 -22.843 1.00 98.25 385 ILE A C 1
ATOM 3029 O O . ILE A 1 385 ? 12.875 -12.744 -23.562 1.00 98.25 385 ILE A O 1
ATOM 3033 N N . SER A 1 386 ? 15.049 -12.374 -23.123 1.00 97.75 386 SER A N 1
ATOM 3034 C CA . SER A 1 386 ? 15.551 -13.089 -24.302 1.00 97.75 386 SER A CA 1
ATOM 3035 C C . SER A 1 386 ? 15.135 -14.562 -24.284 1.00 97.75 386 SER A C 1
ATOM 3037 O O . SER A 1 386 ? 14.663 -15.105 -25.290 1.00 97.75 386 SER A O 1
ATOM 3039 N N . TRP A 1 387 ? 15.208 -15.203 -23.114 1.00 98.12 387 TRP A N 1
ATOM 3040 C CA . TRP A 1 387 ? 14.706 -16.559 -22.912 1.00 98.12 387 TRP A CA 1
ATOM 3041 C C . TRP A 1 387 ? 13.206 -16.665 -23.201 1.00 98.12 387 TRP A C 1
ATOM 3043 O O . TRP A 1 387 ? 12.786 -17.541 -23.962 1.00 98.12 387 TRP A O 1
ATOM 3053 N N . ALA A 1 388 ? 12.399 -15.741 -22.668 1.00 97.94 388 ALA A N 1
ATOM 3054 C CA . ALA A 1 388 ? 10.961 -15.713 -22.909 1.00 97.94 388 ALA A CA 1
ATOM 3055 C C . ALA A 1 388 ? 10.638 -15.625 -24.409 1.00 97.94 388 ALA A C 1
ATOM 3057 O O . ALA A 1 388 ? 9.854 -16.423 -24.930 1.00 97.94 388 ALA A O 1
ATOM 3058 N N . ARG A 1 389 ? 11.304 -14.710 -25.126 1.00 97.75 389 ARG A N 1
ATOM 3059 C CA . ARG A 1 389 ? 11.120 -14.493 -26.567 1.00 97.75 389 ARG A CA 1
ATOM 3060 C C . ARG A 1 389 ? 11.523 -15.717 -27.390 1.00 97.75 389 ARG A C 1
ATOM 3062 O O . ARG A 1 389 ? 10.753 -16.178 -28.231 1.00 97.75 389 ARG A O 1
ATOM 3069 N N . THR A 1 390 ? 12.716 -16.260 -27.152 1.00 97.44 390 THR A N 1
ATOM 3070 C CA . THR A 1 390 ? 13.270 -17.375 -27.943 1.00 97.44 390 THR A CA 1
ATOM 3071 C C . THR A 1 390 ? 12.554 -18.700 -27.686 1.00 97.44 390 THR A C 1
ATOM 3073 O O . THR A 1 390 ? 12.396 -19.499 -28.609 1.00 97.44 390 THR A O 1
ATOM 3076 N N . LYS A 1 391 ? 12.060 -18.927 -26.464 1.00 97.62 391 LYS A N 1
ATOM 3077 C CA . LYS A 1 391 ? 11.265 -20.112 -26.102 1.00 97.62 391 LYS A CA 1
ATOM 3078 C C . LYS A 1 391 ? 9.755 -19.913 -26.226 1.00 97.62 391 LYS A C 1
ATOM 3080 O O . LYS A 1 391 ? 9.008 -20.838 -25.918 1.00 97.62 391 LYS A O 1
ATOM 3085 N N . LYS A 1 392 ? 9.307 -18.748 -26.708 1.00 96.56 392 LYS A N 1
ATOM 3086 C CA . LYS A 1 392 ? 7.889 -18.392 -26.892 1.00 96.56 392 LYS A CA 1
ATOM 3087 C C . LYS A 1 392 ? 7.060 -18.547 -25.606 1.00 96.56 392 LYS A C 1
ATOM 3089 O O . LYS A 1 392 ? 5.908 -18.974 -25.654 1.00 96.56 392 LYS A O 1
ATOM 3094 N N . LYS A 1 393 ? 7.648 -18.212 -24.455 1.00 96.88 393 LYS A N 1
ATOM 3095 C CA . LYS A 1 393 ? 6.938 -18.158 -23.171 1.00 96.88 393 LYS A CA 1
ATOM 3096 C C . LYS A 1 393 ? 6.183 -16.823 -23.060 1.00 96.88 393 LYS A C 1
ATOM 3098 O O . LYS A 1 393 ? 6.761 -15.789 -23.400 1.00 96.88 393 LYS A O 1
ATOM 3103 N N . PRO A 1 394 ? 4.923 -16.813 -22.589 1.00 97.88 394 PRO A N 1
ATOM 3104 C CA . PRO A 1 394 ? 4.203 -15.586 -22.262 1.00 97.88 394 PRO A CA 1
ATOM 3105 C C . PRO A 1 394 ? 5.015 -14.670 -21.342 1.00 97.88 394 PRO A C 1
ATOM 3107 O O . PRO A 1 394 ? 5.589 -15.121 -20.349 1.00 97.88 394 PRO A O 1
ATOM 3110 N N . PHE A 1 395 ? 5.045 -13.381 -21.674 1.00 97.31 395 PHE A N 1
ATOM 3111 C CA . PHE A 1 395 ? 5.826 -12.375 -20.965 1.00 97.31 395 PHE A CA 1
ATOM 3112 C C . PHE A 1 395 ? 4.995 -11.121 -20.698 1.00 97.31 395 PHE A C 1
ATOM 3114 O O . PHE A 1 395 ? 4.275 -10.653 -21.583 1.00 97.31 395 PHE A O 1
ATOM 3121 N N . LEU A 1 396 ? 5.146 -10.548 -19.504 1.00 97.56 396 LEU A N 1
ATOM 3122 C CA . LEU A 1 396 ? 4.633 -9.225 -19.165 1.00 97.56 396 LEU A CA 1
ATOM 3123 C C . LEU A 1 396 ? 5.741 -8.383 -18.518 1.00 97.56 396 LEU A C 1
ATOM 3125 O O . LEU A 1 396 ? 6.265 -8.716 -17.455 1.00 97.56 396 LEU A O 1
ATOM 3129 N N . GLY A 1 397 ? 6.084 -7.273 -19.171 1.00 95.56 397 GLY A N 1
ATOM 3130 C CA . GLY A 1 397 ? 7.023 -6.277 -18.664 1.00 95.56 397 GLY A CA 1
ATOM 3131 C C . GLY A 1 397 ? 6.282 -5.052 -18.138 1.00 95.56 397 GLY A C 1
ATOM 3132 O O . GLY A 1 397 ? 5.584 -4.385 -18.900 1.00 95.56 397 GLY A O 1
ATOM 3133 N N . VAL A 1 398 ? 6.449 -4.735 -16.854 1.00 92.06 398 VAL A N 1
ATOM 3134 C CA . VAL A 1 398 ? 5.823 -3.569 -16.209 1.00 92.06 398 VAL A CA 1
ATOM 3135 C C . VAL A 1 398 ? 6.869 -2.480 -16.012 1.00 92.06 398 VAL A C 1
ATOM 3137 O O . VAL A 1 398 ? 7.914 -2.734 -15.417 1.00 92.06 398 VAL A O 1
ATOM 3140 N N . CYS A 1 399 ? 6.589 -1.264 -16.490 1.00 89.56 399 CYS A N 1
ATOM 3141 C CA . CYS A 1 399 ? 7.498 -0.116 -16.400 1.00 89.56 399 CYS A CA 1
ATOM 3142 C C . CYS A 1 399 ? 8.904 -0.462 -16.939 1.00 89.56 399 CYS A C 1
ATOM 3144 O O . CYS A 1 399 ? 9.067 -0.625 -18.150 1.00 89.56 399 CYS A O 1
ATOM 3146 N N . LEU A 1 400 ? 9.893 -0.669 -16.063 1.00 89.69 400 LEU A N 1
ATOM 3147 C CA . LEU A 1 400 ? 11.240 -1.112 -16.433 1.00 89.69 400 LEU A CA 1
ATOM 3148 C C . LEU A 1 400 ? 11.240 -2.408 -17.267 1.00 89.69 400 LEU A C 1
ATOM 3150 O O . LEU A 1 400 ? 12.034 -2.541 -18.193 1.00 89.69 400 LEU A O 1
ATOM 3154 N N . GLY A 1 401 ? 10.337 -3.356 -17.006 1.00 93.88 401 GLY A N 1
ATOM 3155 C CA . GLY A 1 401 ? 10.263 -4.585 -17.804 1.00 93.88 401 GLY A CA 1
ATOM 3156 C C . GLY A 1 401 ? 9.956 -4.331 -19.285 1.00 93.88 401 GLY A C 1
ATOM 3157 O O . GLY A 1 401 ? 10.494 -5.018 -20.150 1.00 93.88 401 GLY A O 1
ATOM 3158 N N . MET A 1 402 ? 9.137 -3.318 -19.591 1.00 94.44 402 MET A N 1
ATOM 3159 C CA . MET A 1 402 ? 8.848 -2.910 -20.971 1.00 94.44 402 MET A CA 1
ATOM 3160 C C . MET A 1 402 ? 10.064 -2.238 -21.614 1.00 94.44 402 MET A C 1
ATOM 3162 O O . MET A 1 402 ? 10.408 -2.547 -22.752 1.00 94.44 402 MET A O 1
ATOM 3166 N N . GLN A 1 403 ? 10.750 -1.378 -20.860 1.00 90.56 403 GLN A N 1
ATOM 3167 C CA . GLN A 1 403 ? 11.983 -0.726 -21.295 1.00 90.56 403 GLN A CA 1
ATOM 3168 C C . GLN A 1 403 ? 13.057 -1.750 -21.693 1.00 90.56 403 GLN A C 1
ATOM 3170 O O . GLN A 1 403 ? 13.592 -1.710 -22.802 1.00 90.56 403 GLN A O 1
ATOM 3175 N N . LEU A 1 404 ? 13.323 -2.726 -20.825 1.00 94.81 404 LEU A N 1
ATOM 3176 C CA . LEU A 1 404 ? 14.332 -3.753 -21.081 1.00 94.81 404 LEU A CA 1
ATOM 3177 C C . LEU A 1 404 ? 13.952 -4.687 -22.234 1.00 94.81 404 LEU A C 1
ATOM 3179 O O . LEU A 1 404 ? 14.839 -5.179 -22.923 1.00 94.81 404 LEU A O 1
ATOM 3183 N N . ALA A 1 405 ? 12.661 -4.886 -22.510 1.00 92.94 405 ALA A N 1
ATOM 3184 C CA . ALA A 1 405 ? 12.239 -5.648 -23.682 1.00 92.94 405 ALA A CA 1
ATOM 3185 C C . ALA A 1 405 ? 12.596 -4.948 -25.002 1.00 92.94 405 ALA A C 1
ATOM 3187 O O . ALA A 1 405 ? 12.988 -5.611 -25.961 1.00 92.94 405 ALA A O 1
ATOM 3188 N N . VAL A 1 406 ? 12.530 -3.613 -25.048 1.00 90.75 406 VAL A N 1
ATOM 3189 C CA . VAL A 1 406 ? 12.984 -2.835 -26.214 1.00 90.75 406 VAL A CA 1
ATOM 3190 C C . VAL A 1 406 ? 14.498 -2.963 -26.394 1.00 90.75 406 VAL A C 1
ATOM 3192 O O . VAL A 1 406 ? 14.964 -3.172 -27.515 1.00 90.75 406 VAL A O 1
ATOM 3195 N N . VAL A 1 407 ? 15.257 -2.885 -25.296 1.00 90.81 407 VAL A N 1
ATOM 3196 C CA . VAL A 1 407 ? 16.718 -3.063 -25.299 1.00 90.81 407 VAL A CA 1
ATOM 3197 C C . VAL A 1 407 ? 17.103 -4.464 -25.787 1.00 90.81 407 VAL A C 1
ATOM 3199 O O . VAL A 1 407 ? 17.898 -4.586 -26.716 1.00 90.81 407 VAL A O 1
ATOM 3202 N N . GLU A 1 408 ? 16.504 -5.519 -25.225 1.00 95.50 408 GLU A N 1
ATOM 3203 C CA . GLU A 1 408 ? 16.753 -6.911 -25.635 1.00 95.50 408 GLU A CA 1
ATOM 3204 C C . GLU A 1 408 ? 16.465 -7.124 -27.122 1.00 95.50 408 GLU A C 1
ATOM 3206 O O . GLU A 1 408 ? 17.274 -7.732 -27.826 1.00 95.50 408 GLU A O 1
ATOM 3211 N N . PHE A 1 409 ? 15.349 -6.586 -27.619 1.00 90.25 409 PHE A N 1
ATOM 3212 C CA . PHE A 1 409 ? 14.970 -6.737 -29.017 1.00 90.25 409 PHE A CA 1
ATOM 3213 C C . PHE A 1 409 ? 15.946 -6.022 -29.959 1.00 90.25 409 PHE A C 1
ATOM 3215 O O . PHE A 1 409 ? 16.329 -6.583 -30.987 1.00 90.25 409 PHE A O 1
ATOM 3222 N N . ALA A 1 410 ? 16.383 -4.806 -29.616 1.00 85.00 410 ALA A N 1
ATOM 3223 C CA . ALA A 1 410 ? 17.369 -4.071 -30.406 1.00 85.00 410 ALA A CA 1
ATOM 3224 C C . ALA A 1 410 ? 18.714 -4.814 -30.469 1.00 85.00 410 ALA A C 1
ATOM 3226 O O . ALA A 1 410 ? 19.268 -4.983 -31.557 1.00 85.00 410 ALA A O 1
ATOM 3227 N N . ARG A 1 411 ? 19.185 -5.342 -29.330 1.00 90.94 411 ARG A N 1
ATOM 3228 C CA . ARG A 1 411 ? 20.421 -6.134 -29.264 1.00 90.94 411 ARG A CA 1
ATOM 3229 C C . ARG A 1 411 ? 20.327 -7.408 -30.106 1.00 90.94 411 ARG A C 1
ATOM 3231 O O . ARG A 1 411 ? 21.203 -7.659 -30.923 1.00 90.94 411 ARG A O 1
ATOM 3238 N N . ASN A 1 412 ? 19.246 -8.178 -29.964 1.00 88.88 412 ASN A N 1
ATOM 3239 C CA . ASN A 1 412 ? 19.182 -9.541 -30.507 1.00 88.88 412 ASN A CA 1
ATOM 3240 C C . ASN A 1 412 ? 18.518 -9.671 -31.886 1.00 88.88 412 ASN A C 1
ATOM 3242 O O . ASN A 1 412 ? 18.755 -10.661 -32.573 1.00 88.88 412 ASN A O 1
ATOM 3246 N N . CYS A 1 413 ? 17.646 -8.741 -32.285 1.00 88.12 413 CYS A N 1
ATOM 3247 C CA . CYS A 1 413 ? 16.941 -8.807 -33.574 1.00 88.12 413 CYS A CA 1
ATOM 3248 C C . CYS A 1 413 ? 17.456 -7.782 -34.591 1.00 88.12 413 CYS A C 1
ATOM 3250 O O . CYS A 1 413 ? 17.344 -8.020 -35.792 1.00 88.12 413 CYS A O 1
ATOM 3252 N N . LEU A 1 414 ? 18.001 -6.649 -34.130 1.00 80.88 414 LEU A N 1
ATOM 3253 C CA . LEU A 1 414 ? 18.571 -5.604 -34.992 1.00 80.88 414 LEU A CA 1
ATOM 3254 C C . LEU A 1 414 ? 20.107 -5.585 -34.974 1.00 80.88 414 LEU A C 1
ATOM 3256 O O . LEU A 1 414 ? 20.705 -4.830 -35.739 1.00 80.88 414 LEU A O 1
ATOM 3260 N N . ASN A 1 415 ? 20.730 -6.423 -34.137 1.00 88.62 415 ASN A N 1
ATOM 3261 C CA . ASN A 1 415 ? 22.178 -6.503 -33.929 1.00 88.62 415 ASN A CA 1
ATOM 3262 C C . ASN A 1 415 ? 22.800 -5.171 -33.470 1.00 88.62 415 ASN A C 1
ATOM 3264 O O . ASN A 1 415 ? 23.923 -4.837 -33.841 1.00 88.62 415 ASN A O 1
ATOM 3268 N N . TRP A 1 416 ? 22.064 -4.381 -32.683 1.00 88.25 416 TRP A N 1
ATOM 3269 C CA . TRP A 1 416 ? 22.590 -3.176 -32.035 1.00 88.25 416 TRP A CA 1
ATOM 3270 C C . TRP A 1 416 ? 23.101 -3.551 -30.649 1.00 88.25 416 TRP A C 1
ATOM 3272 O O . TRP A 1 416 ? 22.413 -3.349 -29.652 1.00 88.25 416 TRP A O 1
ATOM 3282 N N . GLU A 1 417 ? 24.275 -4.178 -30.594 1.00 90.00 417 GLU A N 1
ATOM 3283 C CA . GLU A 1 417 ? 24.821 -4.768 -29.362 1.00 90.00 417 GLU A CA 1
ATOM 3284 C C . GLU A 1 417 ? 24.980 -3.752 -28.222 1.00 90.00 417 GLU A C 1
ATOM 3286 O O . GLU A 1 417 ? 24.759 -4.085 -27.059 1.00 90.00 417 GLU A O 1
ATOM 3291 N N . ASP A 1 418 ? 25.289 -2.500 -28.556 1.00 88.88 418 ASP A N 1
ATOM 3292 C CA . ASP A 1 418 ? 25.446 -1.398 -27.607 1.00 88.88 418 ASP A CA 1
ATOM 3293 C C . ASP A 1 418 ? 24.125 -0.703 -27.247 1.00 88.88 418 ASP A C 1
ATOM 3295 O O . ASP A 1 418 ? 24.140 0.237 -26.452 1.00 88.88 418 ASP A O 1
ATOM 3299 N N . ALA A 1 419 ? 22.984 -1.140 -27.797 1.00 85.88 419 ALA A N 1
ATOM 3300 C CA . ALA A 1 419 ? 21.697 -0.516 -27.524 1.00 85.88 419 ALA A CA 1
ATOM 3301 C C . ALA A 1 419 ? 21.394 -0.540 -26.024 1.00 85.88 419 ALA A C 1
ATOM 3303 O O . ALA A 1 419 ? 21.450 -1.594 -25.378 1.00 85.88 419 ALA A O 1
ATOM 3304 N N . ASN A 1 420 ? 21.070 0.625 -25.463 1.00 87.12 420 ASN A N 1
ATOM 3305 C CA . ASN A 1 420 ? 20.792 0.753 -24.037 1.00 87.12 420 ASN A CA 1
ATOM 3306 C C . ASN A 1 420 ? 19.879 1.948 -23.711 1.00 87.12 420 ASN A C 1
ATOM 3308 O O . ASN A 1 420 ? 19.508 2.737 -24.586 1.00 87.12 420 ASN A O 1
ATOM 3312 N N . SER A 1 421 ? 19.501 2.056 -22.437 1.00 85.31 421 SER A N 1
ATOM 3313 C CA . SER A 1 421 ? 18.906 3.264 -21.867 1.00 85.31 421 SER A CA 1
ATOM 3314 C C . SER A 1 421 ? 19.992 4.226 -21.401 1.00 85.31 421 SER A C 1
ATOM 3316 O O . SER A 1 421 ? 20.930 3.793 -20.735 1.00 85.31 421 SER A O 1
ATOM 3318 N N . THR A 1 422 ? 19.813 5.531 -21.624 1.00 82.88 422 THR A N 1
ATOM 3319 C CA . THR A 1 422 ? 20.711 6.555 -21.057 1.00 82.88 422 THR A CA 1
ATOM 3320 C C . THR A 1 422 ? 20.634 6.641 -19.530 1.00 82.88 422 THR A C 1
ATOM 3322 O O . THR A 1 422 ? 21.433 7.343 -18.926 1.00 82.88 422 THR A O 1
ATOM 3325 N N . GLU A 1 423 ? 19.653 5.985 -18.897 1.00 78.81 423 GLU A N 1
ATOM 3326 C CA . GLU A 1 423 ? 19.629 5.808 -17.437 1.00 78.81 423 GLU A CA 1
ATOM 3327 C C . GLU A 1 423 ? 20.736 4.853 -16.964 1.00 78.81 423 GLU A C 1
ATOM 3329 O O . GLU A 1 423 ? 21.305 5.055 -15.894 1.00 78.81 423 GLU A O 1
ATOM 3334 N N . PHE A 1 424 ? 21.042 3.815 -17.750 1.00 84.19 424 PHE A N 1
ATOM 3335 C CA . PHE A 1 424 ? 21.988 2.760 -17.368 1.00 84.19 424 PHE A CA 1
ATOM 3336 C C . PHE A 1 424 ? 23.364 2.959 -17.988 1.00 84.19 424 PHE A C 1
ATOM 3338 O O . PHE A 1 424 ? 24.368 2.660 -17.351 1.00 84.19 424 PHE A O 1
ATOM 3345 N N . ASP A 1 425 ? 23.395 3.459 -19.219 1.00 85.94 425 ASP A N 1
ATOM 3346 C CA . ASP A 1 425 ? 24.611 3.733 -19.969 1.00 85.94 425 ASP A CA 1
ATOM 3347 C C . ASP A 1 425 ? 24.448 5.063 -20.719 1.00 85.94 425 ASP A C 1
ATOM 3349 O O . ASP A 1 425 ? 23.851 5.098 -21.800 1.00 85.94 425 ASP A O 1
ATOM 3353 N N . PRO A 1 426 ? 24.920 6.181 -20.140 1.00 83.62 426 PRO A N 1
ATOM 3354 C CA . PRO A 1 426 ? 24.858 7.494 -20.778 1.00 83.62 426 PRO A CA 1
ATOM 3355 C C . PRO A 1 426 ? 25.672 7.600 -22.076 1.00 83.62 426 PRO A C 1
ATOM 3357 O O . PRO A 1 426 ? 25.370 8.469 -22.894 1.00 83.62 426 PRO A O 1
ATOM 3360 N N . ASP A 1 427 ? 26.668 6.729 -22.270 1.00 86.06 427 ASP A N 1
ATOM 3361 C CA . ASP A 1 427 ? 27.634 6.786 -23.373 1.00 86.06 427 ASP A CA 1
ATOM 3362 C C . ASP A 1 427 ? 27.268 5.850 -24.544 1.00 86.06 427 ASP A C 1
ATOM 3364 O O . ASP A 1 427 ? 27.991 5.782 -25.545 1.00 86.06 427 ASP A O 1
ATOM 3368 N N . THR A 1 428 ? 26.127 5.150 -24.462 1.00 85.69 428 THR A N 1
ATOM 3369 C CA . THR A 1 428 ? 25.625 4.281 -25.540 1.00 85.69 428 THR A CA 1
ATOM 3370 C C . THR A 1 428 ? 25.497 5.042 -26.865 1.00 85.69 428 THR A C 1
ATOM 3372 O O . THR A 1 428 ? 24.901 6.123 -26.938 1.00 85.69 428 THR A O 1
ATOM 3375 N N . LYS A 1 429 ? 26.004 4.464 -27.964 1.00 83.81 429 LYS A N 1
ATOM 3376 C CA . LYS A 1 429 ? 25.855 5.071 -29.301 1.00 83.81 429 LYS A CA 1
ATOM 3377 C C . LYS A 1 429 ? 24.466 4.823 -29.883 1.00 83.81 429 LYS A C 1
ATOM 3379 O O . LYS A 1 429 ? 24.056 5.545 -30.791 1.00 83.81 429 LYS A O 1
ATOM 3384 N N . ASN A 1 430 ? 23.728 3.853 -29.339 1.00 79.56 430 ASN A N 1
ATOM 3385 C CA . ASN A 1 430 ? 22.366 3.516 -29.741 1.00 79.56 430 ASN A CA 1
ATOM 3386 C C . ASN A 1 430 ? 21.386 3.657 -28.551 1.00 79.56 430 ASN A C 1
ATOM 3388 O O . ASN A 1 430 ? 20.872 2.657 -28.039 1.00 79.56 430 ASN A O 1
ATOM 3392 N N . PRO A 1 431 ? 21.071 4.895 -28.113 1.00 81.38 431 PRO A N 1
ATOM 3393 C CA . PRO A 1 431 ? 20.131 5.150 -27.023 1.00 81.38 431 PRO A CA 1
ATOM 3394 C C . PRO A 1 431 ? 18.697 4.842 -27.469 1.00 81.38 431 PRO A C 1
ATOM 3396 O O . PRO A 1 431 ? 17.997 5.687 -28.036 1.00 81.38 431 PRO A O 1
ATOM 3399 N N . VAL A 1 432 ? 18.239 3.618 -27.211 1.00 80.75 432 VAL A N 1
ATOM 3400 C CA . VAL A 1 432 ? 16.861 3.195 -27.517 1.00 80.75 432 VAL A CA 1
ATOM 3401 C C . VAL A 1 432 ? 15.857 3.746 -26.505 1.00 80.75 432 VAL A C 1
ATOM 3403 O O . VAL A 1 432 ? 14.671 3.865 -26.809 1.00 80.75 432 VAL A O 1
ATOM 3406 N N . LEU A 1 433 ? 16.341 4.131 -25.322 1.00 79.31 433 LEU A N 1
ATOM 3407 C CA . LEU A 1 433 ? 15.587 4.802 -24.270 1.00 79.31 433 LEU A CA 1
ATOM 3408 C C . LEU A 1 433 ? 16.426 5.957 -23.725 1.00 79.31 433 LEU A C 1
ATOM 3410 O O . LEU A 1 433 ? 17.621 5.802 -23.492 1.00 79.31 433 LEU A O 1
ATOM 3414 N N . PHE A 1 434 ? 15.828 7.129 -23.542 1.00 71.69 434 PHE A N 1
ATOM 3415 C CA . PHE A 1 434 ? 16.557 8.305 -23.074 1.00 71.69 434 PHE A CA 1
ATOM 3416 C C . PHE A 1 434 ? 15.640 9.277 -22.346 1.00 71.69 434 PHE A C 1
ATOM 3418 O O . PHE A 1 434 ? 14.440 9.363 -22.625 1.00 71.69 434 PHE A O 1
ATOM 3425 N N . PHE A 1 435 ? 16.222 10.051 -21.431 1.00 60.16 435 PHE A N 1
ATOM 3426 C CA . PHE A 1 435 ? 15.491 11.104 -20.738 1.00 60.16 435 PHE A CA 1
ATOM 3427 C C . PHE A 1 435 ? 15.168 12.252 -21.707 1.00 60.16 435 PHE A C 1
ATOM 3429 O O . PHE A 1 435 ? 16.042 12.813 -22.383 1.00 60.16 435 PHE A O 1
ATOM 3436 N N . MET A 1 436 ? 13.884 12.586 -21.830 1.00 56.84 436 MET A N 1
ATOM 3437 C CA . MET A 1 436 ? 13.406 13.402 -22.944 1.00 56.84 436 MET A CA 1
ATOM 3438 C C . MET A 1 436 ? 13.182 14.872 -22.548 1.00 56.84 436 MET A C 1
ATOM 3440 O O . MET A 1 436 ? 12.180 15.226 -21.933 1.00 56.84 436 MET A O 1
ATOM 3444 N N . THR A 1 437 ? 14.113 15.733 -22.969 1.00 59.91 437 THR A N 1
ATOM 3445 C CA . THR A 1 437 ? 13.984 17.199 -23.080 1.00 59.91 437 THR A CA 1
ATOM 3446 C C . THR A 1 437 ? 13.545 17.570 -24.506 1.00 59.91 437 THR A C 1
ATOM 3448 O O . THR A 1 437 ? 13.608 16.732 -25.405 1.00 59.91 437 THR A O 1
ATOM 3451 N N . TYR A 1 438 ? 13.130 18.818 -24.778 1.00 59.56 438 TYR A N 1
ATOM 3452 C CA . TYR A 1 438 ? 12.750 19.227 -26.147 1.00 59.56 438 TYR A CA 1
ATOM 3453 C C . TYR A 1 438 ? 13.892 19.016 -27.160 1.00 59.56 438 TYR A C 1
ATOM 3455 O O . TYR A 1 438 ? 13.660 18.523 -28.263 1.00 59.56 438 TYR A O 1
ATOM 3463 N N . ALA A 1 439 ? 15.129 19.336 -26.768 1.00 63.84 439 ALA A N 1
ATOM 3464 C CA . ALA A 1 439 ? 16.309 19.189 -27.609 1.00 63.84 439 ALA A CA 1
ATOM 3465 C C . ALA A 1 439 ? 16.680 17.711 -27.816 1.00 63.84 439 ALA A C 1
ATOM 3467 O O . ALA A 1 439 ? 16.906 17.301 -28.956 1.00 63.84 439 ALA A O 1
ATOM 3468 N N . SER A 1 440 ? 16.665 16.890 -26.755 1.00 66.31 440 SER A N 1
ATOM 3469 C CA . SER A 1 440 ? 16.950 15.451 -26.882 1.00 66.31 440 SER A CA 1
ATOM 3470 C C . SER A 1 440 ? 15.845 14.696 -27.632 1.00 66.31 440 SER A C 1
ATOM 3472 O O . SER A 1 440 ? 16.147 13.790 -28.405 1.00 66.31 440 SER A O 1
ATOM 3474 N N . CYS A 1 441 ? 14.583 15.130 -27.525 1.00 71.38 441 CYS A N 1
ATOM 3475 C CA . CYS A 1 441 ? 13.476 14.627 -28.342 1.00 71.38 441 CYS A CA 1
ATOM 3476 C C . CYS A 1 441 ? 13.726 14.851 -29.835 1.00 71.38 441 CYS A C 1
ATOM 3478 O O . CYS A 1 441 ? 13.638 13.912 -30.626 1.00 71.38 441 CYS A O 1
ATOM 3480 N N . ILE A 1 442 ? 14.069 16.081 -30.235 1.00 74.94 442 ILE A N 1
ATOM 3481 C CA . ILE A 1 442 ? 14.350 16.413 -31.639 1.00 74.94 442 ILE A CA 1
ATOM 3482 C C . ILE A 1 442 ? 15.564 15.626 -32.143 1.00 74.94 442 ILE A C 1
ATOM 3484 O O . ILE A 1 442 ? 15.522 15.093 -33.252 1.00 74.94 442 ILE A O 1
ATOM 3488 N N . ALA A 1 443 ? 16.637 15.541 -31.352 1.00 75.31 443 ALA A N 1
ATOM 3489 C CA . ALA A 1 443 ? 17.843 14.807 -31.727 1.00 75.31 443 ALA A CA 1
ATOM 3490 C C . ALA A 1 443 ? 17.547 13.315 -31.950 1.00 75.31 443 ALA A C 1
ATOM 3492 O O . ALA A 1 443 ? 17.822 12.787 -33.029 1.00 75.31 443 ALA A O 1
ATOM 3493 N N . SER A 1 444 ? 16.894 12.662 -30.987 1.00 73.75 444 SER A N 1
ATOM 3494 C CA . SER A 1 444 ? 16.574 11.238 -31.078 1.00 73.75 444 SER A CA 1
ATOM 3495 C C . SER A 1 444 ? 15.559 10.920 -32.176 1.00 73.75 444 SER A C 1
ATOM 3497 O O . SER A 1 444 ? 15.767 10.024 -32.990 1.00 73.75 444 SER A O 1
ATOM 3499 N N . THR A 1 445 ? 14.484 11.699 -32.301 1.00 80.81 445 THR A N 1
ATOM 3500 C CA . THR A 1 445 ? 13.490 11.466 -33.363 1.00 80.81 445 THR A CA 1
ATOM 3501 C C . THR A 1 445 ? 14.067 11.691 -34.761 1.00 80.81 445 THR A C 1
ATOM 3503 O O . THR A 1 445 ? 13.697 10.981 -35.699 1.00 80.81 445 THR A O 1
ATOM 3506 N N . ASN A 1 446 ? 15.021 12.617 -34.922 1.00 80.44 446 ASN A N 1
ATOM 3507 C CA . ASN A 1 446 ? 15.781 12.756 -36.166 1.00 80.44 446 ASN A CA 1
ATOM 3508 C C . ASN A 1 446 ? 16.738 11.584 -36.411 1.00 80.44 446 ASN A C 1
ATOM 3510 O O . ASN A 1 446 ? 16.890 11.191 -37.570 1.00 80.44 446 ASN A O 1
ATOM 3514 N N . HIS A 1 447 ? 17.350 11.028 -35.363 1.00 75.12 447 HIS A N 1
ATOM 3515 C CA . HIS A 1 447 ? 18.166 9.817 -35.454 1.00 75.12 447 HIS A CA 1
ATOM 3516 C C . HIS A 1 447 ? 17.323 8.621 -35.922 1.00 75.12 447 HIS A C 1
ATOM 3518 O O . HIS A 1 447 ? 17.635 8.020 -36.947 1.00 75.12 447 HIS A O 1
ATOM 3524 N N . ILE A 1 448 ? 16.174 8.374 -35.281 1.00 79.12 448 ILE A N 1
ATOM 3525 C CA . ILE A 1 448 ? 15.210 7.330 -35.672 1.00 79.12 448 ILE A CA 1
ATOM 3526 C C . ILE A 1 448 ? 14.741 7.533 -37.118 1.00 79.12 448 ILE A C 1
ATOM 3528 O O . ILE A 1 448 ? 14.691 6.582 -37.893 1.00 79.12 448 ILE A O 1
ATOM 3532 N N . LEU A 1 449 ? 14.437 8.769 -37.535 1.00 80.25 449 LEU A N 1
ATOM 3533 C CA . LEU A 1 449 ? 14.120 9.057 -38.940 1.00 80.25 449 LEU A CA 1
ATOM 3534 C C . LEU A 1 449 ? 15.292 8.774 -39.885 1.00 80.25 449 LEU A C 1
ATOM 3536 O O . LEU A 1 449 ? 15.065 8.380 -41.027 1.00 80.25 449 LEU A O 1
ATOM 3540 N N . GLY A 1 450 ? 16.527 8.992 -39.433 1.00 77.50 450 GLY A N 1
ATOM 3541 C CA . GLY A 1 450 ? 17.743 8.584 -40.130 1.00 77.50 450 GLY A CA 1
ATOM 3542 C C . GLY A 1 450 ? 17.787 7.074 -40.352 1.00 77.50 450 GLY A C 1
ATOM 3543 O O . GLY A 1 450 ? 17.983 6.645 -41.484 1.00 77.50 450 GLY A O 1
ATOM 3544 N N . CYS A 1 451 ? 17.489 6.281 -39.322 1.00 75.69 451 CYS A N 1
ATOM 3545 C CA . CYS A 1 451 ? 17.369 4.826 -39.433 1.00 75.69 451 CYS A CA 1
ATOM 3546 C C . CYS A 1 451 ? 16.211 4.417 -40.358 1.00 75.69 451 CYS A C 1
ATOM 3548 O O . CYS A 1 451 ? 16.379 3.579 -41.231 1.00 75.69 451 CYS A O 1
ATOM 3550 N N . ILE A 1 452 ? 15.041 5.057 -40.267 1.00 77.94 452 ILE A N 1
ATOM 3551 C CA . ILE A 1 452 ? 13.902 4.753 -41.154 1.00 77.94 452 ILE A CA 1
ATOM 3552 C C . ILE A 1 452 ? 14.244 5.041 -42.632 1.00 77.94 452 ILE A C 1
ATOM 3554 O O . ILE A 1 452 ? 13.695 4.401 -43.528 1.00 77.94 452 ILE A O 1
ATOM 3558 N N . LYS A 1 453 ? 15.175 5.961 -42.933 1.00 74.19 453 LYS A N 1
ATOM 3559 C CA . LYS A 1 453 ? 15.609 6.222 -44.321 1.00 74.19 453 LYS A CA 1
ATOM 3560 C C . LYS A 1 453 ? 16.331 5.045 -44.979 1.00 74.19 453 LYS A C 1
ATOM 3562 O O . LYS A 1 453 ? 16.351 5.028 -46.216 1.00 74.19 453 LYS A O 1
ATOM 3567 N N . SER A 1 454 ? 16.928 4.135 -44.204 1.00 74.25 454 SER A N 1
ATOM 3568 C CA . SER A 1 454 ? 17.640 2.961 -44.727 1.00 74.25 454 SER A CA 1
ATOM 3569 C C . SER A 1 454 ? 16.712 1.787 -45.053 1.00 74.25 454 SER A C 1
ATOM 3571 O O . SER A 1 454 ? 17.149 0.822 -45.674 1.00 74.25 454 SER A O 1
ATOM 3573 N N . VAL A 1 455 ? 15.421 1.880 -44.710 1.00 78.06 455 VAL A N 1
ATOM 3574 C CA . VAL A 1 455 ? 14.410 0.889 -45.102 1.00 78.06 455 VAL A CA 1
ATOM 3575 C C . VAL A 1 455 ? 14.253 0.874 -46.629 1.00 78.06 455 VAL A C 1
ATOM 3577 O O . VAL A 1 455 ? 14.119 1.921 -47.268 1.00 78.06 455 VAL A O 1
ATOM 3580 N N . THR A 1 456 ? 14.248 -0.326 -47.216 1.00 73.75 456 THR A N 1
ATOM 3581 C CA . THR A 1 456 ? 14.217 -0.557 -48.673 1.00 73.75 456 THR A CA 1
ATOM 3582 C C . THR A 1 456 ? 12.924 -0.077 -49.336 1.00 73.75 456 THR A C 1
ATOM 3584 O O . THR A 1 456 ? 12.952 0.436 -50.454 1.00 73.75 456 THR A O 1
ATOM 3587 N N . SER A 1 457 ? 11.786 -0.192 -48.647 1.00 80.25 457 SER A N 1
ATOM 3588 C CA . SER A 1 457 ? 10.485 0.281 -49.130 1.00 80.25 457 SER A CA 1
ATOM 3589 C C . SER A 1 457 ? 10.097 1.611 -48.486 1.00 80.25 457 SER A C 1
ATOM 3591 O O . SER A 1 457 ? 9.965 1.718 -47.270 1.00 80.25 457 SER A O 1
ATOM 3593 N N . ARG A 1 458 ? 9.859 2.629 -49.322 1.00 83.06 458 ARG A N 1
ATOM 3594 C CA . ARG A 1 458 ? 9.403 3.973 -48.910 1.00 83.06 458 ARG A CA 1
ATOM 3595 C C . ARG A 1 458 ? 7.915 4.219 -49.171 1.00 83.06 458 ARG A C 1
ATOM 3597 O O . ARG A 1 458 ? 7.484 5.359 -49.335 1.00 83.06 458 ARG A O 1
ATOM 3604 N N . SER A 1 459 ? 7.135 3.150 -49.269 1.00 85.62 459 SER A N 1
ATOM 3605 C CA . SER A 1 459 ? 5.685 3.224 -49.459 1.00 85.62 459 SER A CA 1
ATOM 3606 C C . SER A 1 459 ? 4.983 3.821 -48.231 1.00 85.62 459 SER A C 1
ATOM 3608 O O . SER A 1 459 ? 5.527 3.841 -47.119 1.00 85.62 459 SER A O 1
ATOM 3610 N N . LYS A 1 460 ? 3.758 4.324 -48.421 1.00 85.06 460 LYS A N 1
ATOM 3611 C CA . LYS A 1 460 ? 2.944 4.882 -47.330 1.00 85.06 460 LYS A CA 1
ATOM 3612 C C . LYS A 1 460 ? 2.658 3.814 -46.273 1.00 85.06 460 LYS A C 1
ATOM 3614 O O . LYS A 1 460 ? 2.697 4.111 -45.083 1.00 85.06 460 LYS A O 1
ATOM 3619 N N . GLU A 1 461 ? 2.431 2.586 -46.718 1.00 82.44 461 GLU A N 1
ATOM 3620 C CA . GLU A 1 461 ? 2.076 1.413 -45.922 1.00 82.44 461 GLU A CA 1
ATOM 3621 C C . GLU A 1 461 ? 3.205 0.988 -44.973 1.00 82.44 461 GLU A C 1
ATOM 3623 O O . GLU A 1 461 ? 2.937 0.360 -43.957 1.00 82.44 461 GLU A O 1
ATOM 3628 N N . VAL A 1 462 ? 4.454 1.371 -45.261 1.00 82.44 462 VAL A N 1
ATOM 3629 C CA . VAL A 1 462 ? 5.629 1.045 -44.435 1.00 82.44 462 VAL A CA 1
ATOM 3630 C C . VAL A 1 462 ? 6.044 2.226 -43.560 1.00 82.44 462 VAL A C 1
ATOM 3632 O O . VAL A 1 462 ? 6.206 2.095 -42.347 1.00 82.44 462 VAL A O 1
ATOM 3635 N N . ILE A 1 463 ? 6.185 3.416 -44.146 1.00 83.81 463 ILE A N 1
ATOM 3636 C CA . ILE A 1 463 ? 6.732 4.577 -43.431 1.00 83.81 463 ILE A CA 1
ATOM 3637 C C . ILE A 1 463 ? 5.722 5.165 -42.437 1.00 83.81 463 ILE A C 1
ATOM 3639 O O . ILE A 1 463 ? 6.123 5.640 -41.374 1.00 83.81 463 ILE A O 1
ATOM 3643 N N . LEU A 1 464 ? 4.417 5.142 -42.740 1.00 84.00 464 LEU A N 1
ATOM 3644 C CA . LEU A 1 464 ? 3.403 5.737 -41.864 1.00 84.00 464 LEU A CA 1
ATOM 3645 C C . LEU A 1 464 ? 3.213 4.954 -40.548 1.00 84.00 464 LEU A C 1
ATOM 3647 O O . LEU A 1 464 ? 3.149 5.613 -39.502 1.00 84.00 464 LEU A O 1
ATOM 3651 N N . PRO A 1 465 ? 3.177 3.604 -40.534 1.00 81.50 465 PRO A N 1
ATOM 3652 C CA . PRO A 1 465 ? 3.211 2.839 -39.287 1.00 81.50 465 PRO A CA 1
ATOM 3653 C C . PRO A 1 465 ? 4.499 3.049 -38.487 1.00 81.50 465 PRO A C 1
ATOM 3655 O O . PRO A 1 465 ? 4.415 3.314 -37.291 1.00 81.50 465 PRO A O 1
ATOM 3658 N N . LEU A 1 466 ? 5.675 3.038 -39.131 1.00 81.50 466 LEU A N 1
ATOM 3659 C CA . LEU A 1 466 ? 6.963 3.274 -38.456 1.00 81.50 466 LEU A CA 1
ATOM 3660 C C . LEU A 1 466 ? 7.039 4.670 -37.829 1.00 81.50 466 LEU A C 1
ATOM 3662 O O . LEU A 1 466 ? 7.427 4.819 -36.671 1.00 81.50 466 LEU A O 1
ATOM 3666 N N . TYR A 1 467 ? 6.600 5.697 -38.560 1.00 85.81 467 TYR A N 1
ATOM 3667 C CA . TYR A 1 467 ? 6.466 7.043 -38.013 1.00 85.81 467 TYR A CA 1
ATOM 3668 C C . TYR A 1 467 ? 5.493 7.058 -36.829 1.00 85.81 467 TYR A C 1
ATOM 3670 O O . TYR A 1 467 ? 5.803 7.638 -35.793 1.00 85.81 467 TYR A O 1
ATOM 3678 N N . SER A 1 468 ? 4.334 6.408 -36.956 1.00 81.62 468 SER A N 1
ATOM 3679 C CA . SER A 1 468 ? 3.300 6.411 -35.916 1.00 81.62 468 SER A CA 1
ATOM 3680 C C . SER A 1 468 ? 3.701 5.655 -34.649 1.00 81.62 468 SER A C 1
ATOM 3682 O O . SER A 1 468 ? 3.239 6.034 -33.578 1.00 81.62 468 SER A O 1
ATOM 3684 N N . ALA A 1 469 ? 4.545 4.629 -34.767 1.00 74.06 469 ALA A N 1
ATOM 3685 C CA . ALA A 1 469 ? 4.993 3.801 -33.653 1.00 74.06 469 ALA A CA 1
ATOM 3686 C C . ALA A 1 469 ? 6.273 4.327 -32.986 1.00 74.06 469 ALA A C 1
ATOM 3688 O O . ALA A 1 469 ? 6.370 4.299 -31.765 1.00 74.06 469 ALA A O 1
ATOM 3689 N N . LEU A 1 470 ? 7.243 4.820 -33.765 1.00 77.56 470 LEU A N 1
ATOM 3690 C CA . LEU A 1 470 ? 8.595 5.104 -33.261 1.00 77.56 470 LEU A CA 1
ATOM 3691 C C . LEU A 1 470 ? 8.910 6.600 -33.155 1.00 77.56 470 LEU A C 1
ATOM 3693 O O . LEU A 1 470 ? 9.667 7.016 -32.286 1.00 77.56 470 LEU A O 1
ATOM 3697 N N . VAL A 1 471 ? 8.342 7.427 -34.037 1.00 82.94 471 VAL A N 1
ATOM 3698 C CA . VAL A 1 471 ? 8.709 8.854 -34.146 1.00 82.94 471 VAL A CA 1
ATOM 3699 C C . VAL A 1 471 ? 7.635 9.760 -33.548 1.00 82.94 471 VAL A C 1
ATOM 3701 O O . VAL A 1 471 ? 7.934 10.759 -32.904 1.00 82.94 471 VAL A O 1
ATOM 3704 N N . ARG A 1 472 ? 6.362 9.432 -33.754 1.00 84.38 472 ARG A N 1
ATOM 3705 C CA . ARG A 1 472 ? 5.222 10.249 -33.337 1.00 84.38 472 ARG A CA 1
ATOM 3706 C C . ARG A 1 472 ? 4.999 10.261 -31.816 1.00 84.38 472 ARG A C 1
ATOM 3708 O O . ARG A 1 472 ? 4.773 11.360 -31.314 1.00 84.38 472 ARG A O 1
ATOM 3715 N N . PRO A 1 473 ? 5.066 9.139 -31.071 1.00 81.88 473 PRO A N 1
ATOM 3716 C CA . PRO A 1 473 ? 4.835 9.158 -29.625 1.00 81.88 473 PRO A CA 1
ATOM 3717 C C . PRO A 1 473 ? 5.765 10.110 -28.851 1.00 81.88 473 PRO A C 1
ATOM 3719 O O . PRO A 1 473 ? 5.241 10.923 -28.085 1.00 81.88 473 PRO A O 1
ATOM 3722 N N . PRO A 1 474 ? 7.098 10.127 -29.079 1.00 73.31 474 PRO A N 1
ATOM 3723 C CA . PRO A 1 474 ? 7.971 11.068 -28.378 1.00 73.31 474 PRO A CA 1
ATOM 3724 C C . PRO A 1 474 ? 7.699 12.533 -28.760 1.00 73.31 474 PRO A C 1
ATOM 3726 O O . PRO A 1 474 ? 7.684 13.403 -27.887 1.00 73.31 474 PRO A O 1
ATOM 3729 N N . LEU A 1 475 ? 7.393 12.818 -30.034 1.00 78.50 475 LEU A N 1
ATOM 3730 C CA . LEU A 1 475 ? 7.006 14.166 -30.478 1.00 78.50 475 LEU A CA 1
ATOM 3731 C C . LEU A 1 475 ? 5.701 14.643 -29.822 1.00 78.50 475 LEU A C 1
ATOM 3733 O O . LEU A 1 475 ? 5.583 15.812 -29.453 1.00 78.50 475 LEU A O 1
ATOM 3737 N N . GLU A 1 476 ? 4.717 13.752 -29.675 1.00 73.25 476 GLU A N 1
ATOM 3738 C CA . GLU A 1 476 ? 3.429 14.062 -29.043 1.00 73.25 476 GLU A CA 1
ATOM 3739 C C . GLU A 1 476 ? 3.579 14.291 -27.538 1.00 73.25 476 GLU A C 1
ATOM 3741 O O . GLU A 1 476 ? 3.041 15.276 -27.025 1.00 73.25 476 GLU A O 1
ATOM 3746 N N . TYR A 1 477 ? 4.370 13.460 -26.855 1.00 68.94 477 TYR A N 1
ATOM 3747 C CA . TYR A 1 477 ? 4.681 13.644 -25.439 1.00 68.94 477 TYR A CA 1
ATOM 3748 C C . TYR A 1 477 ? 5.364 14.997 -25.182 1.00 68.94 477 TYR A C 1
ATOM 3750 O O . TYR A 1 477 ? 4.902 15.776 -24.347 1.00 68.94 477 TYR A O 1
ATOM 3758 N N . CYS A 1 478 ? 6.400 15.349 -25.955 1.00 67.75 478 CYS A N 1
ATOM 3759 C CA . CYS A 1 478 ? 7.060 16.652 -25.823 1.00 67.75 478 CYS A CA 1
ATOM 3760 C C . CYS A 1 478 ? 6.130 17.832 -26.131 1.00 67.75 478 CYS A C 1
ATOM 3762 O O . CYS A 1 478 ? 6.179 18.857 -25.455 1.00 67.75 478 CYS A O 1
ATOM 3764 N N . MET A 1 479 ? 5.245 17.711 -27.118 1.00 61.50 479 MET A N 1
ATOM 3765 C CA . MET A 1 479 ? 4.319 18.797 -27.447 1.00 61.50 479 MET A CA 1
ATOM 3766 C C . MET A 1 479 ? 3.241 19.022 -26.382 1.00 61.50 479 MET A C 1
ATOM 3768 O O . MET A 1 479 ? 2.831 20.169 -26.182 1.00 61.50 479 MET A O 1
ATOM 3772 N N . GLN A 1 480 ? 2.780 17.963 -25.710 1.00 57.38 480 GLN A N 1
ATOM 3773 C CA . GLN A 1 480 ? 1.717 18.043 -24.705 1.00 57.38 480 GLN A CA 1
ATOM 3774 C C . GLN A 1 480 ? 2.245 18.370 -23.304 1.00 57.38 480 GLN A C 1
ATOM 3776 O O . GLN A 1 480 ? 1.700 19.261 -22.655 1.00 57.38 480 GLN A O 1
ATOM 3781 N N . PHE A 1 481 ? 3.318 17.708 -22.865 1.00 51.78 481 PHE A N 1
ATOM 3782 C CA . PHE A 1 481 ? 3.836 17.836 -21.500 1.00 51.78 481 PHE A CA 1
ATOM 3783 C C . PHE A 1 481 ? 4.790 19.029 -21.340 1.00 51.78 481 PHE A C 1
ATOM 3785 O O . PHE A 1 481 ? 4.719 19.755 -20.353 1.00 51.78 481 PHE A O 1
ATOM 3792 N N . TRP A 1 482 ? 5.644 19.291 -22.339 1.00 55.34 482 TRP A N 1
ATOM 3793 C CA . TRP A 1 482 ? 6.706 20.303 -22.227 1.00 55.34 482 TRP A CA 1
ATOM 3794 C C . TRP A 1 482 ? 6.340 21.685 -22.761 1.00 55.34 482 TRP A C 1
ATOM 3796 O O . TRP A 1 482 ? 7.042 22.645 -22.459 1.00 55.34 482 TRP A O 1
ATOM 3806 N N . CYS A 1 483 ? 5.245 21.819 -23.519 1.00 61.12 483 CYS A N 1
ATOM 3807 C CA . CYS A 1 483 ? 4.744 23.110 -23.998 1.00 61.12 483 CYS A CA 1
ATOM 3808 C C . CYS A 1 483 ? 5.863 24.026 -24.560 1.00 61.12 483 CYS A C 1
ATOM 3810 O O . CYS A 1 483 ? 6.189 25.042 -23.941 1.00 61.12 483 CYS A O 1
ATOM 3812 N N . PRO A 1 484 ? 6.453 23.723 -25.733 1.00 61.47 484 PRO A N 1
ATOM 3813 C CA . PRO A 1 484 ? 7.454 24.602 -26.339 1.00 61.47 484 PRO A CA 1
ATOM 3814 C C . PRO A 1 484 ? 6.897 26.030 -26.440 1.00 61.47 484 PRO A C 1
ATOM 3816 O O . PRO A 1 484 ? 5.827 26.258 -27.025 1.00 61.47 484 PRO A O 1
ATOM 3819 N N . GLN A 1 485 ? 7.571 26.963 -25.760 1.00 65.19 485 GLN A N 1
ATOM 3820 C CA . GLN A 1 485 ? 7.080 28.326 -25.526 1.00 65.19 485 GLN A CA 1
ATOM 3821 C C . GLN A 1 485 ? 7.499 29.280 -26.645 1.00 65.19 485 GLN A C 1
ATOM 3823 O O . GLN A 1 485 ? 6.762 30.223 -26.963 1.00 65.19 485 GLN A O 1
ATOM 3828 N N . HIS A 1 486 ? 8.655 29.017 -27.261 1.00 73.38 486 HIS A N 1
ATOM 3829 C CA . HIS A 1 486 ? 9.160 29.788 -28.383 1.00 73.38 486 HIS A CA 1
ATOM 3830 C C . HIS A 1 486 ? 8.755 29.158 -29.714 1.00 73.38 486 HIS A C 1
ATOM 3832 O O . HIS A 1 486 ? 8.787 27.942 -29.899 1.00 73.38 486 HIS A O 1
ATOM 3838 N N . LYS A 1 487 ? 8.427 30.020 -30.681 1.00 76.88 487 LYS A N 1
ATOM 3839 C CA . LYS A 1 487 ? 8.060 29.616 -32.044 1.00 76.88 487 LYS A CA 1
ATOM 3840 C C . LYS A 1 487 ? 9.156 28.772 -32.710 1.00 76.88 487 LYS A C 1
ATOM 3842 O O . LYS A 1 487 ? 8.832 27.802 -33.381 1.00 76.88 487 LYS A O 1
ATOM 3847 N N . LYS A 1 488 ? 10.429 29.082 -32.438 1.00 78.62 488 LYS A N 1
ATOM 3848 C CA . LYS A 1 488 ? 11.590 28.309 -32.908 1.00 78.62 488 LYS A CA 1
ATOM 3849 C C . LYS A 1 488 ? 11.529 26.833 -32.481 1.00 78.62 488 LYS A C 1
ATOM 3851 O O . LYS A 1 488 ? 11.777 25.962 -33.302 1.00 78.62 488 LYS A O 1
ATOM 3856 N N . ASP A 1 489 ? 11.123 26.539 -31.246 1.00 76.50 489 ASP A N 1
ATOM 3857 C CA . ASP A 1 489 ? 11.109 25.169 -30.713 1.00 76.50 489 ASP A CA 1
ATOM 3858 C C . ASP A 1 489 ? 9.943 24.367 -31.311 1.00 76.50 489 ASP A C 1
ATOM 3860 O O . ASP A 1 489 ? 10.087 23.195 -31.658 1.00 76.50 489 ASP A O 1
ATOM 3864 N N . VAL A 1 490 ? 8.796 25.031 -31.505 1.00 78.50 490 VAL A N 1
ATOM 3865 C CA . VAL A 1 490 ? 7.644 24.470 -32.229 1.00 78.50 490 VAL A CA 1
ATOM 3866 C C . VAL A 1 490 ? 8.024 24.163 -33.676 1.00 78.50 490 VAL A C 1
ATOM 3868 O O . VAL A 1 490 ? 7.738 23.077 -34.173 1.00 78.50 490 VAL A O 1
ATOM 3871 N N . GLU A 1 491 ? 8.700 25.092 -34.352 1.00 82.88 491 GLU A N 1
ATOM 3872 C CA . GLU A 1 491 ? 9.161 24.904 -35.726 1.00 82.88 491 GLU A CA 1
ATOM 3873 C C . GLU A 1 491 ? 10.171 23.761 -35.840 1.00 82.88 491 GLU A C 1
ATOM 3875 O O . GLU A 1 491 ? 10.083 22.988 -36.794 1.00 82.88 491 GLU A O 1
ATOM 3880 N N . LEU A 1 492 ? 11.080 23.608 -34.873 1.00 82.44 492 LEU A N 1
ATOM 3881 C CA . LEU A 1 492 ? 12.042 22.504 -34.832 1.00 82.44 492 LEU A CA 1
ATOM 3882 C C . LEU A 1 492 ? 11.358 21.138 -34.671 1.00 82.44 492 LEU A C 1
ATOM 3884 O O . LEU A 1 492 ? 11.691 20.204 -35.399 1.00 82.44 492 LEU A O 1
ATOM 3888 N N . LEU A 1 493 ? 10.362 21.015 -33.790 1.00 82.50 493 LEU A N 1
ATOM 3889 C CA . LEU A 1 493 ? 9.568 19.784 -33.666 1.00 82.50 493 LEU A CA 1
ATOM 3890 C C . LEU A 1 493 ? 8.773 19.501 -34.951 1.00 82.50 493 LEU A C 1
ATOM 3892 O O . LEU A 1 493 ? 8.745 18.376 -35.451 1.00 82.50 493 LEU A O 1
ATOM 3896 N N . GLU A 1 494 ? 8.181 20.536 -35.548 1.00 87.31 494 GLU A N 1
ATOM 3897 C CA . GLU A 1 494 ? 7.415 20.423 -36.790 1.00 87.31 494 GLU A CA 1
ATOM 3898 C C . GLU A 1 494 ? 8.307 20.035 -37.987 1.00 87.31 494 GLU A C 1
ATOM 3900 O O . GLU A 1 494 ? 7.861 19.353 -38.914 1.00 87.31 494 GLU A O 1
ATOM 3905 N N . GLN A 1 495 ? 9.589 20.421 -37.982 1.00 87.75 495 GLN A N 1
ATOM 3906 C CA . GLN A 1 495 ? 10.561 20.000 -38.996 1.00 87.75 495 GLN A CA 1
ATOM 3907 C C . GLN A 1 495 ? 10.751 18.478 -39.027 1.00 87.75 495 GLN A C 1
ATOM 3909 O O . GLN A 1 495 ? 10.927 17.918 -40.113 1.00 87.75 495 GLN A O 1
ATOM 3914 N N . VAL A 1 496 ? 10.640 17.794 -37.886 1.00 88.00 496 VAL A N 1
ATOM 3915 C CA . VAL A 1 496 ? 10.738 16.328 -37.806 1.00 88.00 496 VAL A CA 1
ATOM 3916 C C . VAL A 1 496 ? 9.579 15.671 -38.570 1.00 88.00 496 VAL A C 1
ATOM 3918 O O . VAL A 1 496 ? 9.805 14.846 -39.459 1.00 88.00 496 VAL A O 1
ATOM 3921 N N . GLN A 1 497 ? 8.334 16.106 -38.339 1.00 90.19 497 GLN A N 1
ATOM 3922 C CA . GLN A 1 497 ? 7.160 15.614 -39.081 1.00 90.19 497 GLN A CA 1
ATOM 3923 C C . GLN A 1 497 ? 7.198 16.014 -40.573 1.00 90.19 497 GLN A C 1
ATOM 3925 O O . GLN A 1 497 ? 6.828 15.227 -41.457 1.00 90.19 497 GLN A O 1
ATOM 3930 N N . LYS A 1 498 ? 7.715 17.209 -40.896 1.00 91.38 498 LYS A N 1
ATOM 3931 C CA . LYS A 1 498 ? 7.959 17.641 -42.285 1.00 91.38 498 LYS A CA 1
ATOM 3932 C C . LYS A 1 498 ? 8.926 16.718 -43.016 1.00 91.38 498 LYS A C 1
ATOM 3934 O O . LYS A 1 498 ? 8.676 16.414 -44.184 1.00 91.38 498 LYS A O 1
ATOM 3939 N N . ARG A 1 499 ? 10.003 16.286 -42.351 1.00 87.69 499 ARG A N 1
ATOM 3940 C CA . ARG A 1 499 ? 10.986 15.339 -42.896 1.00 87.69 499 ARG A CA 1
ATOM 3941 C C . ARG A 1 499 ? 10.378 13.952 -43.064 1.00 87.69 499 ARG A C 1
ATOM 3943 O O . ARG A 1 499 ? 10.473 13.410 -44.159 1.00 87.69 499 ARG A O 1
ATOM 3950 N N . ALA A 1 500 ? 9.699 13.436 -42.041 1.00 88.31 500 ALA A N 1
ATOM 3951 C CA . ALA A 1 500 ? 9.046 12.127 -42.078 1.00 88.31 500 ALA A CA 1
ATOM 3952 C C . ALA A 1 500 ? 8.044 12.008 -43.238 1.00 88.31 500 ALA A C 1
ATOM 3954 O O . ALA A 1 500 ? 8.119 11.088 -44.044 1.00 88.31 500 ALA A O 1
ATOM 3955 N N . SER A 1 501 ? 7.155 12.995 -43.386 1.00 90.38 501 SER A N 1
ATOM 3956 C CA . SER A 1 501 ? 6.158 13.010 -44.468 1.00 90.38 501 SER A CA 1
ATOM 3957 C C . SER A 1 501 ? 6.774 13.106 -45.867 1.00 90.38 501 SER A C 1
ATOM 3959 O O . SER A 1 501 ? 6.191 12.597 -46.818 1.00 90.38 501 SER A O 1
ATOM 3961 N N . ARG A 1 502 ? 7.944 13.746 -46.010 1.00 90.94 502 ARG A N 1
ATOM 3962 C CA . ARG A 1 502 ? 8.669 13.852 -47.288 1.00 90.94 502 ARG A CA 1
ATOM 3963 C C . ARG A 1 502 ? 9.368 12.543 -47.676 1.00 90.94 502 ARG A C 1
ATOM 3965 O O . ARG A 1 502 ? 9.694 12.375 -48.838 1.00 90.94 502 ARG A O 1
ATOM 3972 N N . MET A 1 503 ? 9.614 11.628 -46.738 1.00 86.81 503 MET A N 1
ATOM 3973 C CA . MET A 1 503 ? 10.267 10.343 -47.033 1.00 86.81 503 MET A CA 1
ATOM 3974 C C . MET A 1 503 ? 9.352 9.348 -47.754 1.00 86.81 503 MET A C 1
ATOM 3976 O O . MET A 1 503 ? 9.843 8.344 -48.263 1.00 86.81 503 MET A O 1
ATOM 3980 N N . ILE A 1 504 ? 8.045 9.611 -47.777 1.00 89.12 504 ILE A N 1
ATOM 3981 C CA . ILE A 1 504 ? 7.043 8.745 -48.395 1.00 89.12 504 ILE A CA 1
ATOM 3982 C C . ILE A 1 504 ? 7.035 8.975 -49.904 1.00 89.12 504 ILE A C 1
ATOM 3984 O O . ILE A 1 504 ? 6.842 10.105 -50.362 1.00 89.12 504 ILE A O 1
ATOM 3988 N N . ARG A 1 505 ? 7.204 7.886 -50.658 1.00 87.88 505 ARG A N 1
ATOM 3989 C CA . ARG A 1 505 ? 7.267 7.899 -52.120 1.00 87.88 505 ARG A CA 1
ATOM 3990 C C . ARG A 1 505 ? 5.992 8.496 -52.723 1.00 87.88 505 ARG A C 1
ATOM 3992 O O . ARG A 1 505 ? 4.890 8.078 -52.375 1.00 87.88 505 ARG A O 1
ATOM 3999 N N . GLY A 1 506 ? 6.140 9.454 -53.635 1.00 86.38 506 GLY A N 1
ATOM 4000 C CA . GLY A 1 506 ? 5.035 10.142 -54.313 1.00 86.38 506 GLY A CA 1
ATOM 4001 C C . GLY A 1 506 ? 4.466 11.354 -53.562 1.00 86.38 506 GLY A C 1
ATOM 4002 O O . GLY A 1 506 ? 3.510 11.973 -54.036 1.00 86.38 506 GLY A O 1
ATOM 4003 N N . LEU A 1 507 ? 5.022 11.711 -52.398 1.00 90.50 507 LEU A N 1
ATOM 4004 C CA . LEU A 1 507 ? 4.631 12.900 -51.631 1.00 90.50 507 LEU A CA 1
ATOM 4005 C C . LEU A 1 507 ? 5.716 13.989 -51.605 1.00 90.50 507 LEU A C 1
ATOM 4007 O O . LEU A 1 507 ? 5.447 15.090 -51.130 1.00 90.50 507 LEU A O 1
ATOM 4011 N N . GLU A 1 508 ? 6.916 13.728 -52.122 1.00 89.38 508 GLU A N 1
ATOM 4012 C CA . GLU A 1 508 ? 8.126 14.551 -51.987 1.00 89.38 508 GLU A CA 1
ATOM 4013 C C . GLU A 1 508 ? 7.930 15.990 -52.478 1.00 89.38 508 GLU A C 1
ATOM 4015 O O . GLU A 1 508 ? 8.360 16.940 -51.817 1.00 89.38 508 GLU A O 1
ATOM 4020 N N . HIS A 1 509 ? 7.247 16.124 -53.618 1.00 89.19 509 HIS A N 1
ATOM 4021 C CA . HIS A 1 509 ? 7.013 17.383 -54.328 1.00 89.19 509 HIS A CA 1
ATOM 4022 C C . HIS A 1 509 ? 5.824 18.183 -53.786 1.00 89.19 509 HIS A C 1
ATOM 4024 O O . HIS A 1 509 ? 5.681 19.365 -54.090 1.00 89.19 509 HIS A O 1
ATOM 4030 N N . LEU A 1 510 ? 4.959 17.560 -52.983 1.00 91.31 510 LEU A N 1
ATOM 4031 C CA . LEU A 1 510 ? 3.779 18.228 -52.445 1.00 91.31 510 LEU A CA 1
ATOM 4032 C C . LEU A 1 510 ? 4.170 19.186 -51.321 1.00 91.31 510 LEU A C 1
ATOM 4034 O O . LEU A 1 510 ? 5.100 18.923 -50.553 1.00 91.31 510 LEU A O 1
ATOM 4038 N N . LEU A 1 511 ? 3.409 20.266 -51.151 1.00 92.56 511 LEU A N 1
ATOM 4039 C CA . LEU A 1 511 ? 3.557 21.133 -49.986 1.00 92.56 511 LEU A CA 1
ATOM 4040 C C . LEU A 1 511 ? 3.249 20.352 -48.704 1.00 92.56 511 LEU A C 1
ATOM 4042 O O . LEU A 1 511 ? 2.465 19.404 -48.691 1.00 92.56 511 LEU A O 1
ATOM 4046 N N . TYR A 1 512 ? 3.857 20.763 -47.589 1.00 90.38 512 TYR A N 1
ATOM 4047 C CA . TYR A 1 512 ? 3.713 20.051 -46.314 1.00 90.38 512 TYR A CA 1
ATOM 4048 C C . TYR A 1 512 ? 2.247 19.869 -45.891 1.00 90.38 512 TYR A C 1
ATOM 4050 O O . TYR A 1 512 ? 1.856 18.786 -45.466 1.00 90.38 512 TYR A O 1
ATOM 4058 N N . LYS A 1 513 ? 1.426 20.906 -46.082 1.00 87.12 513 LYS A N 1
ATOM 4059 C CA . LYS A 1 513 ? -0.011 20.873 -45.787 1.00 87.12 513 LYS A CA 1
ATOM 4060 C C . LYS A 1 513 ? -0.746 19.804 -46.608 1.00 87.12 513 LYS A C 1
ATOM 4062 O O . LYS A 1 513 ? -1.600 19.108 -46.066 1.00 87.12 513 LYS A O 1
ATOM 4067 N N . ASP A 1 514 ? -0.381 19.632 -47.877 1.00 88.50 514 ASP A N 1
ATOM 4068 C CA . ASP A 1 514 ? -1.006 18.650 -48.768 1.00 88.50 514 ASP A CA 1
ATOM 4069 C C . ASP A 1 514 ? -0.515 17.225 -48.492 1.00 88.50 514 ASP A C 1
ATOM 4071 O O . ASP A 1 514 ? -1.306 16.282 -48.562 1.00 88.50 514 ASP A O 1
ATOM 4075 N N . ARG A 1 515 ? 0.754 17.063 -48.082 1.00 92.38 515 ARG A N 1
ATOM 4076 C CA . ARG A 1 515 ? 1.262 15.778 -47.572 1.00 92.38 515 ARG A CA 1
ATOM 4077 C C . ARG A 1 515 ? 0.473 15.321 -46.352 1.00 92.38 515 ARG A C 1
ATOM 4079 O O . ARG A 1 515 ? 0.006 14.189 -46.319 1.00 92.38 515 ARG A O 1
ATOM 4086 N N . LEU A 1 516 ? 0.293 16.204 -45.371 1.00 89.19 516 LEU A N 1
ATOM 4087 C CA . LEU A 1 516 ? -0.473 15.903 -44.163 1.00 89.19 516 LEU A CA 1
ATOM 4088 C C . LEU A 1 516 ? -1.917 15.488 -44.485 1.00 89.19 516 LEU A C 1
ATOM 4090 O O . LEU A 1 516 ? -2.381 14.482 -43.952 1.00 89.19 516 LEU A O 1
ATOM 4094 N N . ARG A 1 517 ? -2.581 16.180 -45.425 1.00 86.19 517 ARG A N 1
ATOM 4095 C CA . ARG A 1 517 ? -3.932 15.823 -45.893 1.00 86.19 517 ARG A CA 1
ATOM 4096 C C . ARG A 1 517 ? -3.976 14.415 -46.503 1.00 86.19 517 ARG A C 1
ATOM 4098 O O . ARG A 1 517 ? -4.789 13.601 -46.082 1.00 86.19 517 ARG A O 1
ATOM 4105 N N . LYS A 1 518 ? -3.064 14.079 -47.427 1.00 86.06 518 LYS A N 1
ATOM 4106 C CA . LYS A 1 518 ? -2.991 12.731 -48.044 1.00 86.06 518 LYS A CA 1
ATOM 4107 C C . LYS A 1 518 ? -2.639 11.610 -47.053 1.00 86.06 518 LYS A C 1
ATOM 4109 O O . LYS A 1 518 ? -2.927 10.433 -47.302 1.00 86.06 518 LYS A O 1
ATOM 4114 N N . LEU A 1 519 ? -1.993 11.961 -45.943 1.00 86.50 519 LEU A N 1
ATOM 4115 C CA . LEU A 1 519 ? -1.614 11.032 -44.878 1.00 86.50 519 LEU A CA 1
ATOM 4116 C C . LEU A 1 519 ? -2.652 10.935 -43.754 1.00 86.50 519 LEU A C 1
ATOM 4118 O O . LEU A 1 519 ? -2.478 10.098 -42.874 1.00 86.50 519 LEU A O 1
ATOM 4122 N N . GLY A 1 520 ? -3.708 11.758 -43.763 1.00 85.19 520 GLY A N 1
ATOM 4123 C CA . GLY A 1 520 ? -4.674 11.818 -42.661 1.00 85.19 520 GLY A CA 1
ATOM 4124 C C . GLY A 1 520 ? -4.042 12.286 -41.344 1.00 85.19 520 GLY A C 1
ATOM 4125 O O . GLY A 1 520 ? -4.416 11.826 -40.268 1.00 85.19 520 GLY A O 1
ATOM 4126 N N . LEU A 1 521 ? -3.032 13.159 -41.416 1.00 84.62 521 LEU A N 1
ATOM 4127 C CA . LEU A 1 521 ? -2.300 13.662 -40.256 1.00 84.62 521 LEU A CA 1
ATOM 4128 C C . LEU A 1 521 ? -2.602 15.144 -40.014 1.00 84.62 521 LEU A C 1
ATOM 4130 O O . LEU A 1 521 ? -2.693 15.944 -40.940 1.00 84.62 521 LEU A O 1
ATOM 4134 N N . PHE A 1 522 ? -2.666 15.535 -38.744 1.00 85.06 522 PHE A N 1
ATOM 4135 C CA . PHE A 1 522 ? -2.574 16.936 -38.335 1.00 85.06 522 PHE A CA 1
ATOM 4136 C C . PHE A 1 522 ? -1.107 17.340 -38.136 1.00 85.06 522 PHE A C 1
ATOM 4138 O O . PHE A 1 522 ? -0.273 16.484 -37.824 1.00 85.06 522 PHE A O 1
ATOM 4145 N N . SER A 1 523 ? -0.810 18.640 -38.255 1.00 87.81 523 SER A N 1
ATOM 4146 C CA . SER A 1 523 ? 0.453 19.193 -37.747 1.00 87.81 523 SER A CA 1
ATOM 4147 C C . SER A 1 523 ? 0.550 18.978 -36.238 1.00 87.81 523 SER A C 1
ATOM 4149 O O . SER A 1 523 ? -0.481 18.912 -35.554 1.00 87.81 523 SER A O 1
ATOM 4151 N N . LEU A 1 524 ? 1.768 18.907 -35.699 1.00 85.44 524 LEU A N 1
ATOM 4152 C CA . LEU A 1 524 ? 1.965 18.739 -34.257 1.00 85.44 524 LEU A CA 1
ATOM 4153 C C . LEU A 1 524 ? 1.345 19.909 -33.485 1.00 85.44 524 LEU A C 1
ATOM 4155 O O . LEU A 1 524 ? 0.708 19.706 -32.451 1.00 85.44 524 LEU A O 1
ATOM 4159 N N . GLU A 1 525 ? 1.446 21.125 -34.025 1.00 82.56 525 GLU A N 1
ATOM 4160 C CA . GLU A 1 525 ? 0.795 22.314 -33.464 1.00 82.56 525 GLU A CA 1
ATOM 4161 C C . GLU A 1 525 ? -0.738 22.172 -33.407 1.00 82.56 525 GLU A C 1
ATOM 4163 O O . GLU A 1 525 ? -1.347 22.421 -32.363 1.00 82.56 525 GLU A O 1
ATOM 4168 N N . LYS A 1 526 ? -1.376 21.695 -34.488 1.00 84.38 526 LYS A N 1
ATOM 4169 C CA . LYS A 1 526 ? -2.828 21.446 -34.501 1.00 84.38 526 LYS A CA 1
ATOM 4170 C C . LYS A 1 526 ? -3.225 20.343 -33.525 1.00 84.38 526 LYS A C 1
ATOM 4172 O O . LYS A 1 526 ? -4.257 20.462 -32.869 1.00 84.38 526 LYS A O 1
ATOM 4177 N N . LYS A 1 527 ? -2.420 19.285 -33.394 1.00 82.69 527 LYS A N 1
ATOM 4178 C CA . LYS A 1 527 ? -2.671 18.216 -32.416 1.00 82.69 527 LYS A CA 1
ATOM 4179 C C . LYS A 1 527 ? -2.567 18.702 -30.979 1.00 82.69 527 LYS A C 1
ATOM 4181 O O . LYS A 1 527 ? -3.389 18.310 -30.155 1.00 82.69 527 LYS A O 1
ATOM 4186 N N . ARG A 1 528 ? -1.596 19.564 -30.678 1.00 82.25 528 ARG A N 1
ATOM 4187 C CA . ARG A 1 528 ? -1.485 20.202 -29.365 1.00 82.25 528 ARG A CA 1
ATOM 4188 C C . ARG A 1 528 ? -2.700 21.075 -29.081 1.00 82.25 528 ARG A C 1
ATOM 4190 O O . ARG A 1 528 ? -3.296 20.930 -28.023 1.00 82.25 528 ARG A O 1
ATOM 4197 N N . LEU A 1 529 ? -3.109 21.911 -30.038 1.00 85.81 529 LEU A N 1
ATOM 4198 C CA . LEU A 1 529 ? -4.321 22.720 -29.909 1.00 85.81 529 LEU A CA 1
ATOM 4199 C C . LEU A 1 529 ? -5.557 21.845 -29.654 1.00 85.81 529 LEU A C 1
ATOM 4201 O O . LEU A 1 529 ? -6.361 22.141 -28.775 1.00 85.81 529 LEU A O 1
ATOM 4205 N N . ARG A 1 530 ? -5.686 20.736 -30.387 1.00 87.06 530 ARG A N 1
ATOM 4206 C CA . ARG A 1 530 ? -6.741 19.745 -30.170 1.00 87.06 530 ARG A CA 1
ATOM 4207 C C . ARG A 1 530 ? -6.698 19.173 -28.750 1.00 87.06 530 ARG A C 1
ATOM 4209 O O . ARG A 1 530 ? -7.739 19.096 -28.108 1.00 87.06 530 ARG A O 1
ATOM 4216 N N . GLY A 1 531 ? -5.518 18.790 -28.261 1.00 85.50 531 GLY A N 1
ATOM 4217 C CA . GLY A 1 531 ? -5.316 18.302 -26.894 1.00 85.50 531 GLY A CA 1
ATOM 4218 C C . GLY A 1 531 ? -5.710 19.337 -25.839 1.00 85.50 531 GLY A C 1
ATOM 4219 O O . GLY A 1 531 ? -6.495 19.019 -24.951 1.00 85.50 531 GLY A O 1
ATOM 4220 N N . ASP A 1 532 ? -5.262 20.586 -25.997 1.00 86.12 532 ASP A N 1
ATOM 4221 C CA . ASP A 1 532 ? -5.615 21.701 -25.111 1.00 86.12 532 ASP A CA 1
ATOM 4222 C C . ASP A 1 532 ? -7.146 21.913 -25.070 1.00 86.12 532 ASP A C 1
ATOM 4224 O O . ASP A 1 532 ? -7.726 22.081 -24.000 1.00 86.12 532 ASP A O 1
ATOM 4228 N N . LEU A 1 533 ? -7.831 21.863 -26.218 1.00 89.81 533 LEU A N 1
ATOM 4229 C CA . LEU A 1 533 ? -9.288 22.038 -26.292 1.00 89.81 533 LEU A CA 1
ATOM 4230 C C . LEU A 1 533 ? -10.067 20.850 -25.707 1.00 89.81 533 LEU A C 1
ATOM 4232 O O . LEU A 1 533 ? -11.117 21.052 -25.099 1.00 89.81 533 LEU A O 1
ATOM 4236 N N . ILE A 1 534 ? -9.556 19.624 -25.853 1.00 88.56 534 ILE A N 1
ATOM 4237 C CA . ILE A 1 534 ? -10.106 18.424 -25.203 1.00 88.56 534 ILE A CA 1
ATOM 4238 C C . ILE A 1 534 ? -9.965 18.529 -23.686 1.00 88.56 534 ILE A C 1
ATOM 4240 O O . ILE A 1 534 ? -10.951 18.322 -22.979 1.00 88.56 534 ILE A O 1
ATOM 4244 N N . ALA A 1 535 ? -8.783 18.903 -23.197 1.00 85.50 535 ALA A N 1
ATOM 4245 C CA . ALA A 1 535 ? -8.547 19.125 -21.777 1.00 85.50 535 ALA A CA 1
ATOM 4246 C C . ALA A 1 535 ? -9.472 20.226 -21.239 1.00 85.50 535 ALA A C 1
ATOM 4248 O O . ALA A 1 535 ? -10.157 20.014 -20.245 1.00 85.50 535 ALA A O 1
ATOM 4249 N N . ALA A 1 536 ? -9.602 21.356 -21.945 1.00 88.56 536 ALA A N 1
ATOM 4250 C CA . ALA A 1 536 ? -10.526 22.424 -21.562 1.00 88.56 536 ALA A CA 1
ATOM 4251 C C . ALA A 1 536 ? -11.989 21.946 -21.521 1.00 88.56 536 ALA A C 1
ATOM 4253 O O . ALA A 1 536 ? -12.712 22.276 -20.585 1.00 88.56 536 ALA A O 1
ATOM 4254 N N . PHE A 1 537 ? -12.429 21.118 -22.474 1.00 88.94 537 PHE A N 1
ATOM 4255 C CA . PHE A 1 537 ? -13.765 20.514 -22.430 1.00 88.94 537 PHE A CA 1
ATOM 4256 C C . PHE A 1 537 ? -13.945 19.614 -21.205 1.00 88.94 537 PHE A C 1
ATOM 4258 O O . PHE A 1 537 ? -14.969 19.701 -20.529 1.00 88.94 537 PHE A O 1
ATOM 4265 N N . GLN A 1 538 ? -12.953 18.782 -20.881 1.00 84.88 538 GLN A N 1
ATOM 4266 C CA . GLN A 1 538 ? -13.007 17.927 -19.697 1.00 84.88 538 GLN A CA 1
ATOM 4267 C C . GLN A 1 538 ? -12.991 18.742 -18.393 1.00 84.88 538 GLN A C 1
ATOM 4269 O O . GLN A 1 538 ? -13.706 18.382 -17.464 1.00 84.88 538 GLN A O 1
ATOM 4274 N N . CYS A 1 539 ? -12.270 19.865 -18.349 1.00 84.12 539 CYS A N 1
ATOM 4275 C CA . CYS A 1 539 ? -12.293 20.821 -17.239 1.00 84.12 539 CYS A CA 1
ATOM 4276 C C . CYS A 1 539 ? -13.616 21.597 -17.132 1.00 84.12 539 CYS A C 1
ATOM 4278 O O . CYS A 1 539 ? -13.984 22.035 -16.054 1.00 84.12 539 CYS A O 1
ATOM 4280 N N . LEU A 1 540 ? -14.339 21.832 -18.229 1.00 81.31 540 LEU A N 1
ATOM 4281 C CA . LEU A 1 540 ? -15.566 22.644 -18.201 1.00 81.31 540 LEU A CA 1
ATOM 4282 C C . LEU A 1 540 ? -16.846 21.814 -18.082 1.00 81.31 540 LEU A C 1
ATOM 4284 O O . LEU A 1 540 ? -17.867 22.332 -17.620 1.00 81.31 540 LEU A O 1
ATOM 4288 N N . LYS A 1 541 ? -16.816 20.563 -18.550 1.00 77.56 541 LYS A N 1
ATOM 4289 C CA . LYS A 1 541 ? -17.986 19.680 -18.685 1.00 77.56 541 LYS A CA 1
ATOM 4290 C C . LYS A 1 541 ? -17.736 18.215 -18.325 1.00 77.56 541 LYS A C 1
ATOM 4292 O O . LYS A 1 541 ? -18.702 17.466 -18.241 1.00 77.56 541 LYS A O 1
ATOM 4297 N N . GLY A 1 542 ? -16.481 17.789 -18.199 1.00 65.94 542 GLY A N 1
ATOM 4298 C CA . GLY A 1 542 ? -16.117 16.394 -17.950 1.00 65.94 542 GLY A CA 1
ATOM 4299 C C . GLY A 1 542 ? -15.771 16.110 -16.489 1.00 65.94 542 GLY A C 1
ATOM 4300 O O . GLY A 1 542 ? -16.045 16.912 -15.600 1.00 65.94 542 GLY A O 1
ATOM 4301 N N . ALA A 1 543 ? -15.132 14.960 -16.263 1.00 59.16 543 ALA A N 1
ATOM 4302 C CA . ALA A 1 543 ? -14.831 14.415 -14.937 1.00 59.16 543 ALA A CA 1
ATOM 4303 C C . ALA A 1 543 ? -13.983 15.333 -14.032 1.00 59.16 543 ALA A C 1
ATOM 4305 O O . ALA A 1 543 ? -14.067 15.212 -12.812 1.00 59.16 543 ALA A O 1
ATOM 4306 N N . TYR A 1 544 ? -13.212 16.261 -14.616 1.00 60.56 544 TYR A N 1
ATOM 4307 C CA . TYR A 1 544 ? -12.276 17.138 -13.900 1.00 60.56 544 TYR A CA 1
ATOM 4308 C C . TYR A 1 544 ? -12.861 18.490 -13.490 1.00 60.56 544 TYR A C 1
ATOM 4310 O O . TYR A 1 544 ? -12.122 19.309 -12.954 1.00 60.56 544 TYR A O 1
ATOM 4318 N N . ARG A 1 545 ? -14.146 18.758 -13.765 1.00 61.69 545 ARG A N 1
ATOM 4319 C CA . ARG A 1 545 ? -14.752 20.087 -13.580 1.00 61.69 545 ARG A CA 1
ATOM 4320 C C . ARG A 1 545 ? -14.547 20.682 -12.188 1.00 61.69 545 ARG A C 1
ATOM 4322 O O . ARG A 1 545 ? -14.281 21.875 -12.087 1.00 61.69 545 ARG A O 1
ATOM 4329 N N . ASP A 1 546 ? -14.612 19.844 -11.163 1.00 54.00 546 ASP A N 1
ATOM 4330 C CA . ASP A 1 546 ? -14.565 20.284 -9.768 1.00 54.00 546 ASP A CA 1
ATOM 4331 C C . ASP A 1 546 ? -13.119 20.339 -9.234 1.00 54.00 546 ASP A C 1
ATOM 4333 O O . ASP A 1 546 ? -12.780 21.203 -8.436 1.00 54.00 546 ASP A O 1
ATOM 4337 N N . ALA A 1 547 ? -12.215 19.505 -9.767 1.00 55.19 547 ALA A N 1
ATOM 4338 C CA . ALA A 1 547 ? -10.786 19.508 -9.417 1.00 55.19 547 ALA A CA 1
ATOM 4339 C C . ALA A 1 547 ? -10.022 20.736 -9.954 1.00 55.19 547 ALA A C 1
ATOM 4341 O O . ALA A 1 547 ? -8.895 21.011 -9.549 1.00 55.19 547 ALA A O 1
ATOM 4342 N N . VAL A 1 548 ? -10.619 21.463 -10.901 1.00 59.28 548 VAL A N 1
ATOM 4343 C CA . VAL A 1 548 ? -10.031 22.640 -11.558 1.00 59.28 548 VAL A CA 1
ATOM 4344 C C . VAL A 1 548 ? -10.936 23.868 -11.443 1.00 59.28 548 VAL A C 1
ATOM 4346 O O . VAL A 1 548 ? -10.877 24.777 -12.276 1.00 59.28 548 VAL A O 1
ATOM 4349 N N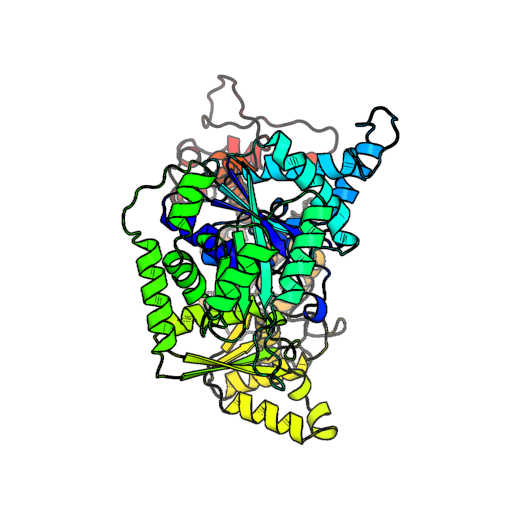 . GLU A 1 549 ? -11.798 23.906 -10.425 1.00 60.69 549 GLU A N 1
ATOM 4350 C CA . GLU A 1 549 ? -12.651 25.059 -10.162 1.00 60.69 549 GLU A CA 1
ATOM 4351 C C . GLU A 1 549 ? -11.790 26.323 -9.949 1.00 60.69 549 GLU A C 1
ATOM 4353 O O . GLU A 1 549 ? -10.772 26.311 -9.262 1.00 60.69 549 GLU A O 1
ATOM 4358 N N . GLY A 1 550 ? -12.132 27.416 -10.640 1.00 68.31 550 GLY A N 1
ATOM 4359 C CA . GLY A 1 550 ? -11.326 28.646 -10.665 1.00 68.31 550 GLY A CA 1
ATOM 4360 C C . GLY A 1 550 ? -10.197 28.681 -11.708 1.00 68.31 550 GLY A C 1
ATOM 4361 O O . GLY A 1 550 ? -9.672 29.761 -11.992 1.00 68.31 550 GLY A O 1
ATOM 4362 N N . LEU A 1 551 ? -9.872 27.557 -12.362 1.00 74.94 551 LEU A N 1
ATOM 4363 C CA . LEU A 1 551 ? -8.877 27.514 -13.444 1.00 74.94 551 LEU A CA 1
ATOM 4364 C C . LEU A 1 551 ? -9.324 28.330 -14.672 1.00 74.94 551 LEU A C 1
ATOM 4366 O O . LEU A 1 551 ? -8.510 28.973 -15.339 1.00 74.94 551 LEU A O 1
ATOM 4370 N N . PHE A 1 552 ? -10.630 28.337 -14.950 1.00 82.56 552 PHE A N 1
ATOM 4371 C CA . PHE A 1 552 ? -11.259 29.133 -16.000 1.00 82.56 552 PHE A CA 1
ATOM 4372 C C . PHE A 1 552 ? -12.342 30.041 -15.418 1.00 82.56 552 PHE A C 1
ATOM 4374 O O . PHE A 1 552 ? -13.198 29.598 -14.659 1.00 82.56 552 PHE A O 1
ATOM 4381 N N . ILE A 1 553 ? -12.358 31.307 -15.837 1.00 82.00 553 ILE A N 1
ATOM 4382 C CA . ILE A 1 553 ? -13.414 32.260 -15.475 1.00 82.00 553 ILE A CA 1
ATOM 4383 C C . ILE A 1 553 ? -14.393 32.340 -16.642 1.00 82.00 553 ILE A C 1
ATOM 4385 O O . ILE A 1 553 ? -13.965 32.608 -17.764 1.00 82.00 553 ILE A O 1
ATOM 4389 N N . ARG A 1 554 ? -15.693 32.133 -16.406 1.00 79.56 554 ARG A N 1
ATOM 4390 C CA . ARG A 1 554 ? -16.714 32.349 -17.442 1.00 79.56 554 ARG A CA 1
ATOM 4391 C C . ARG A 1 554 ? -16.924 33.840 -17.687 1.00 79.56 554 ARG A C 1
ATOM 4393 O O . ARG A 1 554 ? -16.899 34.646 -16.761 1.00 79.56 554 ARG A O 1
ATOM 4400 N N . ASP A 1 555 ? -17.103 34.199 -18.949 1.00 77.62 555 ASP A N 1
ATOM 4401 C CA . ASP A 1 555 ? -17.509 35.546 -19.331 1.00 77.62 555 ASP A CA 1
ATOM 4402 C C . ASP A 1 555 ? -19.039 35.638 -19.255 1.00 77.62 555 ASP A C 1
ATOM 4404 O O . ASP A 1 555 ? -19.735 34.977 -20.023 1.00 77.62 555 ASP A O 1
ATOM 4408 N N . CYS A 1 556 ? -19.548 36.416 -18.298 1.00 68.12 556 CYS A N 1
ATOM 4409 C CA . CYS A 1 556 ? -20.983 36.607 -18.062 1.00 68.12 556 CYS A CA 1
ATOM 4410 C C . CYS A 1 556 ? -21.571 37.791 -18.851 1.00 68.12 556 CYS A C 1
ATOM 4412 O O . CYS A 1 556 ? -22.671 38.234 -18.542 1.00 68.12 556 CYS A O 1
ATOM 4414 N N . SER A 1 557 ? -20.840 38.357 -19.819 1.00 66.38 557 SER A N 1
ATOM 4415 C CA . SER A 1 557 ? -21.360 39.452 -20.642 1.00 66.38 557 SER A CA 1
ATOM 4416 C C . SER A 1 557 ? -22.322 38.950 -21.730 1.00 66.38 557 SER A C 1
ATOM 4418 O O . SER A 1 557 ? -22.018 37.999 -22.450 1.00 66.38 557 SER A O 1
ATOM 4420 N N . ASP A 1 558 ? -23.447 39.647 -21.932 1.00 56.00 558 ASP A N 1
ATOM 4421 C CA . ASP A 1 558 ? -24.491 39.329 -22.933 1.00 56.00 558 ASP A CA 1
ATOM 4422 C C . ASP A 1 558 ? -24.059 39.535 -24.406 1.00 56.00 558 ASP A C 1
ATOM 4424 O O . ASP A 1 558 ? -24.875 39.642 -25.323 1.00 56.00 558 ASP A O 1
ATOM 4428 N N . ARG A 1 559 ? -22.751 39.596 -24.692 1.00 57.62 559 ARG A N 1
ATOM 4429 C CA . ARG A 1 559 ? -22.221 39.751 -26.057 1.00 57.62 559 ARG A CA 1
ATOM 4430 C C . ARG A 1 559 ? -22.173 38.394 -26.774 1.00 57.62 559 ARG A C 1
ATOM 4432 O O . ARG A 1 559 ? -21.152 37.697 -26.820 1.00 57.62 559 ARG A O 1
ATOM 4439 N N . THR A 1 560 ? -23.295 38.061 -27.406 1.00 52.91 560 THR A N 1
ATOM 4440 C CA . THR A 1 560 ? -23.660 36.754 -27.991 1.00 52.91 560 THR A CA 1
ATOM 4441 C C . THR A 1 560 ? -23.038 36.377 -29.342 1.00 52.91 560 THR A C 1
ATOM 4443 O O . THR A 1 560 ? -23.349 35.308 -29.864 1.00 52.91 560 THR A O 1
ATOM 4446 N N . ARG A 1 561 ? -22.128 37.156 -29.946 1.00 59.03 561 ARG A N 1
ATOM 4447 C CA . ARG A 1 561 ? -21.448 36.685 -31.175 1.00 59.03 561 ARG A CA 1
ATOM 4448 C C . ARG A 1 561 ? -20.491 35.526 -30.850 1.00 59.03 561 ARG A C 1
ATOM 4450 O O . ARG A 1 561 ? -19.398 35.775 -30.343 1.00 59.03 561 ARG A O 1
ATOM 4457 N N . GLY A 1 562 ? -20.896 34.279 -31.110 1.00 67.19 562 GLY A N 1
ATOM 4458 C CA . GLY A 1 562 ? -20.084 33.061 -30.935 1.00 67.19 562 GLY A CA 1
ATOM 4459 C C . GLY A 1 562 ? -20.769 31.969 -30.098 1.00 67.19 562 GLY A C 1
ATOM 4460 O O . GLY A 1 562 ? -21.992 31.936 -29.992 1.00 67.19 562 GLY A O 1
ATOM 4461 N N . ASN A 1 563 ? -19.993 31.057 -29.501 1.00 76.12 563 ASN A N 1
ATOM 4462 C CA . ASN A 1 563 ? -20.539 30.055 -28.576 1.00 76.12 563 ASN A CA 1
ATOM 4463 C C . ASN A 1 563 ? -20.890 30.679 -27.208 1.00 76.12 563 ASN A C 1
ATOM 4465 O O . ASN A 1 563 ? -20.254 31.637 -26.783 1.00 76.12 563 ASN A O 1
ATOM 4469 N N . GLY A 1 564 ? -21.910 30.147 -26.525 1.00 73.62 564 GLY A N 1
ATOM 4470 C CA . GLY A 1 564 ? -22.429 30.682 -25.255 1.00 73.62 564 GLY A CA 1
ATOM 4471 C C . GLY A 1 564 ? -21.697 30.225 -23.985 1.00 73.62 564 GLY A C 1
ATOM 4472 O O . GLY A 1 564 ? -22.195 30.457 -22.891 1.00 73.62 564 GLY A O 1
ATOM 4473 N N . LEU A 1 565 ? -20.538 29.563 -24.098 1.00 82.06 565 LEU A N 1
ATOM 4474 C CA . LEU A 1 565 ? -19.699 29.173 -22.953 1.00 82.06 565 LEU A CA 1
ATOM 4475 C C . LEU A 1 565 ? -18.326 29.841 -23.050 1.00 82.06 565 LEU A C 1
ATOM 4477 O O . LEU A 1 565 ? -17.291 29.174 -22.995 1.00 82.06 565 LEU A O 1
ATOM 4481 N N . LYS A 1 566 ? -18.323 31.165 -23.227 1.00 85.31 566 LYS A N 1
ATOM 4482 C CA . LYS A 1 566 ? -17.085 31.936 -23.338 1.00 85.31 566 LYS A CA 1
ATOM 4483 C C . LYS A 1 566 ? -16.334 31.993 -22.016 1.00 85.31 566 LYS A C 1
ATOM 4485 O O . LYS A 1 566 ? -16.917 32.068 -20.934 1.00 85.31 566 LYS A O 1
ATOM 4490 N N . LEU A 1 567 ? -15.016 32.005 -22.135 1.00 87.56 567 LEU A N 1
ATOM 4491 C CA . LEU A 1 567 ? -14.075 32.152 -21.037 1.00 87.56 567 LEU A CA 1
ATOM 4492 C C . LEU A 1 567 ? -13.448 33.548 -21.082 1.00 87.56 567 LEU A C 1
ATOM 4494 O O . LEU A 1 567 ? -13.101 34.057 -22.151 1.00 87.56 567 LEU A O 1
ATOM 4498 N N . LYS A 1 568 ? -13.268 34.169 -19.921 1.00 85.31 568 LYS A N 1
ATOM 4499 C CA . LYS A 1 568 ? -12.644 35.482 -19.777 1.00 85.31 568 LYS A CA 1
ATOM 4500 C C . LYS A 1 568 ? -11.136 35.368 -19.994 1.00 85.31 568 LYS A C 1
ATOM 4502 O O . LYS A 1 568 ? -10.440 34.665 -19.262 1.00 85.31 568 LYS A O 1
ATOM 4507 N N . GLN A 1 569 ? -10.608 36.110 -20.967 1.00 83.19 569 GLN A N 1
ATOM 4508 C CA . GLN A 1 569 ? -9.163 36.207 -21.179 1.00 83.19 569 GLN A CA 1
ATOM 4509 C C . GLN A 1 569 ? -8.531 37.035 -20.053 1.00 83.19 569 GLN A C 1
ATOM 4511 O O . GLN A 1 569 ? -8.702 38.254 -19.988 1.00 83.19 569 GLN A O 1
ATOM 4516 N N . GLN A 1 570 ? -7.780 36.381 -19.170 1.00 79.31 570 GLN A N 1
ATOM 4517 C CA . GLN A 1 570 ? -7.046 37.059 -18.103 1.00 79.31 570 GLN A CA 1
ATOM 4518 C C . GLN A 1 570 ? -5.818 37.798 -18.664 1.00 79.31 570 GLN A C 1
ATOM 4520 O O . GLN A 1 570 ? -5.126 37.300 -19.558 1.00 79.31 570 GLN A O 1
ATOM 4525 N N . ARG A 1 571 ? -5.555 39.006 -18.147 1.00 77.69 571 ARG A N 1
ATOM 4526 C CA . ARG A 1 571 ? -4.378 39.817 -18.495 1.00 77.69 571 ARG A CA 1
ATOM 4527 C C . ARG A 1 571 ? -3.304 39.624 -17.430 1.00 77.69 571 ARG A C 1
ATOM 4529 O O . ARG A 1 571 ? -3.587 39.730 -16.243 1.00 77.69 571 ARG A O 1
ATOM 4536 N N . PHE A 1 572 ? -2.070 39.397 -17.863 1.00 75.75 572 PHE A N 1
ATOM 4537 C CA . PHE A 1 572 ? -0.921 39.219 -16.976 1.00 75.75 572 PHE A CA 1
ATOM 4538 C C . PHE A 1 572 ? 0.184 40.205 -17.334 1.00 75.75 572 PHE A C 1
ATOM 4540 O O . PHE A 1 572 ? 0.381 40.508 -18.511 1.00 75.75 572 PHE A O 1
ATOM 4547 N N . ARG A 1 573 ? 0.911 40.669 -16.310 1.00 70.81 573 ARG A N 1
ATOM 4548 C CA . ARG A 1 573 ? 2.073 41.558 -16.464 1.00 70.81 573 ARG A CA 1
ATOM 4549 C C . ARG A 1 573 ? 3.283 40.840 -17.076 1.00 70.81 573 ARG A C 1
ATOM 4551 O O . ARG A 1 573 ? 4.003 41.444 -17.853 1.00 70.81 573 ARG A O 1
ATOM 4558 N N . LEU A 1 574 ? 3.475 39.555 -16.759 1.00 69.06 574 LEU A N 1
ATOM 4559 C CA . LEU A 1 574 ? 4.582 38.737 -17.270 1.00 69.06 574 LEU A CA 1
ATOM 4560 C C . LEU A 1 574 ? 4.157 37.915 -18.493 1.00 69.06 574 LEU A C 1
ATOM 4562 O O . LEU A 1 574 ? 3.107 37.265 -18.476 1.00 69.06 574 LEU A O 1
ATOM 4566 N N . ASP A 1 575 ? 5.009 37.873 -19.518 1.00 69.12 575 ASP A N 1
ATOM 4567 C CA . ASP A 1 575 ? 4.738 37.145 -20.765 1.00 69.12 575 ASP A CA 1
ATOM 4568 C C . ASP A 1 575 ? 4.662 35.624 -20.587 1.00 69.12 575 ASP A C 1
ATOM 4570 O O . ASP A 1 575 ? 3.888 34.964 -21.284 1.00 69.12 575 ASP A O 1
ATOM 4574 N N . ILE A 1 576 ? 5.374 35.064 -19.605 1.00 65.44 576 ILE A N 1
ATOM 4575 C CA . ILE A 1 576 ? 5.365 33.620 -19.327 1.00 65.44 576 ILE A CA 1
ATOM 4576 C C . ILE A 1 576 ? 3.972 33.113 -18.921 1.00 65.44 576 ILE A C 1
ATOM 4578 O O . ILE A 1 576 ? 3.525 32.065 -19.387 1.00 65.44 576 ILE A O 1
ATOM 4582 N N . ARG A 1 577 ? 3.211 33.904 -18.149 1.00 69.50 577 ARG A N 1
ATOM 4583 C CA . ARG A 1 577 ? 1.846 33.542 -17.726 1.00 69.50 577 ARG A CA 1
ATOM 4584 C C . ARG A 1 577 ? 0.865 33.501 -18.898 1.00 69.50 577 ARG A C 1
ATOM 4586 O O . ARG A 1 577 ? -0.102 32.749 -18.851 1.00 69.50 577 ARG A O 1
ATOM 4593 N N . LYS A 1 578 ? 1.134 34.224 -19.993 1.00 71.12 578 LYS A N 1
ATOM 4594 C CA . LYS A 1 578 ? 0.318 34.161 -21.222 1.00 71.12 578 LYS A CA 1
ATOM 4595 C C . LYS A 1 578 ? 0.406 32.794 -21.917 1.00 71.12 578 LYS A C 1
ATOM 4597 O O . LYS A 1 578 ? -0.436 32.488 -22.757 1.00 71.12 578 LYS A O 1
ATOM 4602 N N . LYS A 1 579 ? 1.418 31.977 -21.592 1.00 74.06 579 LYS A N 1
ATOM 4603 C CA . LYS A 1 579 ? 1.666 30.652 -22.191 1.00 74.06 579 LYS A CA 1
ATOM 4604 C C . LYS A 1 579 ? 1.081 29.491 -21.383 1.00 74.06 579 LYS A C 1
ATOM 4606 O O . LYS A 1 579 ? 1.057 28.358 -21.874 1.00 74.06 579 LYS A O 1
ATOM 4611 N N . PHE A 1 580 ? 0.584 29.759 -20.178 1.00 77.31 580 PHE A N 1
ATOM 4612 C CA . PHE A 1 580 ? -0.013 28.747 -19.313 1.00 77.31 580 PHE A CA 1
ATOM 4613 C C . PHE A 1 580 ? -1.283 28.188 -19.957 1.00 77.31 580 PHE A C 1
ATOM 4615 O O . PHE A 1 580 ? -2.039 28.930 -20.588 1.00 77.31 580 PHE A O 1
ATOM 4622 N N . PHE A 1 581 ? -1.513 26.881 -19.795 1.00 82.88 581 PHE A N 1
ATOM 4623 C CA . PHE A 1 581 ? -2.685 26.166 -20.315 1.00 82.88 581 PHE A CA 1
ATOM 4624 C C . PHE A 1 581 ? -4.011 26.939 -20.147 1.00 82.88 581 PHE A C 1
ATOM 4626 O O . PHE A 1 581 ? -4.628 27.240 -21.174 1.00 82.88 581 PHE A O 1
ATOM 4633 N N . PRO A 1 582 ? -4.407 27.371 -18.928 1.00 81.06 582 PRO A N 1
ATOM 4634 C CA . PRO A 1 582 ? -5.683 28.058 -18.714 1.00 81.06 582 PRO A CA 1
ATOM 4635 C C . PRO A 1 582 ? -5.806 29.411 -19.412 1.00 81.06 582 PRO A C 1
ATOM 4637 O O . PRO A 1 582 ? -6.900 29.937 -19.568 1.00 81.06 582 PRO A O 1
ATOM 4640 N N . VAL A 1 583 ? -4.688 29.991 -19.844 1.00 83.50 583 VAL A N 1
ATOM 4641 C CA . VAL A 1 583 ? -4.640 31.318 -20.459 1.00 83.50 583 VAL A CA 1
ATOM 4642 C C . VAL A 1 583 ? -4.566 31.214 -21.977 1.00 83.50 583 VAL A C 1
ATOM 4644 O O . VAL A 1 583 ? -5.237 31.970 -22.682 1.00 83.50 583 VAL A O 1
ATOM 4647 N N . ARG A 1 584 ? -3.764 30.275 -22.494 1.00 83.69 584 ARG A N 1
ATOM 4648 C CA . ARG A 1 584 ? -3.534 30.116 -23.937 1.00 83.69 584 ARG A CA 1
ATOM 4649 C C . ARG A 1 584 ? -4.727 29.499 -24.662 1.00 83.69 584 ARG A C 1
ATOM 4651 O O . ARG A 1 584 ? -4.966 29.826 -25.821 1.00 83.69 584 ARG A O 1
ATOM 4658 N N . VAL A 1 585 ? -5.479 28.623 -23.992 1.00 88.25 585 VAL A N 1
ATOM 4659 C CA . VAL A 1 585 ? -6.592 27.895 -24.618 1.00 88.25 585 VAL A CA 1
ATOM 4660 C C . VAL A 1 585 ? -7.837 28.770 -24.798 1.00 88.25 585 VAL A C 1
ATOM 4662 O O . VAL A 1 585 ? -8.608 28.543 -25.726 1.00 88.25 585 VAL A O 1
ATOM 4665 N N . VAL A 1 586 ? -8.003 29.818 -23.980 1.00 88.25 586 VAL A N 1
ATOM 4666 C CA . VAL A 1 586 ? -9.206 30.673 -23.926 1.00 88.25 586 VAL A CA 1
ATOM 4667 C C . VAL A 1 586 ? -9.568 31.271 -25.282 1.00 88.25 586 VAL A C 1
ATOM 4669 O O . VAL A 1 586 ? -10.713 31.160 -25.719 1.00 88.25 586 VAL A O 1
ATOM 4672 N N . ARG A 1 587 ? -8.597 31.861 -25.990 1.00 87.31 587 ARG A N 1
ATOM 4673 C CA . ARG A 1 587 ? -8.844 32.457 -27.311 1.00 87.31 587 ARG A CA 1
ATOM 4674 C C . ARG A 1 587 ? -9.366 31.428 -28.313 1.00 87.31 587 ARG A C 1
ATOM 4676 O O . ARG A 1 587 ? -10.270 31.734 -29.085 1.00 87.31 587 ARG A O 1
ATOM 4683 N N . HIS A 1 588 ? -8.798 30.226 -28.300 1.00 89.06 588 HIS A N 1
ATOM 4684 C CA . HIS A 1 588 ? -9.190 29.161 -29.216 1.00 89.06 588 HIS A CA 1
ATOM 4685 C C . HIS A 1 588 ? -10.542 28.554 -28.840 1.00 89.06 588 HIS A C 1
ATOM 4687 O O . HIS A 1 588 ? -11.374 28.351 -29.717 1.00 89.06 588 HIS A O 1
ATOM 4693 N N . TRP A 1 589 ? -10.792 28.346 -27.546 1.00 90.00 589 TRP A N 1
ATOM 4694 C CA . TRP A 1 589 ? -12.077 27.882 -27.027 1.00 90.00 589 TRP A CA 1
ATOM 4695 C C . TRP A 1 589 ? -13.222 28.835 -27.395 1.00 90.00 589 TRP A C 1
ATOM 4697 O O . TRP A 1 589 ? -14.253 28.416 -27.921 1.00 90.00 589 TRP A O 1
ATOM 4707 N N . ASN A 1 590 ? -13.023 30.140 -27.201 1.00 89.12 590 ASN A N 1
ATOM 4708 C CA . ASN A 1 590 ? -14.022 31.160 -27.532 1.00 89.12 590 ASN A CA 1
ATOM 4709 C C . ASN A 1 590 ? -14.299 31.268 -29.039 1.00 89.12 590 ASN A C 1
ATOM 4711 O O . ASN A 1 590 ? -15.352 31.770 -29.428 1.00 89.12 590 ASN A O 1
ATOM 4715 N N . GLY A 1 591 ? -13.364 30.811 -29.877 1.00 87.56 591 GLY A N 1
ATOM 4716 C CA . GLY A 1 591 ? -13.518 30.746 -31.329 1.00 87.56 591 GLY A CA 1
ATOM 4717 C C . GLY A 1 591 ? -14.231 29.490 -31.833 1.00 87.56 591 GLY A C 1
ATOM 4718 O O . GLY A 1 591 ? -14.513 29.411 -33.026 1.00 87.56 591 GLY A O 1
ATOM 4719 N N . LEU A 1 592 ? -14.523 28.509 -30.968 1.00 89.31 592 LEU A N 1
ATOM 4720 C CA . LEU A 1 592 ? -15.192 27.279 -31.390 1.00 89.31 592 LEU A CA 1
ATOM 4721 C C . LEU A 1 592 ? -16.673 27.518 -31.743 1.00 89.31 592 LEU A C 1
ATOM 4723 O O . LEU A 1 592 ? -17.345 28.304 -31.065 1.00 89.31 592 LEU A O 1
ATOM 4727 N N . PRO A 1 593 ? -17.216 26.797 -32.741 1.00 89.69 593 PRO A N 1
ATOM 4728 C CA . PRO A 1 593 ? -18.644 26.811 -33.039 1.00 89.69 593 PRO A CA 1
ATOM 4729 C C . PRO A 1 593 ? -19.504 26.292 -31.880 1.00 89.69 593 PRO A C 1
ATOM 4731 O O . PRO A 1 593 ? -19.060 25.493 -31.045 1.00 89.69 593 PRO A O 1
ATOM 4734 N N . ARG A 1 594 ? -20.770 26.722 -31.837 1.00 86.94 594 ARG A N 1
ATOM 4735 C CA . ARG A 1 594 ? -21.706 26.371 -30.758 1.00 86.94 594 ARG A CA 1
ATOM 4736 C C . ARG A 1 594 ? -21.924 24.858 -30.699 1.00 86.94 594 ARG A C 1
ATOM 4738 O O . ARG A 1 594 ? -21.845 24.256 -29.636 1.00 86.94 594 ARG A O 1
ATOM 4745 N N . GLU A 1 595 ? -22.118 24.219 -31.837 1.00 88.19 595 GLU A N 1
ATOM 4746 C CA . GLU A 1 595 ? -22.315 22.780 -31.959 1.00 88.19 595 GLU A CA 1
ATOM 4747 C C . GLU A 1 595 ? -21.147 21.961 -31.386 1.00 88.19 595 GLU A C 1
ATOM 4749 O O . GLU A 1 595 ? -21.379 20.894 -30.818 1.00 88.19 595 GLU A O 1
ATOM 4754 N N . VAL A 1 596 ? -19.910 22.463 -31.452 1.00 89.75 596 VAL A N 1
ATOM 4755 C CA . VAL A 1 596 ? -18.737 21.795 -30.865 1.00 89.75 596 VAL A CA 1
ATOM 4756 C C . VAL A 1 596 ? -18.773 21.926 -29.346 1.00 89.75 596 VAL A C 1
ATOM 4758 O O . VAL A 1 596 ? -18.748 20.932 -28.626 1.00 89.75 596 VAL A O 1
ATOM 4761 N N . VAL A 1 597 ? -18.904 23.154 -28.845 1.00 88.25 597 VAL A N 1
ATOM 4762 C CA . VAL A 1 597 ? -18.851 23.471 -27.409 1.00 88.25 597 VAL A CA 1
ATOM 4763 C C . VAL A 1 597 ? -20.005 22.838 -26.626 1.00 88.25 597 VAL A C 1
ATOM 4765 O O . VAL A 1 597 ? -19.842 22.440 -25.470 1.00 88.25 597 VAL A O 1
ATOM 4768 N N . TYR A 1 598 ? -21.176 22.693 -27.248 1.00 88.56 598 TYR A N 1
ATOM 4769 C CA . TYR A 1 598 ? -22.358 22.060 -26.658 1.00 88.56 598 TYR A CA 1
ATOM 4770 C C . TYR A 1 598 ? -22.453 20.547 -26.912 1.00 88.5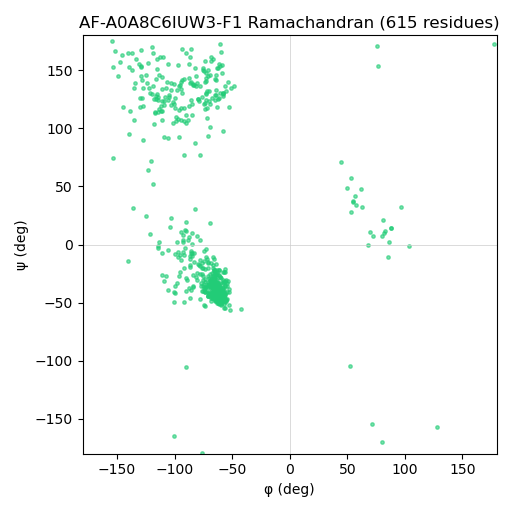6 598 TYR A C 1
ATOM 4772 O O . TYR A 1 598 ? -23.523 19.968 -26.751 1.00 88.56 598 TYR A O 1
ATOM 4780 N N . ALA A 1 599 ? -21.351 19.881 -27.268 1.00 89.62 599 ALA A N 1
ATOM 4781 C CA . ALA A 1 599 ? -21.334 18.425 -27.370 1.00 89.62 599 ALA A CA 1
ATOM 4782 C C . ALA A 1 599 ? -21.764 17.742 -26.045 1.00 89.62 599 ALA A C 1
ATOM 4784 O O . ALA A 1 599 ? -21.318 18.171 -24.975 1.00 89.62 599 ALA A O 1
ATOM 4785 N N . PRO A 1 600 ? -22.608 16.689 -26.105 1.00 87.00 600 PRO A N 1
ATOM 4786 C CA . PRO A 1 600 ? -23.156 16.007 -24.927 1.00 87.00 600 PRO A CA 1
ATOM 4787 C C . PRO A 1 600 ? -22.168 15.045 -24.253 1.00 87.00 600 PRO A C 1
ATOM 4789 O O . PRO A 1 600 ? -22.362 14.679 -23.102 1.00 87.00 600 PRO A O 1
ATOM 4792 N N . SER A 1 601 ? -21.108 14.624 -24.949 1.00 86.88 601 SER A N 1
ATOM 4793 C CA . SER A 1 601 ? -20.088 13.722 -24.409 1.00 86.88 601 SER A CA 1
ATOM 4794 C C . SER A 1 601 ? -18.707 14.054 -24.964 1.00 86.88 601 SER A C 1
ATOM 4796 O O . SER A 1 601 ? -18.579 14.709 -26.002 1.00 86.88 601 SER A O 1
ATOM 4798 N N . LEU A 1 602 ? -17.660 13.557 -24.301 1.00 86.50 602 LEU A N 1
ATOM 4799 C CA . LEU A 1 602 ? -16.274 13.713 -24.749 1.00 86.50 602 LEU A CA 1
ATOM 4800 C C . LEU A 1 602 ? -16.041 13.119 -26.146 1.00 86.50 602 LEU A C 1
ATOM 4802 O O . LEU A 1 602 ? -15.290 13.681 -26.941 1.00 86.50 602 LEU A O 1
ATOM 4806 N N . MET A 1 603 ? -16.684 11.991 -26.454 1.00 86.94 603 MET A N 1
ATOM 4807 C CA . MET A 1 603 ? -16.565 11.337 -27.757 1.00 86.94 603 MET A CA 1
ATOM 4808 C C . MET A 1 603 ? -17.178 12.203 -28.864 1.00 86.94 603 MET A C 1
ATOM 4810 O O . MET A 1 603 ? -16.533 12.449 -29.883 1.00 86.94 603 MET A O 1
ATOM 4814 N N . VAL A 1 604 ? -18.379 12.746 -28.629 1.00 89.12 604 VAL A N 1
ATOM 4815 C CA . VAL A 1 604 ? -19.042 13.654 -29.577 1.00 89.12 604 VAL A CA 1
ATOM 4816 C C . VAL A 1 604 ? -18.274 14.971 -29.702 1.00 89.12 604 VAL A C 1
ATOM 4818 O O . VAL A 1 604 ? -18.156 15.508 -30.802 1.00 89.12 604 VAL A O 1
ATOM 4821 N N . PHE A 1 605 ? -17.699 15.470 -28.604 1.00 91.88 605 PHE A N 1
ATOM 4822 C CA . PHE A 1 605 ? -16.846 16.655 -28.620 1.00 91.88 605 PHE A CA 1
ATOM 4823 C C . PHE A 1 605 ? -15.624 16.447 -29.510 1.00 91.88 605 PHE A C 1
ATOM 4825 O O . PHE A 1 605 ? -15.387 17.264 -30.391 1.00 91.88 605 PHE A O 1
ATOM 4832 N N . LYS A 1 606 ? -14.889 15.339 -29.336 1.00 88.19 606 LYS A N 1
ATOM 4833 C CA . LYS A 1 606 ? -13.716 15.003 -30.160 1.00 88.19 606 LYS A CA 1
ATOM 4834 C C . LYS A 1 606 ? -14.074 14.964 -31.648 1.00 88.19 606 LYS A C 1
ATOM 4836 O O . LYS A 1 606 ? -13.407 15.629 -32.431 1.00 88.19 606 LYS A O 1
ATOM 4841 N N . ALA A 1 607 ? -15.163 14.287 -32.017 1.00 87.25 607 ALA A N 1
ATOM 4842 C CA . ALA A 1 607 ? -15.604 14.191 -33.411 1.00 87.25 607 ALA A CA 1
ATOM 4843 C C . ALA A 1 607 ? -15.978 15.558 -34.022 1.00 87.25 607 ALA A C 1
ATOM 4845 O O . ALA A 1 607 ? -15.558 15.890 -35.130 1.00 87.25 607 ALA A O 1
ATOM 4846 N N . ARG A 1 608 ? -16.740 16.385 -33.291 1.00 91.50 608 ARG A N 1
ATOM 4847 C CA . ARG A 1 608 ? -17.123 17.734 -33.751 1.00 91.50 608 ARG A CA 1
ATOM 4848 C C . ARG A 1 608 ? -15.929 18.688 -33.789 1.00 91.50 608 ARG A C 1
ATOM 4850 O O . ARG A 1 608 ? -15.831 19.509 -34.697 1.00 91.50 608 ARG A O 1
ATOM 4857 N N . LEU A 1 609 ? -15.020 18.568 -32.824 1.00 89.44 609 LEU A N 1
ATOM 4858 C CA . LEU A 1 609 ? -13.786 19.340 -32.761 1.00 89.44 609 LEU A CA 1
ATOM 4859 C C . LEU A 1 609 ? -12.868 19.003 -33.937 1.00 89.44 609 LEU A C 1
ATOM 4861 O O . LEU A 1 609 ? -12.308 19.914 -34.534 1.00 89.44 609 LEU A O 1
ATOM 4865 N N . ASP A 1 610 ? -12.746 17.727 -34.300 1.00 83.88 610 ASP A N 1
ATOM 4866 C CA . ASP A 1 610 ? -11.953 17.297 -35.455 1.00 83.88 610 ASP A CA 1
ATOM 4867 C C . ASP A 1 610 ? -12.472 17.915 -36.753 1.00 83.88 610 ASP A C 1
ATOM 4869 O O . ASP A 1 610 ? -11.686 18.494 -37.504 1.00 83.88 610 ASP A O 1
ATOM 4873 N N . LYS A 1 611 ? -13.797 17.920 -36.944 1.00 83.06 611 LYS A N 1
ATOM 4874 C CA . LYS A 1 611 ? -14.457 18.595 -38.071 1.00 83.06 611 LYS A CA 1
ATOM 4875 C C . LYS A 1 611 ? -14.237 20.117 -38.073 1.00 83.06 611 LYS A C 1
ATOM 4877 O O . LYS A 1 611 ? -14.148 20.726 -39.131 1.00 83.06 611 LYS A O 1
ATOM 4882 N N . ALA A 1 612 ? -14.142 20.741 -36.898 1.00 83.38 612 ALA A N 1
ATOM 4883 C CA . ALA A 1 612 ? -13.907 22.182 -36.768 1.00 83.38 612 ALA A CA 1
ATOM 4884 C C . ALA A 1 612 ? -12.425 22.582 -36.927 1.00 83.38 612 ALA A C 1
ATOM 4886 O O . ALA A 1 612 ? -12.127 23.683 -37.386 1.00 83.38 612 ALA A O 1
ATOM 4887 N N . LEU A 1 613 ? -11.481 21.713 -36.545 1.00 79.12 613 LEU A N 1
ATOM 4888 C CA . LEU A 1 613 ? -10.032 21.945 -36.660 1.00 79.12 613 LEU A CA 1
ATOM 4889 C C . LEU A 1 613 ? -9.458 21.529 -38.028 1.00 79.12 613 LEU A C 1
ATOM 4891 O O . LEU A 1 613 ? -8.363 21.974 -38.421 1.00 79.12 613 LEU A O 1
ATOM 4895 N N . GLY A 1 614 ? -10.187 20.688 -38.760 1.00 66.00 614 GLY A N 1
ATOM 4896 C CA . GLY A 1 614 ? -9.890 20.289 -40.123 1.00 66.00 614 GLY A CA 1
ATOM 4897 C C . GLY A 1 614 ? -11.165 20.096 -40.932 1.00 66.00 614 GLY A C 1
ATOM 4898 O O . GLY A 1 614 ? -11.944 19.192 -40.663 1.00 66.00 614 GLY A O 1
ATOM 4899 N N . GLU A 1 615 ? -11.323 20.882 -41.993 1.00 51.66 615 GLU A N 1
ATOM 4900 C CA . GLU A 1 615 ? -12.038 20.402 -43.171 1.00 51.66 615 GLU A CA 1
ATOM 4901 C C . GLU A 1 615 ? -11.325 19.137 -43.675 1.00 51.66 615 GLU A C 1
ATOM 4903 O O . GLU A 1 615 ? -10.293 19.213 -44.346 1.00 51.66 615 GLU A O 1
ATOM 4908 N N . MET A 1 616 ? -11.855 17.978 -43.296 1.00 36.81 616 MET A N 1
ATOM 4909 C CA . MET A 1 616 ? -11.787 16.746 -44.071 1.00 36.81 616 MET A CA 1
ATOM 4910 C C . MET A 1 616 ? -13.150 16.059 -43.976 1.00 36.81 616 MET A C 1
ATOM 4912 O O . MET A 1 616 ? -13.595 15.666 -42.896 1.00 36.81 616 MET A O 1
ATOM 4916 N N . VAL A 1 617 ? -13.806 15.983 -45.134 1.00 33.34 617 VAL A N 1
ATOM 4917 C CA . VAL A 1 617 ? -14.343 14.708 -45.618 1.00 33.34 617 VAL A CA 1
ATOM 4918 C C . VAL A 1 617 ? -13.154 13.805 -45.929 1.00 33.34 617 VAL A C 1
ATOM 4920 O O . VAL A 1 617 ? -12.143 14.349 -46.441 1.00 33.34 617 VAL A O 1
#

Sequence (617 aa):
MKYILVTGGVISGIGKGIIASSIGTILKSCGLRVTAIKIDPYINIDAGTFSPYEHGEVFVLNDGGEVDLDLGNYERFLDINLYKDNNITTGKIYQHVINKERHGDYLGRTVQVVPHITDAVQEWVMNQAKVPVDDDRKEPQVCVIELGGTIGDIEGMPFIEAFRQFQFKAKKENFCNIHVSLVPQPNATGEQKTKPTQNSVRALRGLGLSPDLIVCRSAKPIEMAVKEKISMFCHVEPEQVIFVHDVSSTYRVPILLEEQGIIKYFKQRLNLPIDDHPSDLLMRWKKMADRYERLLKVCSIALVGKYTKLSDCYASVFKALEHSALAINHKLDLMYIDSTELERSTEAENSVKYHQAWHKLCKADGILVPGGFGIRGTEGKLQAISWARTKKKPFLGVCLGMQLAVVEFARNCLNWEDANSTEFDPDTKNPVLFFMTYASCIASTNHILGCIKSVTSRSKEVILPLYSALVRPPLEYCMQFWCPQHKKDVELLEQVQKRASRMIRGLEHLLYKDRLRKLGLFSLEKKRLRGDLIAAFQCLKGAYRDAVEGLFIRDCSDRTRGNGLKLKQQRFRLDIRKKFFPVRVVRHWNGLPREVVYAPSLMVFKARLDKALGEMV

Solvent-accessible surface area (backbone atoms only — not comparable to full-atom values): 33813 Å² total; per-residue (Å²): 111,32,38,36,41,35,40,29,24,74,51,70,88,78,47,63,58,58,53,50,29,26,52,44,31,53,44,40,39,51,75,42,46,63,40,67,36,43,35,38,48,53,58,58,67,53,35,69,83,58,55,39,88,78,72,26,29,66,29,78,37,90,80,70,24,39,30,57,43,59,58,53,47,41,32,71,57,56,71,40,57,65,51,54,74,33,52,43,23,44,28,43,53,50,53,52,52,54,52,40,54,76,72,44,76,58,75,83,55,90,84,44,65,78,59,56,49,24,47,51,52,47,53,50,52,63,53,50,47,49,52,51,40,47,95,84,64,49,65,29,47,34,28,41,33,38,44,49,61,35,67,87,45,79,61,40,47,61,58,46,51,22,50,41,54,38,43,66,76,60,32,68,55,25,45,45,32,35,36,40,24,49,36,52,55,52,83,93,73,69,51,77,40,60,62,57,38,44,53,37,50,50,50,40,42,74,58,61,42,69,67,66,29,38,38,38,35,27,76,55,82,79,54,68,72,58,44,49,50,49,16,68,70,64,75,45,58,56,80,35,56,42,73,43,46,68,65,100,45,80,54,43,52,42,55,52,45,50,78,60,45,49,63,64,48,45,35,66,60,44,68,47,94,62,71,98,64,88,36,70,58,53,52,51,40,51,54,51,32,59,49,64,77,66,42,78,47,77,45,40,34,22,39,45,33,84,58,54,90,48,73,48,38,45,42,71,60,51,49,57,50,46,53,54,25,54,76,71,54,27,34,71,43,77,43,70,28,48,12,53,33,58,25,72,68,28,43,75,78,38,47,70,55,18,53,52,39,49,51,50,55,70,71,30,64,29,42,36,26,54,63,76,77,76,65,76,36,47,67,13,42,37,51,53,50,50,49,27,63,78,69,70,38,54,72,48,48,37,69,45,24,42,54,44,48,55,33,42,45,36,29,75,76,69,66,36,75,61,34,28,36,41,88,73,40,74,82,40,90,40,61,80,37,66,84,77,47,75,67,50,41,49,53,49,41,49,49,54,51,54,58,58,65,71,49,90,64,40,43,61,88,51,46,51,55,50,40,57,68,70,39,41,54,61,53,50,49,44,50,66,77,64,51,66,84,50,71,67,56,47,50,54,54,44,46,52,56,53,51,58,54,41,60,25,67,95,32,60,88,50,56,67,72,55,36,27,58,79,66,77,46,74,54,65,68,56,49,38,52,50,49,50,52,50,51,50,45,29,40,74,74,37,95,41,31,75,85,42,65,81,58,65,48,73,48,86,67,90,76,70,88,63,32,94,81,32,49,53,80,79,86,67,95,51,73,71,60,54,66,37,70,68,49,50,42,30,67,58,58,45,67,39,55,48,76,34,76,67,37,92,43,73,68,54,24,53,56,41,41,48,52,72,78,36,94,65,134